Protein AF-A0AAQ2EW42-F1 (afdb_monomer_lite)

Secondary structure (DSSP, 8-state):
-HHHHHHHHHHHTT-HHHHHHHHHHHHTT---HHHHHHHHHHHHHTT-HHHHHHHHHHHHHH-SSHHHHHHHHHHHHHHHHTT-GGGHHHHHHHHHHHHHH--SGGGHHHHHHHHHHHHHTT-HHHHHHHHHHHHTSGGGHHHHHHHHHHHHHHHT-HHHHHHHHHHHHHHGGG--HHHHHHHHHHHHHTT-HHHHHHHHHHHHHHHTTSHHHHHHHHHHHHHH--SPPPSSSEEES-HHHHHHHHHHHHHHHHTT-EE-TTEEEEEETTEEEEEE--SS-EEEEEEEGGG--BGGGEEEEEETTEEEEEE-SS-S-GGGHHHHHHHHHHHHHTTHHHHHHHHSHHHHTTT-HHHHHHHHHTTTT-HHHHHHHHHHHTT-HHHHHHHHHHHTTEEEEEGGGGT-SS-SEEEEE-TTGGGPEE-TTSPBPEEETTEEEEEE---STT-B-EEB-S---HHHHHHHHSS--TT-S-EEPPSEEEEETTEEEEE----PPP-GGG--GGGTTTTTTPPPEEEETTEEEE---EE-SSSHHHHHHHHHHHHHHHS-GGG--HHHHHHHHHHHHHHHHHHHHHHHHHHHHHHHH--S-HHHHHHHHHHHHHHHHHHHHHHHHTT----

Structure (mmCIF, N/CA/C/O backbone):
data_AF-A0AAQ2EW42-F1
#
_entry.id   AF-A0AAQ2EW42-F1
#
loop_
_atom_site.group_PDB
_atom_site.id
_atom_site.type_symbol
_atom_site.label_atom_id
_atom_site.label_alt_id
_atom_site.label_comp_id
_atom_site.label_asym_id
_atom_site.label_entity_id
_atom_site.label_seq_id
_atom_site.pdbx_PDB_ins_code
_atom_site.Cartn_x
_atom_site.Cartn_y
_atom_site.Cartn_z
_atom_site.occupancy
_atom_site.B_iso_or_equiv
_atom_site.auth_seq_id
_atom_site.auth_comp_id
_atom_site.auth_asym_id
_atom_site.auth_atom_id
_atom_site.pdbx_PDB_model_num
ATOM 1 N N . MET A 1 1 ? 15.342 -8.839 -65.951 1.00 71.25 1 MET A N 1
ATOM 2 C CA . MET A 1 1 ? 14.837 -7.615 -65.281 1.00 71.25 1 MET A CA 1
ATOM 3 C C . MET A 1 1 ? 13.324 -7.632 -65.034 1.00 71.25 1 MET A C 1
ATOM 5 O O . MET A 1 1 ? 12.957 -7.507 -63.877 1.00 71.25 1 MET A O 1
ATOM 9 N N . LYS A 1 2 ? 12.442 -7.841 -66.034 1.00 86.69 2 LYS A N 1
ATOM 10 C CA . LYS A 1 2 ? 10.970 -7.870 -65.811 1.00 86.69 2 LYS A CA 1
ATOM 11 C C . LYS A 1 2 ? 10.512 -8.914 -64.773 1.00 86.69 2 LYS A C 1
ATOM 13 O O . LYS A 1 2 ? 9.763 -8.572 -63.866 1.00 86.69 2 LYS A O 1
ATOM 18 N N . ASP A 1 3 ? 11.027 -10.140 -64.859 1.00 90.88 3 ASP A N 1
ATOM 19 C CA . ASP A 1 3 ? 10.668 -11.230 -63.936 1.00 90.88 3 ASP A CA 1
ATOM 20 C C . ASP A 1 3 ? 11.136 -10.976 -62.486 1.00 90.88 3 ASP A C 1
ATOM 22 O O . ASP A 1 3 ? 10.452 -11.371 -61.545 1.00 90.88 3 ASP A O 1
ATOM 26 N N . LEU A 1 4 ? 12.267 -10.280 -62.290 1.00 94.44 4 LEU A N 1
ATOM 27 C CA . LEU A 1 4 ? 12.774 -9.927 -60.956 1.00 94.44 4 LEU A CA 1
ATOM 28 C C . LEU A 1 4 ? 11.889 -8.867 -60.289 1.00 94.44 4 LEU A C 1
ATOM 30 O O . LEU A 1 4 ? 11.449 -9.071 -59.164 1.00 94.44 4 LEU A O 1
ATOM 34 N N . ALA A 1 5 ? 11.553 -7.793 -61.008 1.00 95.81 5 ALA A N 1
ATOM 35 C CA . ALA A 1 5 ? 10.649 -6.757 -60.503 1.00 95.81 5 ALA A CA 1
ATOM 36 C C . ALA A 1 5 ? 9.256 -7.327 -60.172 1.00 95.81 5 ALA A C 1
ATOM 38 O O . ALA A 1 5 ? 8.630 -6.959 -59.179 1.00 95.81 5 ALA A O 1
ATOM 39 N N . GLN A 1 6 ? 8.773 -8.279 -60.980 1.00 96.69 6 GLN A N 1
ATOM 40 C CA . GLN A 1 6 ? 7.534 -8.993 -60.684 1.00 96.69 6 GLN A CA 1
ATOM 41 C C . GLN A 1 6 ? 7.647 -9.841 -59.410 1.00 96.69 6 GLN A C 1
ATOM 43 O O . GLN A 1 6 ? 6.700 -9.875 -58.624 1.00 96.69 6 GLN A O 1
ATOM 48 N N . LEU A 1 7 ? 8.773 -10.530 -59.199 1.00 96.50 7 LEU A N 1
ATOM 49 C CA . LEU A 1 7 ? 9.010 -11.304 -57.982 1.00 96.50 7 LEU A CA 1
ATOM 50 C C . LEU A 1 7 ? 9.019 -10.406 -56.739 1.00 96.50 7 LEU A C 1
ATOM 52 O O . LEU A 1 7 ? 8.345 -10.729 -55.763 1.00 96.50 7 LEU A O 1
ATOM 56 N N . GLU A 1 8 ? 9.718 -9.274 -56.790 1.00 96.94 8 GLU A N 1
ATOM 57 C CA . GLU A 1 8 ? 9.756 -8.291 -55.700 1.00 96.94 8 GLU A CA 1
ATOM 58 C C . GLU A 1 8 ? 8.355 -7.801 -55.338 1.00 96.94 8 GLU A C 1
ATOM 60 O O . GLU A 1 8 ? 7.953 -7.889 -54.179 1.00 96.94 8 GLU A O 1
ATOM 65 N N . LEU A 1 9 ? 7.564 -7.415 -56.342 1.00 96.94 9 LEU A N 1
ATOM 66 C CA . LEU A 1 9 ? 6.183 -6.979 -56.148 1.00 96.94 9 LEU A CA 1
ATOM 67 C C . LEU A 1 9 ? 5.301 -8.072 -55.522 1.00 96.94 9 LEU A C 1
ATOM 69 O O . LEU A 1 9 ? 4.372 -7.782 -54.766 1.00 96.94 9 LEU A O 1
ATOM 73 N N . LEU A 1 10 ? 5.540 -9.345 -55.856 1.00 97.56 10 LEU A N 1
ATOM 74 C CA . LEU A 1 10 ? 4.806 -10.460 -55.258 1.00 97.56 10 LEU A CA 1
ATOM 75 C C . LEU A 1 10 ? 5.186 -10.670 -53.789 1.00 97.56 10 LEU A C 1
ATOM 77 O O . LEU A 1 10 ? 4.291 -10.966 -52.998 1.00 97.56 10 LEU A O 1
ATOM 81 N N . ILE A 1 11 ? 6.463 -10.522 -53.429 1.00 97.38 11 ILE A N 1
ATOM 82 C CA . ILE A 1 11 ? 6.932 -10.600 -52.037 1.00 97.38 11 ILE A CA 1
ATOM 83 C C . ILE A 1 11 ? 6.387 -9.430 -51.217 1.00 97.38 11 ILE A C 1
ATOM 85 O O . ILE A 1 11 ? 5.817 -9.662 -50.155 1.00 97.38 11 ILE A O 1
ATOM 89 N N . GLU A 1 12 ? 6.467 -8.207 -51.739 1.00 96.50 12 GLU A N 1
ATOM 90 C CA . GLU A 1 12 ? 5.925 -6.998 -51.106 1.00 96.50 12 GLU A CA 1
ATOM 91 C C . GLU A 1 12 ? 4.419 -7.132 -50.828 1.00 96.50 12 GLU A C 1
ATOM 93 O O . GLU A 1 12 ? 3.943 -6.848 -49.732 1.00 96.50 12 GLU A O 1
ATOM 98 N N . LYS A 1 13 ? 3.663 -7.677 -51.790 1.00 97.19 13 LYS A N 1
ATOM 99 C CA . LYS A 1 13 ? 2.223 -7.962 -51.642 1.00 97.19 13 LYS A CA 1
ATOM 100 C C . LYS A 1 13 ? 1.920 -9.244 -50.860 1.00 97.19 13 LYS A C 1
ATOM 102 O O . LYS A 1 13 ? 0.775 -9.697 -50.882 1.00 97.19 13 LYS A O 1
ATOM 107 N N . GLN A 1 14 ? 2.926 -9.865 -50.243 1.00 97.12 14 GLN A N 1
ATOM 108 C CA . GLN A 1 14 ? 2.821 -11.098 -49.456 1.00 97.12 14 GLN A CA 1
ATOM 109 C C . GLN A 1 14 ? 2.187 -12.284 -50.217 1.00 97.12 14 GLN A C 1
ATOM 111 O O . GLN A 1 14 ? 1.594 -13.197 -49.642 1.00 97.12 14 GLN A O 1
ATOM 116 N N . LYS A 1 15 ? 2.312 -12.319 -51.550 1.00 97.62 15 LYS A N 1
ATOM 117 C CA . LYS A 1 15 ? 1.772 -13.379 -52.421 1.00 97.62 15 LYS A CA 1
ATOM 118 C C . LYS A 1 15 ? 2.759 -14.542 -52.565 1.00 97.62 15 LYS A C 1
ATOM 120 O O . LYS A 1 15 ? 3.073 -14.971 -53.678 1.00 97.62 15 LYS A O 1
ATOM 125 N N . TYR A 1 16 ? 3.216 -15.096 -51.443 1.00 97.69 16 TYR A N 1
ATOM 126 C CA . TYR A 1 16 ? 4.337 -16.047 -51.378 1.00 97.69 16 TYR A CA 1
ATOM 127 C C . TYR A 1 16 ? 4.139 -17.330 -52.200 1.00 97.69 16 TYR A C 1
ATOM 129 O O . TYR A 1 16 ? 5.054 -17.767 -52.897 1.00 97.69 16 TYR A O 1
ATOM 137 N N . LYS A 1 17 ? 2.917 -17.886 -52.228 1.00 97.56 17 LYS A N 1
ATOM 138 C CA . LYS A 1 17 ? 2.587 -19.066 -53.057 1.00 97.56 17 LYS A CA 1
ATOM 139 C C . LYS A 1 17 ? 2.803 -18.820 -54.557 1.00 97.56 17 LYS A C 1
ATOM 141 O O . LYS A 1 17 ? 3.172 -19.742 -55.275 1.00 97.56 17 LYS A O 1
ATOM 146 N N . LYS A 1 18 ? 2.583 -17.584 -55.027 1.00 97.06 18 LYS A N 1
ATOM 147 C CA . LYS A 1 18 ? 2.818 -17.180 -56.426 1.00 97.06 18 LYS A CA 1
ATOM 148 C C . LYS A 1 18 ? 4.270 -16.764 -56.669 1.00 97.06 18 LYS A C 1
ATOM 150 O O . LYS A 1 18 ? 4.783 -16.990 -57.759 1.00 97.06 18 LYS A O 1
ATOM 155 N N . ALA A 1 19 ? 4.924 -16.183 -55.666 1.00 97.44 19 ALA A N 1
ATOM 156 C CA . ALA A 1 19 ? 6.327 -15.786 -55.730 1.00 97.44 19 ALA A CA 1
ATOM 157 C C . ALA A 1 19 ? 7.272 -16.996 -55.842 1.00 97.44 19 ALA A C 1
ATOM 159 O O . ALA A 1 19 ? 8.222 -16.965 -56.618 1.00 97.44 19 ALA A O 1
ATOM 160 N N . LEU A 1 20 ? 6.998 -18.084 -55.111 1.00 97.62 20 LEU A N 1
ATOM 161 C CA . LEU A 1 20 ? 7.924 -19.213 -54.982 1.00 97.62 20 LEU A CA 1
ATOM 162 C C . LEU A 1 20 ? 8.295 -19.901 -56.317 1.00 97.62 20 LEU A C 1
ATOM 164 O O . LEU A 1 20 ? 9.489 -20.105 -56.545 1.00 97.62 20 LEU A O 1
ATOM 168 N N . PRO A 1 21 ? 7.356 -20.253 -57.222 1.00 97.44 21 PRO A N 1
ATOM 169 C CA . PRO A 1 21 ? 7.719 -20.840 -58.515 1.00 97.44 21 PRO A CA 1
ATOM 170 C C . PRO A 1 21 ? 8.563 -19.896 -59.382 1.00 97.44 21 PRO A C 1
ATOM 172 O O . PRO A 1 21 ? 9.506 -20.341 -60.034 1.00 97.44 21 PRO A O 1
ATOM 175 N N . LEU A 1 22 ? 8.260 -18.592 -59.354 1.00 96.50 22 LEU A N 1
ATOM 176 C CA . LEU A 1 22 ? 9.009 -17.572 -60.091 1.00 96.50 22 LEU A CA 1
ATOM 177 C C . LEU A 1 22 ? 10.431 -17.412 -59.533 1.00 96.50 22 LEU A C 1
ATOM 179 O O . LEU A 1 22 ? 11.387 -17.396 -60.304 1.00 96.50 22 LEU A O 1
ATOM 183 N N . ALA A 1 23 ? 10.584 -17.390 -58.206 1.00 95.94 23 ALA A N 1
ATOM 184 C CA . ALA A 1 23 ? 11.885 -17.350 -57.541 1.00 95.94 23 ALA A CA 1
ATOM 185 C C . ALA A 1 23 ? 12.746 -18.582 -57.866 1.00 95.94 23 ALA A C 1
ATOM 187 O O . ALA A 1 23 ? 13.919 -18.439 -58.199 1.00 95.94 23 ALA A O 1
ATOM 188 N N . LYS A 1 24 ? 12.159 -19.791 -57.851 1.00 96.44 24 LYS A N 1
ATOM 189 C CA . LYS A 1 24 ? 12.851 -21.034 -58.243 1.00 96.44 24 LYS A CA 1
ATOM 190 C C . LYS A 1 24 ? 13.301 -21.022 -59.705 1.00 96.44 24 LYS A C 1
ATOM 192 O O . LYS A 1 24 ? 14.380 -21.511 -60.016 1.00 96.44 24 LYS A O 1
ATOM 197 N N . LYS A 1 25 ? 12.487 -20.468 -60.608 1.00 95.75 25 LYS A N 1
ATOM 198 C CA . LYS A 1 25 ? 12.869 -20.312 -62.017 1.00 95.75 25 LYS A CA 1
ATOM 199 C C . LYS A 1 25 ? 14.053 -19.355 -62.155 1.00 95.75 25 LYS A C 1
ATOM 201 O O . LYS A 1 25 ? 15.005 -19.670 -62.859 1.00 95.75 25 LYS A O 1
ATOM 206 N N . LEU A 1 26 ? 13.998 -18.206 -61.482 1.00 94.38 26 LEU A N 1
ATOM 207 C CA . LEU A 1 26 ? 15.041 -17.185 -61.567 1.00 94.38 26 LEU A CA 1
ATOM 208 C C . LEU A 1 26 ? 16.374 -17.655 -60.981 1.00 94.38 26 LEU A C 1
ATOM 210 O O . LEU A 1 26 ? 17.396 -17.448 -61.624 1.00 94.38 26 LEU A O 1
ATOM 214 N N . VAL A 1 27 ? 16.371 -18.348 -59.835 1.00 94.06 27 VAL A N 1
ATOM 215 C CA . VAL A 1 27 ? 17.620 -18.791 -59.185 1.00 94.06 27 VAL A CA 1
ATOM 216 C C . VAL A 1 27 ? 18.415 -19.799 -60.024 1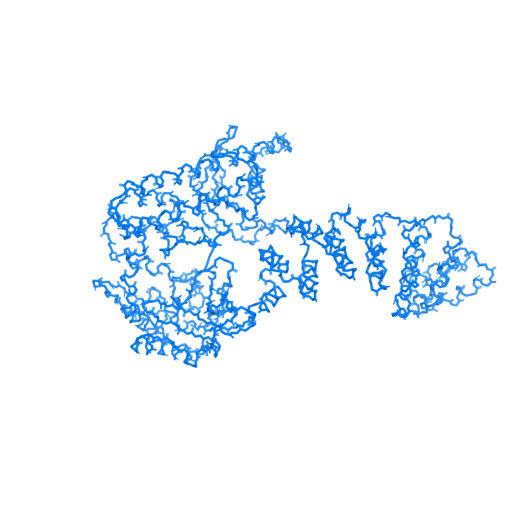.00 94.06 27 VAL A C 1
ATOM 218 O O . VAL A 1 27 ? 19.634 -19.870 -59.907 1.00 94.06 27 VAL A O 1
ATOM 221 N N . ASN A 1 28 ? 17.739 -20.562 -60.893 1.00 90.31 28 ASN A N 1
ATOM 222 C CA . ASN A 1 28 ? 18.389 -21.499 -61.817 1.00 90.31 28 ASN A CA 1
ATOM 223 C C . ASN A 1 28 ? 19.142 -20.786 -62.951 1.00 90.31 28 ASN A C 1
ATOM 225 O O . ASN A 1 28 ? 20.024 -21.383 -63.562 1.00 90.31 28 ASN A O 1
ATOM 229 N N . HIS A 1 29 ? 18.773 -19.540 -63.256 1.00 87.62 29 HIS A N 1
ATOM 230 C CA . HIS A 1 29 ? 19.419 -18.725 -64.285 1.00 87.62 29 HIS A CA 1
ATOM 231 C C . HIS A 1 29 ? 20.426 -17.734 -63.697 1.00 87.62 29 HIS A C 1
ATOM 233 O O . HIS A 1 29 ? 21.432 -17.444 -64.336 1.00 87.62 29 HIS A O 1
ATOM 239 N N . ASP A 1 30 ? 20.155 -17.221 -62.498 1.00 87.31 30 ASP A N 1
ATOM 240 C CA . ASP A 1 30 ? 20.984 -16.249 -61.796 1.00 87.31 30 ASP A CA 1
ATOM 241 C C . ASP A 1 30 ? 20.910 -16.511 -60.286 1.00 87.31 30 ASP A C 1
ATOM 243 O O . ASP A 1 30 ? 19.890 -16.262 -59.640 1.00 87.31 30 ASP A O 1
ATOM 247 N N . SER A 1 31 ? 22.005 -17.016 -59.712 1.00 86.69 31 SER A N 1
ATOM 248 C CA . SER A 1 31 ? 22.134 -17.246 -58.271 1.00 86.69 31 SER A CA 1
ATOM 249 C C . SER A 1 31 ? 22.645 -16.017 -57.512 1.00 86.69 31 SER A C 1
ATOM 251 O O . SER A 1 31 ? 23.269 -16.160 -56.460 1.00 86.69 31 SER A O 1
ATOM 253 N N . GLY A 1 32 ? 22.436 -14.815 -58.053 1.00 92.94 32 GLY A N 1
ATOM 254 C CA . GLY A 1 32 ? 22.807 -13.557 -57.424 1.00 92.94 32 GLY A CA 1
ATOM 255 C C . GLY A 1 32 ? 22.120 -13.322 -56.076 1.00 92.94 32 GLY A C 1
ATOM 256 O O . GLY A 1 32 ? 21.102 -13.937 -55.735 1.00 92.94 32 GLY A O 1
ATOM 257 N N . PHE A 1 33 ? 22.689 -12.388 -55.310 1.00 95.75 33 PHE A N 1
ATOM 258 C CA . PHE A 1 33 ? 22.245 -11.985 -53.973 1.00 95.75 33 PHE A CA 1
ATOM 259 C C . PHE A 1 33 ? 20.720 -11.817 -53.870 1.00 95.75 33 PHE A C 1
ATOM 261 O O . PHE A 1 33 ? 20.055 -12.519 -53.107 1.00 95.75 33 PHE A O 1
ATOM 268 N N . ARG A 1 34 ? 20.160 -10.923 -54.696 1.00 95.69 34 ARG A N 1
ATOM 269 C CA . ARG A 1 34 ? 18.759 -10.500 -54.595 1.00 95.69 34 ARG A CA 1
ATOM 270 C C . ARG A 1 34 ? 17.775 -11.621 -54.928 1.00 95.69 34 ARG A C 1
ATOM 272 O O . ARG A 1 34 ? 16.756 -11.769 -54.261 1.00 95.69 34 ARG A O 1
ATOM 279 N N . VAL A 1 35 ? 18.080 -12.436 -55.936 1.00 96.00 35 VAL A N 1
ATOM 280 C CA . VAL A 1 35 ? 17.236 -13.580 -56.320 1.00 96.00 35 VAL A CA 1
ATOM 281 C C . VAL A 1 35 ? 17.225 -14.633 -55.209 1.00 96.00 35 VAL A C 1
ATOM 283 O O . VAL A 1 35 ? 16.169 -15.171 -54.874 1.00 96.00 35 VAL A O 1
ATOM 286 N N . THR A 1 36 ? 18.386 -14.887 -54.598 1.00 97.25 36 THR A N 1
ATOM 287 C CA . THR A 1 36 ? 18.542 -15.856 -53.503 1.00 97.25 36 THR A CA 1
ATOM 288 C C . THR A 1 36 ? 17.823 -15.396 -52.228 1.00 97.25 36 THR A C 1
ATOM 290 O O . THR A 1 36 ? 17.130 -16.192 -51.593 1.00 97.25 36 THR A O 1
ATOM 293 N N . GLU A 1 37 ? 17.908 -14.106 -51.891 1.00 98.00 37 GLU A N 1
ATOM 294 C CA . GLU A 1 37 ? 17.158 -13.493 -50.787 1.00 98.00 37 GLU A CA 1
ATOM 295 C C . GLU A 1 37 ? 15.643 -13.660 -50.975 1.00 98.00 37 GLU A C 1
ATOM 297 O O . GLU A 1 37 ? 14.959 -14.196 -50.099 1.00 98.00 37 GLU A O 1
ATOM 302 N N . LEU A 1 38 ? 15.113 -13.261 -52.138 1.00 97.75 38 LEU A N 1
ATOM 303 C CA . LEU A 1 38 ? 13.677 -13.331 -52.427 1.00 97.75 38 LEU A CA 1
ATOM 304 C C . LEU A 1 38 ? 13.161 -14.776 -52.450 1.00 97.75 38 LEU A C 1
ATOM 306 O O . LEU A 1 38 ? 12.023 -15.027 -52.047 1.00 97.75 38 LEU A O 1
ATOM 310 N N . LEU A 1 39 ? 13.987 -15.740 -52.875 1.00 98.00 39 LEU A N 1
ATOM 311 C CA . LEU A 1 39 ? 13.668 -17.164 -52.763 1.00 98.00 39 LEU A CA 1
ATOM 312 C C . LEU A 1 39 ? 13.524 -17.593 -51.298 1.00 98.00 39 LEU A C 1
ATOM 314 O O . LEU A 1 39 ? 12.539 -18.253 -50.960 1.00 98.00 39 LEU A O 1
ATOM 318 N N . GLY A 1 40 ? 14.461 -17.189 -50.437 1.00 98.00 40 GLY A N 1
ATOM 319 C CA . GLY A 1 40 ? 14.387 -17.434 -48.997 1.00 98.00 40 GLY A CA 1
ATOM 320 C C . GLY A 1 40 ? 13.123 -16.837 -48.371 1.00 98.00 40 GLY A C 1
ATOM 321 O O . GLY A 1 40 ? 12.390 -17.533 -47.668 1.00 98.00 40 GLY A O 1
ATOM 322 N N . MET A 1 41 ? 12.793 -15.585 -48.706 1.00 98.12 41 MET A N 1
ATOM 323 C CA . MET A 1 41 ? 11.564 -14.919 -48.246 1.00 98.12 41 MET A CA 1
ATOM 324 C C . MET A 1 41 ? 10.291 -15.629 -48.736 1.00 98.12 41 MET A C 1
ATOM 326 O O . MET A 1 41 ? 9.359 -15.836 -47.957 1.00 98.12 41 MET A O 1
ATOM 330 N N . ALA A 1 42 ? 10.247 -16.050 -50.007 1.00 97.94 42 ALA A N 1
ATOM 331 C CA . ALA A 1 42 ? 9.118 -16.799 -50.560 1.00 97.94 42 ALA A CA 1
ATOM 332 C C . ALA A 1 42 ? 8.907 -18.133 -49.833 1.00 97.94 42 ALA A C 1
ATOM 334 O O . ALA A 1 42 ? 7.771 -18.501 -49.539 1.00 97.94 42 ALA A O 1
ATOM 335 N N . GLN A 1 43 ? 9.997 -18.851 -49.544 1.00 98.38 43 GLN A N 1
ATOM 336 C CA . GLN A 1 43 ? 9.970 -20.118 -48.812 1.00 98.38 43 GLN A CA 1
ATOM 337 C C . GLN A 1 43 ? 9.503 -19.928 -47.369 1.00 98.38 43 GLN A C 1
ATOM 339 O O . GLN A 1 43 ? 8.656 -20.693 -46.910 1.00 98.38 43 GLN A O 1
ATOM 344 N N . HIS A 1 44 ? 9.983 -18.885 -46.685 1.00 97.81 44 HIS A N 1
ATOM 345 C CA . HIS A 1 44 ? 9.514 -18.529 -45.347 1.00 97.81 44 HIS A CA 1
ATOM 346 C C . HIS A 1 44 ? 8.000 -18.281 -45.346 1.00 97.81 44 HIS A C 1
ATOM 348 O O . HIS A 1 44 ? 7.269 -18.881 -44.562 1.00 97.81 44 HIS A O 1
ATOM 354 N N . GLY A 1 45 ? 7.507 -17.469 -46.286 1.00 96.94 45 GLY A N 1
ATOM 355 C CA . GLY A 1 45 ? 6.090 -17.115 -46.379 1.00 96.94 45 GLY A CA 1
ATOM 356 C C . GLY A 1 45 ? 5.139 -18.265 -46.741 1.00 96.94 45 GLY A C 1
ATOM 357 O O . GLY A 1 45 ? 3.926 -18.111 -46.613 1.00 96.94 45 GLY A O 1
ATOM 358 N N . VAL A 1 46 ? 5.653 -19.422 -47.177 1.00 97.81 46 VAL A N 1
ATOM 359 C CA . VAL A 1 46 ? 4.858 -20.652 -47.368 1.00 97.81 46 VAL A CA 1
ATOM 360 C C . VAL A 1 46 ? 5.130 -21.727 -46.306 1.00 97.81 46 VAL A C 1
ATOM 362 O O . VAL A 1 46 ? 4.695 -22.864 -46.479 1.00 97.81 46 VAL A O 1
ATOM 365 N N . GLY A 1 47 ? 5.863 -21.398 -45.238 1.00 96.81 47 GLY A N 1
ATOM 366 C CA . GLY A 1 47 ? 6.181 -22.319 -44.141 1.00 96.81 47 GLY A CA 1
ATOM 367 C C . GLY A 1 47 ? 7.308 -23.318 -44.433 1.00 96.81 47 GLY A C 1
ATOM 368 O O . GLY A 1 47 ? 7.491 -24.276 -43.690 1.00 96.81 47 GLY A O 1
ATOM 369 N N . GLN A 1 48 ? 8.093 -23.130 -45.501 1.00 98.00 48 GLN A N 1
ATOM 370 C CA . GLN A 1 48 ? 9.251 -23.978 -45.827 1.00 98.00 48 GLN A CA 1
ATOM 371 C C . GLN A 1 48 ? 10.518 -23.492 -45.104 1.00 98.00 48 GLN A C 1
ATOM 373 O O . GLN A 1 48 ? 11.533 -23.195 -45.737 1.00 98.00 48 GLN A O 1
ATOM 378 N N . TYR A 1 49 ? 10.463 -23.402 -43.773 1.00 98.19 49 TYR A N 1
ATOM 379 C CA . TYR A 1 49 ? 11.474 -22.714 -42.960 1.00 98.19 49 TYR A CA 1
ATOM 380 C C . TYR A 1 49 ? 12.899 -23.271 -43.102 1.00 98.19 49 TYR A C 1
ATOM 382 O O . TYR A 1 49 ? 13.847 -22.495 -43.168 1.00 98.19 49 TYR A O 1
ATOM 390 N N . GLY A 1 50 ? 13.074 -24.591 -43.238 1.00 97.88 50 GLY A N 1
ATOM 391 C CA . GLY A 1 50 ? 14.405 -25.190 -43.424 1.00 97.88 50 GLY A CA 1
ATOM 392 C C . GLY A 1 50 ? 15.081 -24.752 -44.722 1.00 97.88 50 GLY A C 1
ATOM 393 O O . GLY A 1 50 ? 16.242 -24.350 -44.719 1.00 97.88 50 GLY A O 1
ATOM 394 N N . LEU A 1 51 ? 14.335 -24.759 -45.832 1.00 97.94 51 LEU A N 1
ATOM 395 C CA . LEU A 1 51 ? 14.846 -24.286 -47.120 1.00 97.94 51 LEU A CA 1
ATOM 396 C C . LEU A 1 51 ? 15.052 -22.767 -47.116 1.00 97.94 51 LEU A C 1
ATOM 398 O O . LEU A 1 51 ? 16.049 -22.289 -47.659 1.00 97.94 51 LEU A O 1
ATOM 402 N N . ALA A 1 52 ? 14.144 -22.031 -46.468 1.00 98.38 52 ALA A N 1
ATOM 403 C CA . ALA A 1 52 ? 14.256 -20.588 -46.307 1.00 98.38 52 ALA A CA 1
ATOM 404 C C . ALA A 1 52 ? 15.552 -20.210 -45.580 1.00 98.38 52 ALA A C 1
ATOM 406 O O . ALA A 1 52 ? 16.313 -19.394 -46.092 1.00 98.38 52 ALA A O 1
ATOM 407 N N . ALA A 1 53 ? 15.852 -20.853 -44.447 1.00 98.25 53 ALA A N 1
ATOM 408 C CA . ALA A 1 53 ? 17.066 -20.602 -43.674 1.00 98.25 53 ALA A CA 1
ATOM 409 C C . ALA A 1 53 ? 18.342 -20.851 -44.495 1.00 98.25 53 ALA A C 1
ATOM 411 O O . ALA A 1 53 ? 19.263 -20.036 -44.464 1.00 98.25 53 ALA A O 1
ATOM 412 N N . ILE A 1 54 ? 18.386 -21.945 -45.267 1.00 97.94 54 ILE A N 1
ATOM 413 C CA . ILE A 1 54 ? 19.524 -22.273 -46.141 1.00 97.94 54 ILE A CA 1
ATOM 414 C C . ILE A 1 54 ? 19.737 -21.173 -47.188 1.00 97.94 54 ILE A C 1
ATOM 416 O O . ILE A 1 54 ? 20.854 -20.680 -47.344 1.00 97.94 54 ILE A O 1
ATOM 420 N N . ASN A 1 55 ? 18.674 -20.755 -47.882 1.00 98.12 55 ASN A N 1
ATOM 421 C CA . ASN A 1 55 ? 18.785 -19.726 -48.916 1.00 98.12 55 ASN A CA 1
ATOM 422 C C . ASN A 1 55 ? 19.084 -18.340 -48.334 1.00 98.12 55 ASN A C 1
ATOM 424 O O . ASN A 1 55 ? 19.871 -17.605 -48.919 1.00 98.12 55 ASN A O 1
ATOM 428 N N . LEU A 1 56 ? 18.545 -17.993 -47.164 1.00 98.50 56 LEU A N 1
ATOM 429 C CA . LEU A 1 56 ? 18.857 -16.731 -46.487 1.00 98.50 56 LEU A CA 1
ATOM 430 C C . LEU A 1 56 ? 20.324 -16.668 -46.040 1.00 98.50 56 LEU A C 1
ATOM 432 O O . LEU A 1 56 ? 20.966 -15.641 -46.240 1.00 98.50 56 LEU A O 1
ATOM 436 N N . LYS A 1 57 ? 20.895 -17.767 -45.524 1.00 98.19 57 LYS A N 1
ATOM 437 C CA . LYS A 1 57 ? 22.338 -17.844 -45.224 1.00 98.19 57 LYS A CA 1
ATOM 438 C C . LYS A 1 57 ? 23.188 -17.689 -46.485 1.00 98.19 57 LYS A C 1
ATOM 440 O O . LYS A 1 57 ? 24.119 -16.892 -46.494 1.00 98.19 57 LYS A O 1
ATOM 445 N N . LYS A 1 58 ? 22.823 -18.379 -47.571 1.00 97.56 58 LYS A N 1
ATOM 446 C CA . LYS A 1 58 ? 23.506 -18.237 -48.866 1.00 97.56 58 LYS A CA 1
ATOM 447 C C . LYS A 1 58 ? 23.418 -16.803 -49.402 1.00 97.56 58 LYS A C 1
ATOM 449 O O . LYS A 1 58 ? 24.396 -16.273 -49.914 1.00 97.56 58 LYS A O 1
ATOM 454 N N . ALA A 1 59 ? 22.265 -16.150 -49.263 1.00 97.75 59 ALA A N 1
ATOM 455 C CA . ALA A 1 59 ? 22.117 -14.742 -49.612 1.00 97.75 59 ALA A CA 1
ATOM 456 C C . ALA A 1 59 ? 23.012 -13.849 -48.736 1.00 97.75 59 ALA A C 1
ATOM 458 O O . ALA A 1 59 ? 23.619 -12.919 -49.255 1.00 97.75 59 ALA A O 1
ATOM 459 N N . ALA A 1 60 ? 23.157 -14.144 -47.439 1.00 97.88 60 ALA A N 1
ATOM 460 C CA . ALA A 1 60 ? 24.043 -13.394 -46.547 1.00 97.88 60 ALA A CA 1
ATOM 461 C C . ALA A 1 60 ? 25.519 -13.487 -46.978 1.00 97.88 60 ALA A C 1
ATOM 463 O O . ALA A 1 60 ? 26.236 -12.490 -46.946 1.00 97.88 60 ALA A O 1
ATOM 464 N N . GLU A 1 61 ? 25.979 -14.650 -47.441 1.00 96.88 61 GLU A N 1
ATOM 465 C CA . GLU A 1 61 ? 27.339 -14.824 -47.979 1.00 96.88 61 GLU A CA 1
ATOM 466 C C . GLU A 1 61 ? 27.592 -13.963 -49.229 1.00 96.88 61 GLU A C 1
ATOM 468 O O . GLU A 1 61 ? 28.697 -13.457 -49.417 1.00 96.88 61 GLU A O 1
ATOM 473 N N . LEU A 1 62 ? 26.553 -13.745 -50.043 1.00 96.88 62 LEU A N 1
ATOM 474 C CA . LEU A 1 62 ? 26.591 -12.930 -51.263 1.00 96.88 62 LEU A CA 1
ATOM 475 C C . LEU A 1 62 ? 26.349 -11.430 -51.019 1.00 96.88 62 LEU A C 1
ATOM 477 O O . LEU A 1 62 ? 26.480 -10.632 -51.948 1.00 96.88 62 LEU A O 1
ATOM 481 N N . ALA A 1 63 ? 25.949 -11.038 -49.809 1.00 97.00 63 ALA A N 1
ATOM 482 C CA . ALA A 1 63 ? 25.580 -9.665 -49.491 1.00 97.00 63 ALA A CA 1
ATOM 483 C C . ALA A 1 63 ? 26.800 -8.732 -49.455 1.00 97.00 63 ALA A C 1
ATOM 485 O O . ALA A 1 63 ? 27.853 -9.082 -48.914 1.00 97.00 63 ALA A O 1
ATOM 486 N N . ALA A 1 64 ? 26.636 -7.512 -49.974 1.00 95.75 64 ALA A N 1
ATOM 487 C CA . ALA A 1 64 ? 27.726 -6.544 -50.089 1.00 95.75 64 ALA A CA 1
ATOM 488 C C . ALA A 1 64 ? 27.987 -5.770 -48.787 1.00 95.75 64 ALA A C 1
ATOM 490 O O . ALA A 1 64 ? 29.117 -5.353 -48.542 1.00 95.75 64 ALA A O 1
ATOM 491 N N . THR A 1 65 ? 26.964 -5.573 -47.948 1.00 96.75 65 THR A N 1
ATOM 492 C CA . THR A 1 65 ? 27.069 -4.750 -46.731 1.00 96.75 65 THR A CA 1
ATOM 493 C C . THR A 1 65 ? 26.819 -5.559 -45.461 1.00 96.75 65 THR A C 1
ATOM 495 O O . THR A 1 65 ? 26.035 -6.509 -45.457 1.00 96.75 65 THR A O 1
ATOM 498 N N . SER A 1 66 ? 27.451 -5.164 -44.350 1.00 95.31 66 SER A N 1
ATOM 499 C CA . SER A 1 66 ? 27.227 -5.794 -43.040 1.00 95.31 66 SER A CA 1
ATOM 500 C C . SER A 1 66 ? 25.765 -5.703 -42.598 1.00 95.31 66 SER A C 1
ATOM 502 O O . SER A 1 66 ? 25.218 -6.684 -42.112 1.00 95.31 66 SER A O 1
ATOM 504 N N . SER A 1 67 ? 25.092 -4.578 -42.861 1.00 94.88 67 SER A N 1
ATOM 505 C CA . SER A 1 67 ? 23.665 -4.412 -42.552 1.00 94.88 67 SER A CA 1
ATOM 506 C C . SER A 1 67 ? 22.790 -5.447 -43.279 1.00 94.88 67 SER A C 1
ATOM 508 O O . SER A 1 67 ? 21.952 -6.098 -42.657 1.00 94.88 67 SER A O 1
ATOM 510 N N . GLN A 1 68 ? 23.041 -5.698 -44.571 1.00 96.00 68 GLN A N 1
ATOM 511 C CA . GLN A 1 68 ? 22.335 -6.752 -45.311 1.00 96.00 68 GLN A CA 1
ATOM 512 C C . GLN A 1 68 ? 22.615 -8.141 -44.724 1.00 96.00 68 GLN A C 1
ATOM 514 O O . GLN A 1 68 ? 21.689 -8.934 -44.554 1.00 96.00 68 GLN A O 1
ATOM 519 N N . LYS A 1 69 ? 23.877 -8.433 -44.374 1.00 98.06 69 LYS A N 1
ATOM 520 C CA . LYS A 1 69 ? 24.253 -9.701 -43.726 1.00 98.06 69 LYS A CA 1
ATOM 521 C C . LYS A 1 69 ? 23.509 -9.900 -42.413 1.00 98.06 69 LYS A C 1
ATOM 523 O O . LYS A 1 69 ? 22.944 -10.972 -42.208 1.00 98.06 69 LYS A O 1
ATOM 528 N N . ALA A 1 70 ? 23.467 -8.874 -41.566 1.00 97.12 70 ALA A N 1
ATOM 529 C CA . ALA A 1 70 ? 22.774 -8.918 -40.286 1.00 97.12 70 ALA A CA 1
ATOM 530 C C . ALA A 1 70 ? 21.288 -9.261 -40.463 1.00 97.12 70 ALA A C 1
ATOM 532 O O . ALA A 1 70 ? 20.804 -10.229 -39.879 1.00 97.12 70 ALA A O 1
ATOM 533 N N . VAL A 1 71 ? 20.582 -8.556 -41.355 1.00 96.81 71 VAL A N 1
ATOM 534 C CA . VAL A 1 71 ? 19.156 -8.810 -41.636 1.00 96.81 71 VAL A CA 1
ATOM 535 C C . VAL A 1 71 ? 18.912 -10.236 -42.143 1.00 96.81 71 VAL A C 1
ATOM 537 O O . VAL A 1 71 ? 17.938 -10.881 -41.751 1.00 96.81 71 VAL A O 1
ATOM 540 N N . LEU A 1 72 ? 19.789 -10.763 -42.995 1.00 98.31 72 LEU A N 1
ATOM 541 C CA . LEU A 1 72 ? 19.626 -12.105 -43.558 1.00 98.31 72 LEU A CA 1
ATOM 542 C C . LEU A 1 72 ? 19.897 -13.204 -42.534 1.00 98.31 72 LEU A C 1
ATOM 544 O O . LEU A 1 72 ? 19.118 -14.155 -42.447 1.00 98.31 72 LEU A O 1
ATOM 548 N N . TYR A 1 73 ? 20.941 -13.055 -41.718 1.00 98.56 73 TYR A N 1
ATOM 549 C CA . TYR A 1 73 ? 21.214 -13.978 -40.619 1.00 98.56 73 TYR A CA 1
ATOM 550 C C . TYR A 1 73 ? 20.132 -13.922 -39.541 1.00 98.56 73 TYR A C 1
ATOM 552 O O . TYR A 1 73 ? 19.685 -14.972 -39.083 1.00 98.56 73 TYR A O 1
ATOM 560 N N . ARG A 1 74 ? 19.614 -12.729 -39.224 1.00 97.88 74 ARG A N 1
ATOM 561 C CA . ARG A 1 74 ? 18.422 -12.551 -38.386 1.00 97.88 74 ARG A CA 1
ATOM 562 C C . ARG A 1 74 ? 17.247 -13.381 -38.902 1.00 97.88 74 ARG A C 1
ATOM 564 O O . ARG A 1 74 ? 16.673 -14.180 -38.165 1.00 97.88 74 ARG A O 1
ATOM 571 N N . ASN A 1 75 ? 16.900 -13.216 -40.177 1.00 97.75 75 ASN A N 1
ATOM 572 C CA . ASN A 1 75 ? 15.766 -13.917 -40.780 1.00 97.75 75 ASN A CA 1
ATOM 573 C C . ASN A 1 75 ? 16.001 -15.438 -40.843 1.00 97.75 75 ASN A C 1
ATOM 575 O O . ASN A 1 75 ? 15.060 -16.213 -40.669 1.00 97.75 75 ASN A O 1
ATOM 579 N N . ALA A 1 76 ? 17.247 -15.882 -41.044 1.00 98.44 76 ALA A N 1
ATOM 580 C CA . ALA A 1 76 ? 17.607 -17.294 -40.965 1.00 98.44 76 ALA A CA 1
ATOM 581 C C . ALA A 1 76 ? 17.439 -17.854 -39.540 1.00 98.44 76 ALA A C 1
ATOM 583 O O . ALA A 1 76 ? 16.901 -18.949 -39.388 1.00 98.44 76 ALA A O 1
ATOM 584 N N . GLY A 1 77 ? 17.830 -17.101 -38.506 1.00 98.00 77 GLY A N 1
ATOM 585 C CA . GLY A 1 77 ? 17.616 -17.471 -37.103 1.00 98.00 77 GLY A CA 1
ATOM 586 C C . GLY A 1 77 ? 16.135 -17.653 -36.766 1.00 98.00 77 GLY A C 1
ATOM 587 O O . GLY A 1 77 ? 15.758 -18.687 -36.218 1.00 98.00 77 GLY A O 1
ATOM 588 N N . ILE A 1 78 ? 15.277 -16.727 -37.212 1.00 97.69 78 ILE A N 1
ATOM 589 C CA . ILE A 1 78 ? 13.810 -16.833 -37.070 1.00 97.69 78 ILE A CA 1
ATOM 590 C C . ILE A 1 78 ? 13.276 -18.098 -37.761 1.00 97.69 78 ILE A C 1
ATOM 592 O O . ILE A 1 78 ? 12.444 -18.814 -37.206 1.00 97.69 78 ILE A O 1
ATOM 596 N N . CYS A 1 79 ? 13.779 -18.423 -38.958 1.00 98.19 79 CYS A N 1
ATOM 597 C CA . CYS A 1 79 ? 13.406 -19.664 -39.640 1.00 98.19 79 CYS A CA 1
ATOM 598 C C . CYS A 1 79 ? 13.783 -20.906 -38.817 1.00 98.19 79 CYS A C 1
ATOM 600 O O . CYS A 1 79 ? 12.985 -21.837 -38.739 1.00 98.19 79 CYS A O 1
ATOM 602 N N . TYR A 1 80 ? 14.969 -20.933 -38.200 1.00 98.31 80 TYR A N 1
ATOM 603 C CA . TYR A 1 80 ? 15.378 -22.051 -37.348 1.00 98.31 80 TYR A CA 1
ATOM 604 C C . TYR A 1 80 ? 14.519 -22.171 -36.088 1.00 98.31 80 TYR A C 1
ATOM 606 O O . TYR A 1 80 ? 14.131 -23.285 -35.750 1.00 98.31 80 TYR A O 1
ATOM 614 N N . GLN A 1 81 ? 14.140 -21.061 -35.450 1.00 96.88 81 GLN A N 1
ATOM 615 C CA . GLN A 1 81 ? 13.207 -21.100 -34.316 1.00 96.88 81 GLN A CA 1
ATOM 616 C C . GLN A 1 81 ? 11.849 -21.697 -34.707 1.00 96.88 81 GLN A C 1
ATOM 618 O O . GLN A 1 81 ? 11.326 -22.555 -34.000 1.00 96.88 81 GLN A O 1
ATOM 623 N N . ASN A 1 82 ? 11.314 -21.325 -35.874 1.00 96.75 82 ASN A N 1
ATOM 624 C CA . ASN A 1 82 ? 10.039 -21.855 -36.373 1.00 96.75 82 ASN A CA 1
ATOM 625 C C . ASN A 1 82 ? 10.075 -23.360 -36.702 1.00 96.75 82 ASN A C 1
ATOM 627 O O . ASN A 1 82 ? 9.026 -23.972 -36.895 1.00 96.75 82 ASN A O 1
ATOM 631 N N . LEU A 1 83 ? 11.260 -23.974 -36.785 1.00 96.88 83 LEU A N 1
ATOM 632 C CA . LEU A 1 83 ? 11.404 -25.421 -36.959 1.00 96.88 83 LEU A CA 1
ATOM 633 C C . LEU A 1 83 ? 11.400 -26.202 -35.630 1.00 96.88 83 LEU A C 1
ATOM 635 O O . LEU A 1 83 ? 11.416 -27.438 -35.664 1.00 96.88 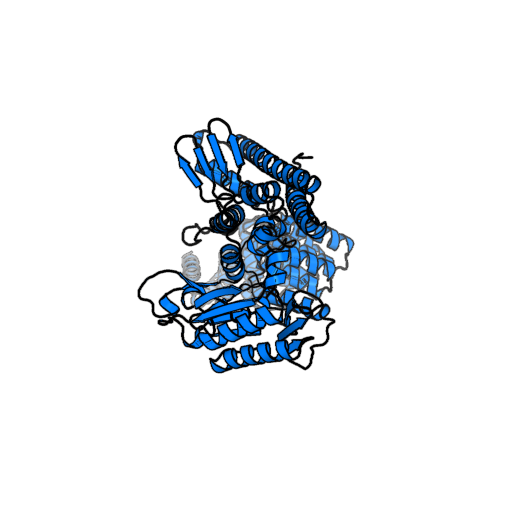83 LEU A O 1
ATOM 639 N N . GLY A 1 84 ? 11.372 -25.506 -34.490 1.00 94.31 84 GLY A N 1
ATOM 640 C CA . GLY A 1 84 ? 11.283 -26.078 -33.147 1.00 94.31 84 GLY A CA 1
ATOM 641 C C . GLY A 1 84 ? 12.628 -26.406 -32.494 1.00 94.31 84 GLY A C 1
ATOM 642 O O . GLY A 1 84 ? 13.704 -26.138 -33.034 1.00 94.31 84 GLY A O 1
ATOM 643 N N . ASP A 1 85 ? 12.552 -27.030 -31.317 1.00 94.00 85 ASP A N 1
ATOM 644 C CA . ASP A 1 85 ? 13.657 -27.113 -30.348 1.00 94.00 85 ASP A CA 1
ATOM 645 C C . ASP A 1 85 ? 14.935 -27.771 -30.881 1.00 94.00 85 ASP A C 1
ATOM 647 O O . ASP A 1 85 ? 16.046 -27.367 -30.541 1.00 94.00 85 ASP A O 1
ATOM 651 N N . LYS A 1 86 ? 14.806 -28.725 -31.809 1.00 96.12 86 LYS A N 1
ATOM 652 C CA . LYS A 1 86 ? 15.957 -29.411 -32.419 1.00 96.12 86 LYS A CA 1
ATOM 653 C C . LYS A 1 86 ? 16.874 -28.499 -33.251 1.00 96.12 86 LYS A C 1
ATOM 655 O O . LYS A 1 86 ? 17.944 -28.945 -33.657 1.00 96.12 86 LYS A O 1
ATOM 660 N N . TYR A 1 87 ? 16.454 -27.262 -33.534 1.00 97.62 87 TYR A N 1
ATOM 661 C CA . TYR A 1 87 ? 17.227 -26.272 -34.291 1.00 97.62 87 TYR A CA 1
ATOM 662 C C . TYR A 1 87 ? 17.666 -25.055 -33.463 1.00 97.62 87 TYR A C 1
ATOM 664 O O . TYR A 1 87 ? 18.136 -24.069 -34.033 1.00 97.62 87 TYR A O 1
ATOM 672 N N . GLN A 1 88 ? 17.545 -25.102 -32.132 1.00 97.25 88 GLN A N 1
ATOM 673 C CA . GLN A 1 88 ? 17.934 -23.991 -31.254 1.00 97.25 88 GLN A CA 1
ATOM 674 C C . GLN A 1 88 ? 19.411 -23.595 -31.410 1.00 97.25 88 GLN A C 1
ATOM 676 O O . GLN A 1 88 ? 19.717 -22.406 -31.438 1.00 97.25 88 GLN A O 1
ATOM 681 N N . LEU A 1 89 ? 20.323 -24.559 -31.595 1.00 97.88 89 LEU A N 1
ATOM 682 C CA . LEU A 1 89 ? 21.747 -24.268 -31.808 1.00 97.88 89 LEU A CA 1
ATOM 683 C C . LEU A 1 89 ? 21.985 -23.510 -33.123 1.00 97.88 89 LEU A C 1
ATOM 685 O O . LEU A 1 89 ? 22.747 -22.549 -33.163 1.00 97.88 89 LEU A O 1
ATOM 689 N N . GLN A 1 90 ? 21.312 -23.913 -34.202 1.00 98.38 90 GLN A N 1
ATOM 690 C CA . GLN A 1 90 ? 21.402 -23.248 -35.501 1.00 98.38 90 GLN A CA 1
ATOM 691 C C . GLN A 1 90 ? 20.764 -21.855 -35.460 1.00 98.38 90 GLN A C 1
ATOM 693 O O . GLN A 1 90 ? 21.268 -20.936 -36.107 1.00 98.38 90 GLN A O 1
ATOM 698 N N . ALA A 1 91 ? 19.678 -21.694 -34.696 1.00 98.31 91 ALA A N 1
ATOM 699 C CA . ALA A 1 91 ? 19.072 -20.394 -34.440 1.00 98.31 91 ALA A CA 1
ATOM 700 C C . ALA A 1 91 ? 20.050 -19.471 -33.699 1.00 98.31 91 ALA A C 1
ATOM 702 O O . ALA A 1 91 ? 20.300 -18.363 -34.171 1.00 98.31 91 ALA A O 1
ATOM 703 N N . LEU A 1 92 ? 20.661 -19.952 -32.610 1.00 98.38 92 LEU A N 1
ATOM 704 C CA . LEU A 1 92 ? 21.652 -19.207 -31.834 1.00 98.38 92 LEU A CA 1
ATOM 705 C C . LEU A 1 92 ? 22.828 -18.756 -32.709 1.00 98.38 92 LEU A C 1
ATOM 707 O O . LEU A 1 92 ? 23.091 -17.561 -32.787 1.00 98.38 92 LEU A O 1
ATOM 711 N N . GLN A 1 93 ? 23.442 -19.673 -33.463 1.00 98.31 93 GLN A N 1
ATOM 712 C CA . GLN A 1 93 ? 24.552 -19.351 -34.373 1.00 98.31 93 GLN A CA 1
ATOM 713 C C . GLN A 1 93 ? 24.175 -18.288 -35.415 1.00 98.31 93 GLN A C 1
ATOM 715 O O . GLN A 1 93 ? 24.981 -17.425 -35.763 1.00 98.31 93 GLN A O 1
ATOM 720 N N . ALA A 1 94 ? 22.946 -18.334 -35.940 1.00 98.31 94 ALA A N 1
ATOM 721 C CA . ALA A 1 94 ? 22.468 -17.332 -36.885 1.00 98.31 94 ALA A CA 1
ATOM 722 C C . ALA A 1 94 ? 22.264 -15.962 -36.213 1.00 98.31 94 ALA A C 1
ATOM 724 O O . ALA A 1 94 ? 22.621 -14.939 -36.795 1.00 98.31 94 ALA A O 1
ATOM 725 N N . PHE A 1 95 ? 21.749 -15.917 -34.982 1.00 98.44 95 PHE A N 1
ATOM 726 C CA . PHE A 1 95 ? 21.632 -14.663 -34.237 1.00 98.44 95 PHE A CA 1
ATOM 727 C C . PHE A 1 95 ? 22.990 -14.099 -33.812 1.00 98.44 95 PHE A C 1
ATOM 729 O O . PHE A 1 95 ? 23.183 -12.890 -33.907 1.00 98.44 95 PHE A O 1
ATOM 736 N N . GLU A 1 96 ? 23.958 -14.936 -33.435 1.00 98.19 96 GLU A N 1
ATOM 737 C CA . GLU A 1 96 ? 25.333 -14.499 -33.166 1.00 98.19 96 GLU A CA 1
ATOM 738 C C . GLU A 1 96 ? 25.970 -13.852 -34.398 1.00 98.19 96 GLU A C 1
ATOM 740 O O . GLU A 1 96 ? 26.516 -12.754 -34.300 1.00 98.19 96 GLU A O 1
ATOM 745 N N . LEU A 1 97 ? 25.830 -14.472 -35.577 1.00 98.06 97 LEU A N 1
ATOM 746 C CA . LEU A 1 97 ? 26.295 -13.883 -36.836 1.00 98.06 97 LEU A CA 1
ATOM 747 C C . LEU A 1 97 ? 25.577 -12.564 -37.139 1.00 98.06 97 LEU A C 1
ATOM 749 O O . LEU A 1 97 ? 26.220 -11.595 -37.534 1.00 98.06 97 LEU A O 1
ATOM 753 N N . SER A 1 98 ? 24.262 -12.490 -36.911 1.00 98.06 98 SER A N 1
ATOM 754 C CA . SER A 1 98 ? 23.509 -11.237 -37.044 1.00 98.06 98 SER A CA 1
ATOM 755 C C . SER A 1 98 ? 24.101 -10.127 -36.166 1.00 98.06 98 SER A C 1
ATOM 757 O O . SER A 1 98 ? 24.404 -9.041 -36.659 1.00 98.06 98 SER A O 1
ATOM 759 N N . LEU A 1 99 ? 24.346 -10.426 -34.887 1.00 97.31 99 LEU A N 1
ATOM 760 C CA . LEU A 1 99 ? 24.905 -9.494 -33.904 1.00 97.31 99 LEU A CA 1
ATOM 761 C C . LEU A 1 99 ? 26.381 -9.158 -34.153 1.00 97.31 99 LEU A C 1
ATOM 763 O O . LEU A 1 99 ? 26.847 -8.110 -33.712 1.00 97.31 99 LEU A O 1
ATOM 767 N N . GLN A 1 100 ? 27.127 -10.028 -34.837 1.00 97.25 100 GLN A N 1
ATOM 768 C CA . GLN A 1 100 ? 28.495 -9.751 -35.270 1.00 97.25 100 GLN A CA 1
ATOM 769 C C . GLN A 1 100 ? 28.524 -8.682 -36.369 1.00 97.25 100 GLN A C 1
ATOM 771 O O . GLN A 1 100 ? 29.397 -7.815 -36.355 1.00 97.25 100 GLN A O 1
ATOM 776 N N . PHE A 1 101 ? 27.590 -8.745 -37.324 1.00 96.81 101 PHE A N 1
ATOM 777 C CA . PHE A 1 101 ? 27.516 -7.782 -38.426 1.00 96.81 101 PHE A CA 1
ATOM 778 C C . PHE A 1 101 ? 26.789 -6.486 -38.055 1.00 96.81 101 PHE A C 1
ATOM 780 O O . PHE A 1 101 ? 27.094 -5.446 -38.639 1.00 96.81 101 PHE A O 1
ATOM 787 N N . ASP A 1 102 ? 25.869 -6.542 -37.094 1.00 95.75 102 ASP A N 1
ATOM 788 C CA . ASP A 1 102 ? 25.184 -5.382 -36.529 1.00 95.75 102 ASP A CA 1
ATOM 789 C C . ASP A 1 102 ? 25.015 -5.546 -35.006 1.00 95.75 102 ASP A C 1
ATOM 791 O O . ASP A 1 102 ? 24.027 -6.131 -34.543 1.00 95.75 102 ASP A O 1
ATOM 795 N N . PRO A 1 103 ? 25.992 -5.068 -34.208 1.00 91.75 103 PRO A N 1
ATOM 796 C CA . PRO A 1 103 ? 25.934 -5.144 -32.753 1.00 91.75 103 PRO A CA 1
ATOM 797 C C . PRO A 1 103 ? 25.076 -4.036 -32.124 1.00 91.75 103 PRO A C 1
ATOM 799 O O . PRO A 1 103 ? 24.963 -4.015 -30.894 1.00 91.75 103 PRO A O 1
ATOM 802 N N . GLY A 1 104 ? 24.542 -3.111 -32.930 1.00 88.00 104 GLY A N 1
ATOM 803 C CA . GLY A 1 104 ? 23.865 -1.903 -32.478 1.00 88.00 104 GLY A CA 1
ATOM 804 C C . GLY A 1 104 ? 22.492 -2.148 -31.853 1.00 88.00 104 GLY A C 1
ATOM 805 O O . GLY A 1 104 ? 22.011 -3.276 -31.725 1.00 88.00 104 GLY A O 1
ATOM 806 N N . PHE A 1 105 ? 21.856 -1.045 -31.462 1.00 86.69 105 PHE A N 1
ATOM 807 C CA . PHE A 1 105 ? 20.539 -1.053 -30.828 1.00 86.69 105 PHE A CA 1
ATOM 808 C C . PHE A 1 105 ? 19.432 -1.582 -31.754 1.00 86.69 105 PHE A C 1
ATOM 810 O O . PHE A 1 105 ? 18.530 -2.274 -31.293 1.00 86.69 105 PHE A O 1
ATOM 817 N N . ASP A 1 106 ? 19.542 -1.364 -33.067 1.00 86.69 106 ASP A N 1
ATOM 818 C CA . ASP A 1 106 ? 18.559 -1.834 -34.058 1.00 86.69 106 ASP A CA 1
ATOM 819 C C . ASP A 1 106 ? 18.399 -3.368 -34.076 1.00 86.69 106 ASP A C 1
ATOM 821 O O . ASP A 1 106 ? 17.398 -3.902 -34.565 1.00 86.69 106 ASP A O 1
ATOM 825 N N . ASN A 1 107 ? 19.361 -4.092 -33.495 1.00 91.75 107 ASN A N 1
ATOM 826 C CA . ASN A 1 107 ? 19.377 -5.548 -33.397 1.00 91.75 107 ASN A CA 1
ATOM 827 C C . ASN A 1 107 ? 19.185 -6.062 -31.953 1.00 91.75 107 ASN A C 1
ATOM 829 O O . ASN A 1 107 ? 19.438 -7.236 -31.664 1.00 91.75 107 ASN A O 1
ATOM 833 N N . ILE A 1 108 ? 18.724 -5.207 -31.030 1.00 94.62 108 ILE A N 1
ATOM 834 C CA . ILE A 1 108 ? 18.580 -5.535 -29.601 1.00 94.62 108 ILE A CA 1
ATOM 835 C C . ILE A 1 108 ? 17.661 -6.738 -29.363 1.00 94.62 108 ILE A C 1
ATOM 837 O O . ILE A 1 108 ? 17.981 -7.611 -28.558 1.00 94.62 108 ILE A O 1
ATOM 841 N N . GLN A 1 109 ? 16.584 -6.866 -30.143 1.00 95.94 109 GLN A N 1
ATOM 842 C CA . GLN A 1 109 ? 15.668 -8.000 -30.031 1.00 95.94 109 GLN A CA 1
ATOM 843 C C . GLN A 1 109 ? 16.380 -9.334 -30.289 1.00 95.94 109 GLN A C 1
ATOM 845 O O . GLN A 1 109 ? 16.091 -10.332 -29.633 1.00 95.94 109 GLN A O 1
ATOM 850 N N . MET A 1 110 ? 17.336 -9.368 -31.221 1.00 96.31 110 MET A N 1
ATOM 851 C CA . MET A 1 110 ? 18.101 -10.586 -31.499 1.00 96.31 110 MET A CA 1
ATOM 852 C C . MET A 1 110 ? 19.103 -10.888 -30.398 1.00 96.31 110 MET A C 1
ATOM 854 O O . MET A 1 110 ? 19.361 -12.055 -30.125 1.00 96.31 110 MET A O 1
ATOM 858 N N . ARG A 1 111 ? 19.626 -9.859 -29.722 1.00 97.75 111 ARG A N 1
ATOM 859 C CA . ARG A 1 111 ? 20.467 -10.028 -28.534 1.00 97.75 111 ARG A CA 1
ATOM 860 C C . ARG A 1 111 ? 19.697 -10.695 -27.399 1.00 97.75 111 ARG A C 1
ATOM 862 O O . ARG A 1 111 ? 20.228 -11.624 -26.801 1.00 97.75 111 ARG A O 1
ATOM 869 N N . ILE A 1 112 ? 18.459 -10.267 -27.152 1.00 97.56 112 ILE A N 1
ATOM 870 C CA . ILE A 1 112 ? 17.573 -10.878 -26.148 1.00 97.56 112 ILE A CA 1
ATOM 871 C C . ILE A 1 112 ? 17.340 -12.354 -26.479 1.00 97.56 112 ILE A C 1
ATOM 873 O O . ILE A 1 112 ? 17.601 -13.228 -25.656 1.00 97.56 112 ILE A O 1
ATOM 877 N N . VAL A 1 113 ? 16.916 -12.639 -27.714 1.00 97.38 113 VAL A N 1
ATOM 878 C CA . VAL A 1 113 ? 16.632 -14.011 -28.160 1.00 97.38 113 VAL A CA 1
ATOM 879 C C . VAL A 1 113 ? 17.882 -14.895 -28.098 1.00 97.38 113 VAL A C 1
ATOM 881 O O . VAL A 1 113 ? 17.805 -16.033 -27.640 1.00 97.38 113 VAL A O 1
ATOM 884 N N . ALA A 1 114 ? 19.039 -14.382 -28.521 1.00 98.19 114 ALA A N 1
ATOM 885 C CA . ALA A 1 114 ? 20.302 -15.107 -28.446 1.00 98.19 114 ALA A CA 1
ATOM 886 C C . ALA A 1 114 ? 20.723 -15.385 -26.995 1.00 98.19 114 ALA A C 1
ATOM 888 O O . ALA A 1 114 ? 21.205 -16.477 -26.715 1.00 98.19 114 ALA A O 1
ATOM 889 N N . ALA A 1 115 ? 20.520 -14.441 -26.070 1.00 98.25 115 ALA A N 1
ATOM 890 C CA . ALA A 1 115 ? 20.863 -14.626 -24.661 1.00 98.25 115 ALA A CA 1
ATOM 891 C C . ALA A 1 115 ? 20.019 -15.734 -24.007 1.00 98.25 115 ALA A C 1
ATOM 893 O O . ALA A 1 115 ? 20.571 -16.604 -23.334 1.00 98.25 115 ALA A O 1
ATOM 894 N N . GLU A 1 116 ? 18.707 -15.756 -24.261 1.00 97.62 116 GLU A N 1
ATOM 895 C CA . GLU A 1 116 ? 17.811 -16.813 -23.767 1.00 97.62 116 GLU A CA 1
ATOM 896 C C . GLU A 1 116 ? 18.115 -18.177 -24.404 1.00 97.62 116 GLU A C 1
ATOM 898 O O . GLU A 1 116 ? 18.171 -19.190 -23.705 1.00 97.62 116 GLU A O 1
ATOM 903 N N . LEU A 1 117 ? 18.383 -18.222 -25.717 1.00 97.56 117 LEU A N 1
ATOM 904 C CA . LEU A 1 117 ? 18.793 -19.462 -26.386 1.00 97.56 117 LEU A CA 1
ATOM 905 C C . LEU A 1 117 ? 20.120 -19.985 -25.830 1.00 97.56 117 LEU A C 1
ATOM 907 O O . LEU A 1 117 ? 20.215 -21.169 -25.511 1.00 97.56 117 LEU A O 1
ATOM 911 N N . ALA A 1 118 ? 21.119 -19.115 -25.662 1.00 98.44 118 ALA A N 1
ATOM 912 C CA . ALA A 1 118 ? 22.398 -19.473 -25.057 1.00 98.44 118 ALA A CA 1
ATOM 913 C C . ALA A 1 118 ? 22.203 -20.040 -23.647 1.00 98.44 118 ALA A C 1
ATOM 915 O O . ALA A 1 118 ? 22.775 -21.082 -23.331 1.00 98.44 118 ALA A O 1
ATOM 916 N N . PHE A 1 119 ? 21.344 -19.422 -22.831 1.00 97.62 119 PHE A N 1
ATOM 917 C CA . PHE A 1 119 ? 20.994 -19.944 -21.512 1.00 97.62 119 PHE A CA 1
ATOM 918 C C . PHE A 1 119 ? 20.354 -21.341 -21.598 1.00 97.62 119 PHE A C 1
ATOM 920 O O . PHE A 1 119 ? 20.828 -22.266 -20.944 1.00 97.62 119 PHE A O 1
ATOM 927 N N . SER A 1 120 ? 19.336 -21.527 -22.449 1.00 96.31 120 SER A N 1
ATOM 928 C CA . SER A 1 120 ? 18.636 -22.816 -22.613 1.00 96.31 120 SER A CA 1
ATOM 929 C C . SER A 1 120 ? 19.530 -23.952 -23.131 1.00 96.31 120 SER A C 1
ATOM 931 O O . SER A 1 120 ? 19.302 -25.119 -22.824 1.00 96.31 120 SER A O 1
ATOM 933 N N . LEU A 1 121 ? 20.582 -23.607 -23.880 1.00 97.25 121 LEU A N 1
ATOM 934 C CA . LEU A 1 121 ? 21.586 -24.534 -24.404 1.00 97.25 121 LEU A CA 1
ATOM 935 C C . LEU A 1 121 ? 22.773 -24.731 -23.444 1.00 97.25 121 LEU A C 1
ATOM 937 O O . LEU A 1 121 ? 23.781 -25.320 -23.836 1.00 97.25 121 LEU A O 1
ATOM 941 N N . ASN A 1 122 ? 22.672 -24.245 -22.201 1.00 97.81 122 ASN A N 1
ATOM 942 C CA . ASN A 1 122 ? 23.717 -24.283 -21.172 1.00 97.81 122 ASN A CA 1
ATOM 943 C C . ASN A 1 122 ? 25.027 -23.566 -21.570 1.00 97.81 122 ASN A C 1
ATOM 945 O O . ASN A 1 122 ? 26.095 -23.854 -21.030 1.00 97.81 122 ASN A O 1
ATOM 949 N N . GLN A 1 123 ? 24.971 -22.615 -22.506 1.00 98.19 123 GLN A N 1
ATOM 950 C CA . GLN A 1 123 ? 26.100 -21.773 -22.917 1.00 98.19 123 GLN A CA 1
ATOM 951 C C . GLN A 1 123 ? 26.156 -20.498 -22.065 1.00 98.19 123 GLN A C 1
ATOM 953 O O . GLN A 1 123 ? 26.028 -19.375 -22.557 1.00 98.19 123 GLN A O 1
ATOM 958 N N . TYR A 1 124 ? 26.323 -20.672 -20.754 1.00 98.00 124 TYR A N 1
ATOM 959 C CA . TYR A 1 124 ? 26.173 -19.591 -19.776 1.00 98.00 124 TYR A CA 1
ATOM 960 C C . TYR A 1 124 ? 27.155 -18.430 -19.972 1.00 98.00 124 TYR A C 1
ATOM 962 O O . TYR A 1 124 ? 26.770 -17.281 -19.788 1.00 98.00 124 TYR A O 1
ATOM 970 N N . ASP A 1 125 ? 28.395 -18.692 -20.395 1.00 98.19 125 ASP A N 1
ATOM 971 C CA . ASP A 1 125 ? 29.377 -17.626 -20.651 1.00 98.19 125 ASP A CA 1
ATOM 972 C C . ASP A 1 125 ? 28.966 -16.730 -21.827 1.00 98.19 125 ASP A C 1
ATOM 974 O O . ASP A 1 125 ? 29.119 -15.507 -21.776 1.00 98.19 125 ASP A O 1
ATOM 978 N N . LEU A 1 126 ? 28.366 -17.322 -22.865 1.00 97.88 126 LEU A N 1
ATOM 979 C CA . LEU A 1 126 ? 27.803 -16.565 -23.977 1.00 97.88 126 LEU A CA 1
ATOM 980 C C . LEU A 1 126 ? 26.588 -15.754 -23.514 1.00 97.88 126 LEU A C 1
ATOM 982 O O . LEU A 1 126 ? 26.519 -14.560 -23.809 1.00 97.88 126 LEU A O 1
ATOM 986 N N . ALA A 1 127 ? 25.682 -16.359 -22.738 1.00 98.31 127 ALA A N 1
ATOM 987 C CA . ALA A 1 127 ? 24.526 -15.666 -22.170 1.00 98.31 127 ALA A CA 1
ATOM 988 C C . ALA A 1 127 ? 24.949 -14.448 -21.326 1.00 98.31 127 ALA A C 1
ATOM 990 O O . ALA A 1 127 ? 24.421 -13.357 -21.535 1.00 98.31 127 ALA A O 1
ATOM 991 N N . LEU A 1 128 ? 25.963 -14.596 -20.464 1.00 98.06 128 LEU A N 1
ATOM 992 C CA . LEU A 1 128 ? 26.553 -13.504 -19.678 1.00 98.06 128 LEU A CA 1
ATOM 993 C C . LEU A 1 128 ? 27.106 -12.387 -20.576 1.00 98.06 128 LEU A C 1
ATOM 995 O O . LEU A 1 128 ? 26.823 -11.210 -20.359 1.00 98.06 128 LEU A O 1
ATOM 999 N N . SER A 1 129 ? 27.850 -12.745 -21.626 1.00 97.69 129 SER A N 1
ATOM 1000 C CA . SER A 1 129 ? 28.427 -11.764 -22.557 1.00 97.69 129 SER A CA 1
ATOM 1001 C C . SER A 1 129 ? 27.366 -10.963 -23.327 1.00 97.69 129 SER A C 1
ATOM 1003 O O . SER A 1 129 ? 27.555 -9.779 -23.622 1.00 97.69 129 SER A O 1
ATOM 1005 N N . LEU A 1 130 ? 26.235 -11.599 -23.650 1.00 97.62 130 LEU A N 1
ATOM 1006 C CA . LEU A 1 130 ? 25.110 -10.970 -24.335 1.00 97.62 130 LEU A CA 1
ATOM 1007 C C . LEU A 1 130 ? 24.301 -10.102 -23.368 1.00 97.62 130 LEU A C 1
ATOM 1009 O O . LEU A 1 130 ? 23.958 -8.973 -23.722 1.00 97.62 130 LEU A O 1
ATOM 1013 N N . ALA A 1 131 ? 24.059 -10.592 -22.150 1.00 97.62 131 ALA A N 1
ATOM 1014 C CA . ALA A 1 131 ? 23.336 -9.885 -21.100 1.00 97.62 131 ALA A CA 1
ATOM 1015 C C . ALA A 1 131 ? 24.062 -8.615 -20.639 1.00 97.62 131 ALA A C 1
ATOM 1017 O O . ALA A 1 131 ? 23.424 -7.575 -20.504 1.00 97.62 131 ALA A O 1
ATOM 1018 N N . ALA A 1 132 ? 25.393 -8.640 -20.520 1.00 96.38 132 ALA A N 1
ATOM 1019 C CA . ALA A 1 132 ? 26.190 -7.454 -20.190 1.00 96.38 132 ALA A CA 1
ATOM 1020 C C . ALA A 1 132 ? 25.942 -6.282 -21.158 1.00 96.38 132 ALA A C 1
ATOM 1022 O O . ALA A 1 132 ? 25.918 -5.121 -20.758 1.00 96.38 132 ALA A O 1
ATOM 1023 N N . LYS A 1 133 ? 25.701 -6.583 -22.440 1.00 95.62 133 LYS A N 1
ATOM 1024 C CA . LYS A 1 133 ? 25.365 -5.569 -23.446 1.00 95.62 133 LYS A CA 1
ATOM 1025 C C . LYS A 1 133 ? 23.905 -5.118 -23.369 1.00 95.62 133 LYS A C 1
ATOM 1027 O O . LYS A 1 133 ? 23.633 -4.004 -23.787 1.00 95.62 133 LYS A O 1
ATOM 1032 N N . LEU A 1 134 ? 22.984 -5.942 -22.857 1.00 95.12 134 LEU A N 1
ATOM 1033 C CA . LEU A 1 134 ? 21.606 -5.519 -22.556 1.00 95.12 134 LEU A CA 1
ATOM 1034 C C . LEU A 1 134 ? 21.581 -4.535 -21.382 1.00 95.12 134 LEU A C 1
ATOM 1036 O O . LEU A 1 134 ? 20.879 -3.536 -21.457 1.00 95.12 134 LEU A O 1
ATOM 1040 N N . ILE A 1 135 ? 22.409 -4.774 -20.358 1.00 94.94 135 ILE A N 1
ATOM 1041 C CA . ILE A 1 135 ? 22.535 -3.907 -19.174 1.00 94.94 135 ILE A CA 1
ATOM 1042 C C . ILE A 1 135 ? 22.926 -2.470 -19.547 1.00 94.94 135 ILE A C 1
ATOM 1044 O O . ILE A 1 135 ? 22.489 -1.523 -18.904 1.00 94.94 135 ILE A O 1
ATOM 1048 N N . ALA A 1 136 ? 23.696 -2.293 -20.623 1.00 88.94 136 ALA A N 1
ATOM 1049 C CA . ALA A 1 136 ? 24.099 -0.977 -21.111 1.00 88.94 136 ALA A CA 1
ATOM 1050 C C . ALA A 1 136 ? 22.951 -0.135 -21.713 1.00 88.94 136 ALA A C 1
ATOM 1052 O O . ALA A 1 136 ? 23.155 1.048 -21.981 1.00 88.94 136 ALA A O 1
ATOM 1053 N N . TYR A 1 137 ? 21.766 -0.716 -21.939 1.00 86.94 137 TYR A N 1
ATOM 1054 C CA . TYR A 1 137 ? 20.583 -0.011 -22.433 1.00 86.94 137 TYR A CA 1
ATOM 1055 C C . TYR A 1 137 ? 19.529 0.062 -21.326 1.00 86.94 137 TYR A C 1
ATOM 1057 O O . TYR A 1 137 ? 19.045 -0.976 -20.880 1.00 86.94 137 TYR A O 1
ATOM 1065 N N . SER A 1 138 ? 19.142 1.276 -20.918 1.00 83.31 138 SER A N 1
ATOM 1066 C CA . SER A 1 138 ? 18.225 1.526 -19.789 1.00 83.31 138 SER A CA 1
ATOM 1067 C C . SER A 1 138 ? 16.966 0.660 -19.829 1.00 83.31 138 SER A C 1
ATOM 1069 O O . SER A 1 138 ? 16.642 -0.009 -18.852 1.00 83.31 138 SER A O 1
ATOM 1071 N N . ASP A 1 139 ? 16.315 0.593 -20.990 1.00 87.75 139 ASP A N 1
ATOM 1072 C CA . ASP A 1 139 ? 15.027 -0.090 -21.169 1.00 87.75 139 ASP A CA 1
ATOM 1073 C C . ASP A 1 139 ? 15.138 -1.622 -21.071 1.00 87.75 139 ASP A C 1
ATOM 1075 O O . ASP A 1 139 ? 14.137 -2.316 -20.919 1.00 87.75 139 ASP A O 1
ATOM 1079 N N . TYR A 1 140 ? 16.359 -2.159 -21.148 1.00 93.06 140 TYR A N 1
ATOM 1080 C CA . TYR A 1 140 ? 16.654 -3.593 -21.115 1.00 93.06 140 TYR A CA 1
ATOM 1081 C C . TYR A 1 140 ? 17.549 -3.982 -19.936 1.00 93.06 140 TYR A C 1
ATOM 1083 O O . TYR A 1 140 ? 17.948 -5.147 -19.824 1.00 93.06 140 TYR A O 1
ATOM 1091 N N . ALA A 1 141 ? 17.858 -3.031 -19.049 1.00 92.56 141 ALA A N 1
ATOM 1092 C CA . ALA A 1 141 ? 18.812 -3.245 -17.978 1.00 92.56 141 ALA A CA 1
ATOM 1093 C C . ALA A 1 141 ? 18.338 -4.331 -17.010 1.00 92.56 141 ALA A C 1
ATOM 1095 O O . ALA A 1 141 ? 19.051 -5.310 -16.793 1.00 92.56 141 ALA A O 1
ATOM 1096 N N . ALA A 1 142 ? 17.096 -4.229 -16.528 1.00 95.44 142 ALA A N 1
ATOM 1097 C CA . ALA A 1 142 ? 16.489 -5.223 -15.642 1.00 95.44 142 ALA A CA 1
ATOM 1098 C C . ALA A 1 142 ? 16.502 -6.638 -16.250 1.00 95.44 142 ALA A C 1
ATOM 1100 O O . ALA A 1 142 ? 16.890 -7.597 -15.582 1.00 95.44 142 ALA A O 1
ATOM 1101 N N . LEU A 1 143 ? 16.168 -6.772 -17.538 1.00 97.12 143 LEU A N 1
ATOM 1102 C CA . LEU A 1 143 ? 16.198 -8.055 -18.243 1.00 97.12 143 LEU A CA 1
ATOM 1103 C C . LEU A 1 143 ? 17.618 -8.640 -18.283 1.00 97.12 143 LEU A C 1
ATOM 1105 O O . LEU A 1 143 ? 17.823 -9.811 -17.959 1.00 97.12 143 LEU A O 1
ATOM 1109 N N . GLY A 1 144 ? 18.612 -7.820 -18.635 1.00 97.69 144 GLY A N 1
ATOM 1110 C CA . GLY A 1 144 ? 20.018 -8.220 -18.638 1.00 97.69 144 GLY A CA 1
ATOM 1111 C C . GLY A 1 144 ? 20.521 -8.649 -17.254 1.00 97.69 144 GLY A C 1
ATOM 1112 O O . GLY A 1 144 ? 21.207 -9.668 -17.142 1.00 97.69 144 GLY A O 1
ATOM 1113 N N . LEU A 1 145 ? 20.140 -7.937 -16.188 1.00 97.88 145 LEU A N 1
ATOM 1114 C CA . LEU A 1 145 ? 20.470 -8.307 -14.806 1.00 97.88 145 LEU A CA 1
ATOM 1115 C C . LEU A 1 145 ? 19.853 -9.664 -14.420 1.00 97.88 145 LEU A C 1
ATOM 1117 O O . LEU A 1 145 ? 20.545 -10.506 -13.846 1.00 97.88 145 LEU A O 1
ATOM 1121 N N . VAL A 1 146 ? 18.589 -9.921 -14.780 1.00 97.81 146 VAL A N 1
ATOM 1122 C CA . VAL A 1 146 ? 17.906 -11.198 -14.492 1.00 97.81 146 VAL A CA 1
ATOM 1123 C C . VAL A 1 146 ? 18.542 -12.367 -15.250 1.00 97.81 146 VAL A C 1
ATOM 1125 O O . VAL A 1 146 ? 18.774 -13.422 -14.656 1.00 97.81 146 VAL A O 1
ATOM 1128 N N . ILE A 1 147 ? 18.886 -12.199 -16.532 1.00 98.06 147 ILE A N 1
ATOM 1129 C CA . ILE A 1 147 ? 19.600 -13.231 -17.309 1.00 98.06 147 ILE A CA 1
ATOM 1130 C C . ILE A 1 147 ? 20.975 -13.519 -16.688 1.00 98.06 147 ILE A C 1
ATOM 1132 O O . ILE A 1 147 ? 21.357 -14.681 -16.538 1.00 98.06 147 ILE A O 1
ATOM 1136 N N . THR A 1 148 ? 21.699 -12.473 -16.284 1.00 98.19 148 THR A N 1
ATOM 1137 C CA . THR A 1 148 ? 23.015 -12.590 -15.635 1.00 98.19 148 THR A CA 1
ATOM 1138 C C . THR A 1 148 ? 22.917 -13.377 -14.327 1.00 98.19 148 THR A C 1
ATOM 1140 O O . THR A 1 148 ? 23.682 -14.316 -14.101 1.00 98.19 148 THR A O 1
ATOM 1143 N N . LEU A 1 149 ? 21.916 -13.065 -13.499 1.00 98.12 149 LEU A N 1
ATOM 1144 C CA . LEU A 1 149 ? 21.639 -13.782 -12.257 1.00 98.12 149 LEU A CA 1
ATOM 1145 C C . LEU A 1 149 ? 21.339 -15.267 -12.500 1.00 98.12 149 LEU A C 1
ATOM 1147 O O . LEU A 1 149 ? 21.941 -16.129 -11.856 1.00 98.12 149 LEU A O 1
ATOM 1151 N N . ARG A 1 150 ? 20.442 -15.570 -13.450 1.00 97.81 150 ARG A N 1
ATOM 1152 C CA . ARG A 1 150 ? 20.092 -16.946 -13.841 1.00 97.81 150 ARG A CA 1
ATOM 1153 C C . ARG A 1 150 ? 21.334 -17.725 -14.269 1.00 97.81 150 ARG A C 1
ATOM 1155 O O . ARG A 1 150 ? 21.522 -18.858 -13.831 1.00 97.81 150 ARG A O 1
ATOM 1162 N N . ALA A 1 151 ? 22.202 -17.123 -15.085 1.00 97.88 151 ALA A N 1
ATOM 1163 C CA . ALA A 1 151 ? 23.437 -17.755 -15.545 1.00 97.88 151 ALA A CA 1
ATOM 1164 C C . ALA A 1 151 ? 24.413 -18.050 -14.393 1.00 97.88 151 ALA A C 1
ATOM 1166 O O . ALA A 1 151 ? 24.967 -19.147 -14.337 1.00 97.88 151 ALA A O 1
ATOM 1167 N N . HIS A 1 152 ? 24.595 -17.129 -13.439 1.00 97.69 152 HIS A N 1
ATOM 1168 C CA . HIS A 1 152 ? 25.436 -17.381 -12.261 1.00 97.69 152 HIS A CA 1
ATOM 1169 C C . HIS A 1 152 ? 24.879 -18.485 -11.357 1.00 97.69 152 HIS A C 1
ATOM 1171 O O . HIS A 1 152 ? 25.642 -19.351 -10.924 1.00 97.69 152 HIS A O 1
ATOM 1177 N N . LEU A 1 153 ? 23.559 -18.503 -11.133 1.00 96.56 153 LEU A N 1
ATOM 1178 C CA . LEU A 1 153 ? 22.888 -19.579 -10.399 1.00 96.56 153 LEU A CA 1
ATOM 1179 C C . LEU A 1 153 ? 23.114 -20.938 -11.067 1.00 96.56 153 LEU A C 1
ATOM 1181 O O . LEU A 1 153 ? 23.528 -21.883 -10.400 1.00 96.56 153 LEU A O 1
ATOM 1185 N N . ALA A 1 154 ? 22.916 -21.023 -12.384 1.00 96.75 154 ALA A N 1
ATOM 1186 C CA . ALA A 1 154 ? 23.082 -22.264 -13.136 1.00 96.75 154 ALA A CA 1
ATOM 1187 C C . ALA A 1 154 ? 24.541 -22.763 -13.173 1.00 96.75 154 ALA A C 1
ATOM 1189 O O . ALA A 1 154 ? 24.784 -23.968 -13.216 1.00 96.75 154 ALA A O 1
ATOM 1190 N N . LYS A 1 155 ? 25.521 -21.849 -13.105 1.00 97.25 155 LYS A N 1
ATOM 1191 C CA . LYS A 1 155 ? 26.949 -22.182 -12.957 1.00 97.25 155 LYS A CA 1
ATOM 1192 C C . LYS A 1 155 ? 27.351 -22.570 -11.527 1.00 97.25 155 LYS A C 1
ATOM 1194 O O . LYS A 1 155 ? 28.473 -23.032 -11.340 1.00 97.25 155 LYS A O 1
ATOM 1199 N N . GLY A 1 156 ? 26.494 -22.354 -10.526 1.00 96.12 156 GLY A N 1
ATOM 1200 C CA . GLY A 1 156 ? 26.837 -22.541 -9.112 1.00 96.12 156 GLY A CA 1
ATOM 1201 C C . GLY A 1 156 ? 27.841 -21.513 -8.570 1.00 96.12 156 GLY A C 1
ATOM 1202 O O . GLY A 1 156 ? 28.490 -21.763 -7.556 1.00 96.12 156 GLY A O 1
ATOM 1203 N N . ASP A 1 157 ? 27.992 -20.361 -9.230 1.00 96.38 157 ASP A N 1
ATOM 1204 C CA . ASP A 1 157 ? 28.919 -19.302 -8.814 1.00 96.38 157 ASP A CA 1
ATOM 1205 C C . ASP A 1 157 ? 28.260 -18.378 -7.781 1.00 96.38 157 ASP A C 1
ATOM 1207 O O . ASP A 1 157 ? 27.703 -17.327 -8.108 1.00 96.38 157 ASP A O 1
ATOM 1211 N N . GLN A 1 158 ? 28.314 -18.795 -6.514 1.00 95.12 158 GLN A N 1
ATOM 1212 C CA . GLN A 1 158 ? 27.677 -18.088 -5.401 1.00 95.12 158 GLN A CA 1
ATOM 1213 C C . GLN A 1 158 ? 28.225 -16.661 -5.213 1.00 95.12 158 GLN A C 1
ATOM 1215 O O . GLN A 1 158 ? 27.451 -15.744 -4.948 1.00 95.12 158 GLN A O 1
ATOM 1220 N N . THR A 1 159 ? 29.532 -16.449 -5.400 1.00 96.25 159 THR A N 1
ATOM 1221 C CA . THR A 1 159 ? 30.163 -15.128 -5.229 1.00 96.25 159 THR A CA 1
ATOM 1222 C C . THR A 1 159 ? 29.643 -14.132 -6.260 1.00 96.25 159 THR A C 1
ATOM 1224 O O . THR A 1 159 ? 29.318 -12.992 -5.924 1.00 96.25 159 THR A O 1
ATOM 1227 N N . SER A 1 160 ? 29.564 -14.541 -7.528 1.00 96.50 160 SER A N 1
ATOM 1228 C CA . SER A 1 160 ? 29.038 -13.667 -8.578 1.00 96.50 160 SER A CA 1
ATOM 1229 C C . SER A 1 160 ? 27.526 -13.480 -8.452 1.00 96.50 160 SER A C 1
ATOM 1231 O O . SER A 1 160 ? 27.038 -12.377 -8.685 1.00 96.50 160 SER A O 1
ATOM 1233 N N . PHE A 1 161 ? 26.791 -14.509 -8.014 1.00 96.81 161 PHE A N 1
ATOM 1234 C CA . PHE A 1 161 ? 25.370 -14.395 -7.683 1.00 96.81 161 PHE A CA 1
ATOM 1235 C C . PHE A 1 161 ? 25.114 -13.317 -6.618 1.00 96.81 161 PHE A C 1
ATOM 1237 O O . PHE A 1 161 ? 24.282 -12.441 -6.834 1.00 96.81 161 PHE A O 1
ATOM 1244 N N . GLU A 1 162 ? 25.847 -13.327 -5.502 1.00 93.69 162 GLU A N 1
ATOM 1245 C CA . GLU A 1 162 ? 25.666 -12.342 -4.425 1.00 93.69 162 GLU A CA 1
ATOM 1246 C C . GLU A 1 162 ? 25.986 -10.919 -4.884 1.00 93.69 162 GLU A C 1
ATOM 1248 O O . GLU A 1 162 ? 25.217 -9.994 -4.625 1.00 93.69 162 GLU A O 1
ATOM 1253 N N . LYS A 1 163 ? 27.075 -10.741 -5.641 1.00 94.00 163 LYS A N 1
ATOM 1254 C CA . LYS A 1 163 ? 27.400 -9.444 -6.252 1.00 94.00 163 LYS A CA 1
ATOM 1255 C C . LYS A 1 163 ? 26.283 -8.960 -7.172 1.00 94.00 163 LYS A C 1
ATOM 1257 O O . LYS A 1 163 ? 25.920 -7.789 -7.129 1.00 94.00 163 LYS A O 1
ATOM 1262 N N . GLN A 1 164 ? 25.733 -9.859 -7.984 1.00 97.31 164 GLN A N 1
ATOM 1263 C CA . GLN A 1 164 ? 24.650 -9.539 -8.903 1.00 97.31 164 GLN A CA 1
ATOM 1264 C C . GLN A 1 164 ? 23.358 -9.173 -8.161 1.00 97.31 164 GLN A C 1
ATOM 1266 O O . GLN A 1 164 ? 22.660 -8.253 -8.584 1.00 97.31 164 GLN A O 1
ATOM 1271 N N . MET A 1 165 ? 23.058 -9.843 -7.046 1.00 97.38 165 MET A N 1
ATOM 1272 C CA . MET A 1 165 ? 21.903 -9.522 -6.205 1.00 97.38 165 MET A CA 1
ATOM 1273 C C . MET A 1 165 ? 21.992 -8.128 -5.590 1.00 97.38 165 MET A C 1
ATOM 1275 O O . MET A 1 165 ? 20.994 -7.417 -5.600 1.00 97.38 165 MET A O 1
ATOM 1279 N N . LEU A 1 166 ? 23.172 -7.701 -5.136 1.00 89.94 166 LEU A N 1
ATOM 1280 C CA . LEU A 1 166 ? 23.366 -6.344 -4.609 1.00 89.94 166 LEU A CA 1
ATOM 1281 C C . LEU A 1 166 ? 23.121 -5.264 -5.674 1.00 89.94 166 LEU A C 1
ATOM 1283 O O . LEU A 1 166 ? 22.545 -4.220 -5.377 1.00 89.94 166 LEU A O 1
ATOM 1287 N N . ILE A 1 167 ? 23.520 -5.519 -6.926 1.00 90.69 167 ILE A N 1
ATOM 1288 C CA . ILE A 1 167 ? 23.222 -4.614 -8.048 1.00 90.69 167 ILE A CA 1
ATOM 1289 C C . ILE A 1 167 ? 21.709 -4.567 -8.293 1.00 90.69 167 ILE A C 1
ATOM 1291 O O . ILE A 1 167 ? 21.131 -3.493 -8.407 1.00 90.69 167 ILE A O 1
ATOM 1295 N N . ILE A 1 168 ? 21.056 -5.731 -8.341 1.00 95.50 168 ILE A N 1
ATOM 1296 C CA . ILE A 1 168 ? 19.604 -5.846 -8.545 1.00 95.50 168 ILE A CA 1
ATOM 1297 C C . ILE A 1 168 ? 18.817 -5.140 -7.437 1.00 95.50 168 ILE A C 1
ATOM 1299 O O . ILE A 1 168 ? 17.822 -4.480 -7.721 1.00 95.50 168 ILE A O 1
ATOM 1303 N N . GLU A 1 169 ? 19.255 -5.266 -6.188 1.00 90.00 169 GLU A N 1
ATOM 1304 C CA . GLU A 1 169 ? 18.656 -4.590 -5.041 1.00 90.00 169 GLU A CA 1
ATOM 1305 C C . GLU A 1 169 ? 18.690 -3.065 -5.211 1.00 90.00 169 GLU A C 1
ATOM 1307 O O . GLU A 1 169 ? 17.650 -2.416 -5.066 1.00 90.00 169 GLU A O 1
ATOM 1312 N N . GLY A 1 170 ? 19.841 -2.510 -5.611 1.00 80.50 170 GLY A N 1
ATOM 1313 C CA . GLY A 1 170 ? 19.998 -1.079 -5.893 1.00 80.50 170 GLY A CA 1
ATOM 1314 C C . GLY A 1 170 ? 19.130 -0.568 -7.049 1.00 80.50 170 GLY A C 1
ATOM 1315 O O . GLY A 1 170 ? 18.681 0.573 -7.016 1.00 80.50 170 GLY A O 1
ATOM 1316 N N . GLU A 1 171 ? 18.836 -1.422 -8.031 1.00 89.31 171 GLU A N 1
ATOM 1317 C CA . GLU A 1 171 ? 18.045 -1.085 -9.226 1.00 89.31 171 GLU A CA 1
ATOM 1318 C C . GLU A 1 171 ? 16.556 -1.467 -9.109 1.00 89.31 171 GLU A C 1
ATOM 1320 O O . GLU A 1 171 ? 15.773 -1.251 -10.035 1.00 89.31 171 GLU A O 1
ATOM 1325 N N . SER A 1 172 ? 16.129 -2.047 -7.983 1.00 88.12 172 SER A N 1
ATOM 1326 C CA . SER A 1 172 ? 14.805 -2.674 -7.822 1.00 88.12 172 SER A CA 1
ATOM 1327 C C . SER A 1 172 ? 13.616 -1.743 -8.126 1.00 88.12 172 SER A C 1
ATOM 1329 O O . SER A 1 172 ? 12.596 -2.185 -8.670 1.00 88.12 172 SER A O 1
ATOM 1331 N N . ASN A 1 173 ? 13.751 -0.439 -7.875 1.00 82.06 173 ASN A N 1
ATOM 1332 C CA . ASN A 1 173 ? 12.716 0.553 -8.182 1.00 82.06 173 ASN A CA 1
ATOM 1333 C C . ASN A 1 173 ? 12.464 0.723 -9.693 1.00 82.06 173 ASN A C 1
ATOM 1335 O O . ASN A 1 173 ? 11.345 1.055 -10.083 1.00 82.06 173 ASN A O 1
ATOM 1339 N N . ALA A 1 174 ? 13.446 0.417 -10.548 1.00 85.31 174 ALA A N 1
ATOM 1340 C CA . ALA A 1 174 ? 13.347 0.539 -12.004 1.00 85.31 174 ALA A CA 1
ATOM 1341 C C . ALA A 1 174 ? 12.873 -0.745 -12.713 1.00 85.31 174 ALA A C 1
ATOM 1343 O O . ALA A 1 174 ? 12.667 -0.741 -13.926 1.00 85.31 174 ALA A O 1
ATOM 1344 N N . PHE A 1 175 ? 12.671 -1.856 -11.992 1.00 94.25 175 PHE A N 1
ATOM 1345 C CA . PHE A 1 175 ? 12.305 -3.135 -12.615 1.00 94.25 175 PHE A CA 1
ATOM 1346 C C . PHE A 1 175 ? 10.905 -3.082 -13.243 1.00 94.25 175 PHE A C 1
ATOM 1348 O O . PHE A 1 175 ? 9.946 -2.772 -12.533 1.00 94.25 1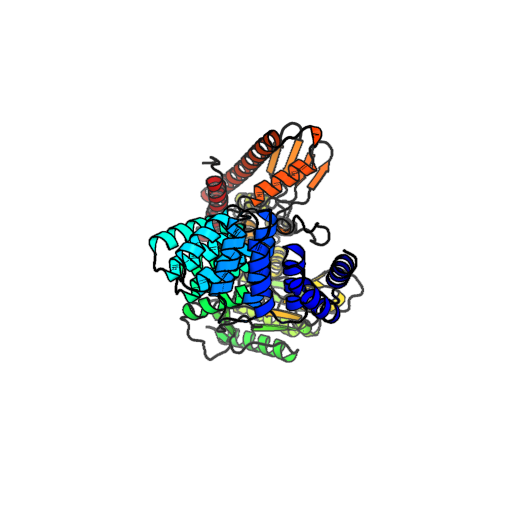75 PHE A O 1
ATOM 1355 N N . PRO A 1 176 ? 10.719 -3.427 -14.525 1.00 92.81 176 PRO A N 1
ATOM 1356 C CA . PRO A 1 176 ? 9.381 -3.647 -15.054 1.00 92.81 176 PRO A CA 1
ATOM 1357 C C . PRO A 1 176 ? 8.737 -4.890 -14.413 1.00 92.81 176 PRO A C 1
ATOM 1359 O O . PRO A 1 176 ? 9.410 -5.744 -13.830 1.00 92.81 176 PRO A O 1
ATOM 1362 N N . GLU A 1 177 ? 7.407 -4.979 -14.487 1.00 93.25 177 GLU A N 1
ATOM 1363 C CA . GLU A 1 177 ? 6.625 -6.026 -13.812 1.00 93.25 177 GLU A CA 1
ATOM 1364 C C . GLU A 1 177 ? 7.070 -7.444 -14.204 1.00 93.25 177 GLU A C 1
ATOM 1366 O O . GLU A 1 177 ? 7.222 -8.319 -13.346 1.00 93.25 177 GLU A O 1
ATOM 1371 N N . GLN A 1 178 ? 7.307 -7.671 -15.498 1.00 95.12 178 GLN A N 1
ATOM 1372 C CA . GLN A 1 178 ? 7.662 -8.985 -16.023 1.00 95.12 178 GLN A CA 1
ATOM 1373 C C . GLN A 1 178 ? 9.014 -9.467 -15.476 1.00 95.12 178 GLN A C 1
ATOM 1375 O O . GLN A 1 178 ? 9.147 -10.627 -15.083 1.00 95.12 178 GLN A O 1
ATOM 1380 N N . GLU A 1 179 ? 10.007 -8.585 -15.402 1.00 96.75 179 GLU A N 1
ATOM 1381 C CA . GLU A 1 179 ? 11.344 -8.878 -14.892 1.00 96.75 179 GLU A CA 1
ATOM 1382 C C . GLU A 1 179 ? 11.333 -9.068 -13.372 1.00 96.75 179 GLU A C 1
ATOM 1384 O O . GLU A 1 179 ? 11.995 -9.980 -12.876 1.00 96.75 179 GLU A O 1
ATOM 1389 N N . ALA A 1 180 ? 10.541 -8.283 -12.632 1.00 97.00 180 ALA A N 1
ATOM 1390 C CA . ALA A 1 180 ? 10.347 -8.472 -11.193 1.00 97.00 180 ALA A CA 1
ATOM 1391 C C . ALA A 1 180 ? 9.741 -9.850 -10.882 1.00 97.00 180 ALA A C 1
ATOM 1393 O O . ALA A 1 180 ? 10.232 -10.581 -10.015 1.00 97.00 180 ALA A O 1
ATOM 1394 N N . LYS A 1 181 ? 8.716 -10.248 -11.645 1.00 96.81 181 LYS A N 1
ATOM 1395 C CA . LYS A 1 181 ? 8.108 -11.579 -11.554 1.00 96.81 181 LYS A CA 1
ATOM 1396 C C . LYS A 1 181 ? 9.112 -12.684 -11.883 1.00 96.81 181 LYS A C 1
ATOM 1398 O O . LYS A 1 181 ? 9.239 -13.634 -11.112 1.00 96.81 181 LYS A O 1
ATOM 1403 N N . ASN A 1 182 ? 9.844 -12.556 -12.992 1.00 95.94 182 ASN A N 1
ATOM 1404 C CA . ASN A 1 182 ? 10.848 -13.539 -13.410 1.00 95.94 182 ASN A CA 1
ATOM 1405 C C . ASN A 1 182 ? 11.960 -13.703 -12.363 1.00 95.94 182 ASN A C 1
ATOM 1407 O O . ASN A 1 182 ? 12.380 -14.827 -12.082 1.00 95.94 182 ASN A O 1
ATOM 1411 N N . LEU A 1 183 ? 12.410 -12.601 -11.757 1.00 97.75 183 LEU A N 1
ATOM 1412 C CA . LEU A 1 183 ? 13.400 -12.610 -10.684 1.00 97.75 183 LEU A CA 1
ATOM 1413 C C . LEU A 1 183 ? 12.902 -13.388 -9.461 1.00 97.75 183 LEU A C 1
ATOM 1415 O O . LEU A 1 183 ? 13.593 -14.288 -8.987 1.00 97.75 183 LEU A O 1
ATOM 1419 N N . LEU A 1 184 ? 11.702 -13.072 -8.967 1.00 97.06 184 LEU A N 1
ATOM 1420 C CA . LEU A 1 184 ? 11.142 -13.734 -7.787 1.00 97.06 184 LEU A CA 1
ATOM 1421 C C . LEU A 1 184 ? 10.909 -15.232 -8.021 1.00 97.06 184 LEU A C 1
ATOM 1423 O O . LEU A 1 184 ? 11.216 -16.039 -7.145 1.00 97.06 184 LEU A O 1
ATOM 1427 N N . VAL A 1 185 ? 10.424 -15.616 -9.206 1.00 95.38 185 VAL A N 1
ATOM 1428 C CA . VAL A 1 185 ? 10.287 -17.031 -9.590 1.00 95.38 185 VAL A CA 1
ATOM 1429 C C . VAL A 1 185 ? 11.652 -17.719 -9.604 1.00 95.38 185 VAL A C 1
ATOM 1431 O O . VAL A 1 185 ? 11.804 -18.761 -8.974 1.00 95.38 185 VAL A O 1
ATOM 1434 N N . THR A 1 186 ? 12.662 -17.099 -10.223 1.00 96.12 186 THR A N 1
ATOM 1435 C CA . THR A 1 186 ? 14.028 -17.646 -10.290 1.00 96.12 186 THR A CA 1
ATOM 1436 C C . THR A 1 186 ? 14.614 -17.877 -8.895 1.00 96.12 186 THR A C 1
ATOM 1438 O O . THR A 1 186 ? 15.147 -18.947 -8.613 1.00 96.12 186 THR A O 1
ATOM 1441 N N . LEU A 1 187 ? 14.520 -16.884 -8.003 1.00 96.50 187 LEU A N 1
ATOM 1442 C CA . LEU A 1 187 ? 15.051 -16.985 -6.640 1.00 96.50 187 LEU A CA 1
ATOM 1443 C C . LEU A 1 187 ? 14.359 -18.087 -5.840 1.00 96.50 187 LEU A C 1
ATOM 1445 O O . LEU A 1 187 ? 15.011 -18.795 -5.073 1.00 96.50 187 LEU A O 1
ATOM 1449 N N . LYS A 1 188 ? 13.051 -18.241 -6.043 1.00 93.00 188 LYS A N 1
ATOM 1450 C CA . LYS A 1 188 ? 12.260 -19.281 -5.399 1.00 93.00 188 LYS A CA 1
ATOM 1451 C C . LYS A 1 188 ? 12.623 -20.678 -5.900 1.00 93.00 188 LYS A C 1
ATOM 1453 O O . LYS A 1 188 ? 12.844 -21.568 -5.088 1.00 93.00 188 LYS A O 1
ATOM 1458 N N . GLU A 1 189 ? 12.690 -20.876 -7.215 1.00 93.50 189 GLU A N 1
ATOM 1459 C CA . GLU A 1 189 ? 13.057 -22.164 -7.822 1.00 93.50 189 GLU A CA 1
ATOM 1460 C C . GLU A 1 189 ? 14.481 -22.594 -7.447 1.00 93.50 189 GLU A C 1
ATOM 1462 O O . GLU A 1 189 ? 14.751 -23.783 -7.303 1.00 93.50 189 GLU A O 1
ATOM 1467 N N . ALA A 1 190 ? 15.380 -21.628 -7.238 1.00 94.25 190 ALA A N 1
ATOM 1468 C CA . ALA A 1 190 ? 16.755 -21.859 -6.805 1.00 94.25 190 ALA A CA 1
ATOM 1469 C C . ALA A 1 190 ? 16.934 -21.974 -5.275 1.00 94.25 190 ALA A C 1
ATOM 1471 O O . ALA A 1 190 ? 18.076 -21.984 -4.807 1.00 94.25 190 ALA A O 1
ATOM 1472 N N . ASP A 1 191 ? 15.840 -22.014 -4.503 1.00 93.56 191 ASP A N 1
ATOM 1473 C CA . ASP A 1 191 ? 15.829 -22.092 -3.032 1.00 93.56 191 ASP A CA 1
ATOM 1474 C C . ASP A 1 191 ? 16.678 -20.997 -2.344 1.00 93.56 191 ASP A C 1
ATOM 1476 O O . ASP A 1 191 ? 17.376 -21.204 -1.351 1.00 93.56 191 ASP A O 1
ATOM 1480 N N . LYS A 1 192 ? 16.659 -19.777 -2.896 1.00 94.31 192 LYS A N 1
ATOM 1481 C CA . LYS A 1 192 ? 17.379 -18.611 -2.355 1.00 94.31 192 LYS A CA 1
ATOM 1482 C C . LYS A 1 192 ? 16.472 -17.785 -1.446 1.00 94.31 192 LYS A C 1
ATOM 1484 O O . LYS A 1 192 ? 16.268 -16.595 -1.682 1.00 94.31 192 LYS A O 1
ATOM 1489 N N . GLN A 1 193 ? 15.953 -18.406 -0.386 1.00 88.06 193 GLN A N 1
ATOM 1490 C CA . GLN A 1 193 ? 14.885 -17.839 0.449 1.00 88.06 193 GLN A CA 1
ATOM 1491 C C . GLN A 1 193 ? 15.203 -16.445 1.013 1.00 88.06 193 GLN A C 1
ATOM 1493 O O . GLN A 1 193 ? 14.368 -15.550 0.925 1.00 88.06 193 GLN A O 1
ATOM 1498 N N . SER A 1 194 ? 16.415 -16.214 1.534 1.00 86.19 194 SER A N 1
ATOM 1499 C CA . SER A 1 194 ? 16.794 -14.896 2.077 1.00 86.19 194 SER A CA 1
ATOM 1500 C C . SER A 1 194 ? 16.699 -13.782 1.028 1.00 86.19 194 SER A C 1
ATOM 1502 O O . SER A 1 194 ? 16.202 -12.696 1.313 1.00 86.19 194 SER A O 1
ATOM 1504 N N . TRP A 1 195 ? 17.151 -14.056 -0.197 1.00 93.06 195 TRP A N 1
ATOM 1505 C CA . TRP A 1 195 ? 17.107 -13.095 -1.297 1.00 93.06 195 TRP A CA 1
ATOM 1506 C C . TRP A 1 195 ? 15.703 -12.941 -1.868 1.00 93.06 195 TRP A C 1
ATOM 1508 O O . TRP A 1 195 ? 15.289 -11.821 -2.154 1.00 93.06 195 TRP A O 1
ATOM 1518 N N . PHE A 1 196 ? 14.955 -14.041 -1.988 1.00 94.69 196 PHE A N 1
ATOM 1519 C CA . PHE A 1 196 ? 13.545 -14.008 -2.367 1.00 94.69 196 PHE A CA 1
ATOM 1520 C C . PHE A 1 196 ? 12.756 -13.082 -1.435 1.00 94.69 196 PHE A C 1
ATOM 1522 O O . PHE A 1 196 ? 12.047 -12.203 -1.911 1.00 94.69 196 PHE A O 1
ATOM 1529 N N . MET A 1 197 ? 12.952 -13.217 -0.121 1.00 83.88 197 MET A N 1
ATOM 1530 C CA . MET A 1 197 ? 12.296 -12.392 0.893 1.00 83.88 197 MET A CA 1
ATOM 1531 C C . MET A 1 197 ? 12.663 -10.915 0.795 1.00 83.88 197 MET A C 1
ATOM 1533 O O . MET A 1 197 ? 11.773 -10.066 0.840 1.00 83.88 197 MET A O 1
ATOM 1537 N N . ASN A 1 198 ? 13.952 -10.610 0.627 1.00 85.50 198 ASN A N 1
ATOM 1538 C CA . ASN A 1 198 ? 14.396 -9.229 0.461 1.00 85.50 198 ASN A CA 1
ATOM 1539 C C . ASN A 1 198 ? 13.743 -8.591 -0.775 1.00 85.50 198 ASN A C 1
ATOM 1541 O O . ASN A 1 198 ? 13.102 -7.546 -0.682 1.00 85.50 198 ASN A O 1
ATOM 1545 N N . MET A 1 199 ? 13.810 -9.276 -1.922 1.00 94.38 199 MET A N 1
ATOM 1546 C CA . MET A 1 199 ? 13.230 -8.774 -3.168 1.00 94.38 199 MET A CA 1
ATOM 1547 C C . MET A 1 199 ? 11.708 -8.665 -3.109 1.00 94.38 199 MET A C 1
ATOM 1549 O O . MET A 1 199 ? 11.150 -7.710 -3.643 1.00 94.38 199 MET A O 1
ATOM 1553 N N . LEU A 1 200 ? 11.028 -9.604 -2.445 1.00 90.06 200 LEU A N 1
ATOM 1554 C CA . LEU A 1 200 ? 9.587 -9.529 -2.225 1.00 90.06 200 LEU A CA 1
ATOM 1555 C C . LEU A 1 200 ? 9.248 -8.270 -1.409 1.00 90.06 200 LEU A C 1
ATOM 1557 O O . LEU A 1 200 ? 8.366 -7.513 -1.796 1.00 90.06 200 LEU A O 1
ATOM 1561 N N . GLY A 1 201 ? 9.997 -7.972 -0.344 1.00 80.56 201 GLY A N 1
ATOM 1562 C CA . GLY A 1 201 ? 9.823 -6.740 0.434 1.00 80.56 201 GLY A CA 1
ATOM 1563 C C . GLY A 1 201 ? 10.068 -5.457 -0.371 1.00 80.56 201 GLY A C 1
ATOM 1564 O O . GLY A 1 201 ? 9.317 -4.495 -0.237 1.00 80.56 201 GLY A O 1
ATOM 1565 N N . LEU A 1 202 ? 11.076 -5.439 -1.244 1.00 83.56 202 LEU A N 1
ATOM 1566 C CA . LEU A 1 202 ? 11.365 -4.281 -2.103 1.00 83.56 202 LEU A CA 1
ATOM 1567 C C . LEU A 1 202 ? 10.255 -4.048 -3.140 1.00 83.56 202 LEU A C 1
ATOM 1569 O O . LEU A 1 202 ? 9.819 -2.919 -3.372 1.00 83.56 202 LEU A O 1
ATOM 1573 N N . PHE A 1 203 ? 9.747 -5.128 -3.727 1.00 91.44 203 PHE A N 1
ATOM 1574 C CA . PHE A 1 203 ? 8.724 -5.093 -4.768 1.00 91.44 203 PHE A CA 1
ATOM 1575 C C . PHE A 1 203 ? 7.292 -4.896 -4.254 1.00 91.44 203 PHE A C 1
ATOM 1577 O O . PHE A 1 203 ? 6.417 -4.533 -5.047 1.00 91.44 203 PHE A O 1
ATOM 1584 N N . SER A 1 204 ? 7.031 -5.071 -2.954 1.00 82.00 204 SER A N 1
ATOM 1585 C CA . SER A 1 204 ? 5.680 -4.967 -2.382 1.00 82.00 204 SER A CA 1
ATOM 1586 C C . SER A 1 204 ? 5.020 -3.622 -2.673 1.00 82.00 204 SER A C 1
ATOM 1588 O O . SER A 1 204 ? 3.835 -3.563 -2.987 1.00 82.00 204 SER A O 1
ATOM 1590 N N . ASN A 1 205 ? 5.784 -2.535 -2.649 1.00 71.69 205 ASN A N 1
ATOM 1591 C CA . ASN A 1 205 ? 5.244 -1.189 -2.842 1.00 71.69 205 ASN A CA 1
ATOM 1592 C C . ASN A 1 205 ? 4.680 -0.973 -4.250 1.00 71.69 205 ASN A C 1
ATOM 1594 O O . ASN A 1 205 ? 3.766 -0.177 -4.439 1.00 71.69 205 ASN A O 1
ATOM 1598 N N . ARG A 1 206 ? 5.212 -1.701 -5.236 1.00 83.69 206 ARG A N 1
ATOM 1599 C CA . ARG A 1 206 ? 4.835 -1.561 -6.645 1.00 83.69 206 ARG A CA 1
ATOM 1600 C C . ARG A 1 206 ? 3.864 -2.641 -7.092 1.00 83.69 206 ARG A C 1
ATOM 1602 O O . ARG A 1 206 ? 2.994 -2.363 -7.907 1.00 83.69 206 ARG A O 1
ATOM 1609 N N . PHE A 1 207 ? 3.989 -3.853 -6.555 1.00 86.88 207 PHE A N 1
ATOM 1610 C CA . PHE A 1 207 ? 3.275 -5.018 -7.074 1.00 86.88 207 PHE A CA 1
ATOM 1611 C C . PHE A 1 207 ? 2.381 -5.723 -6.045 1.00 86.88 207 PHE A C 1
ATOM 1613 O O . PHE A 1 207 ? 1.742 -6.701 -6.407 1.00 86.88 207 PHE A O 1
ATOM 1620 N N . SER A 1 208 ? 2.238 -5.238 -4.803 1.00 75.81 208 SER A N 1
ATOM 1621 C CA . SER A 1 208 ? 1.351 -5.850 -3.779 1.00 75.81 208 SER A CA 1
ATOM 1622 C C . SER A 1 208 ? -0.105 -6.035 -4.216 1.00 75.81 208 SER A C 1
ATOM 1624 O O . SER A 1 208 ? -0.785 -6.953 -3.757 1.00 75.81 208 SER A O 1
ATOM 1626 N N . HIS A 1 209 ? -0.594 -5.185 -5.118 1.00 69.94 209 HIS A N 1
ATOM 1627 C CA . HIS A 1 209 ? -1.941 -5.280 -5.677 1.00 69.94 209 HIS A CA 1
ATOM 1628 C C . HIS A 1 209 ? -2.064 -6.330 -6.797 1.00 69.94 209 HIS A C 1
ATOM 1630 O O . HIS A 1 209 ? -3.176 -6.691 -7.177 1.00 69.94 209 HIS A O 1
ATOM 1636 N N . GLN A 1 210 ? -0.946 -6.821 -7.339 1.00 79.88 210 GLN A N 1
ATOM 1637 C CA . GLN A 1 210 ? -0.927 -7.773 -8.446 1.00 79.88 210 GLN A CA 1
ATOM 1638 C C . GLN A 1 210 ? -1.177 -9.200 -7.951 1.00 79.88 210 GLN A C 1
ATOM 1640 O O . GLN A 1 210 ? -0.545 -9.678 -7.006 1.00 79.88 210 GLN A O 1
ATOM 1645 N N . ALA A 1 211 ? -2.050 -9.935 -8.643 1.00 76.44 211 ALA A N 1
ATOM 1646 C CA . ALA A 1 211 ? -2.434 -11.293 -8.248 1.00 76.44 211 ALA A CA 1
ATOM 1647 C C . ALA A 1 211 ? -1.239 -12.266 -8.196 1.00 76.44 211 ALA A C 1
ATOM 1649 O O . ALA A 1 211 ? -1.148 -13.101 -7.295 1.00 76.44 211 ALA A O 1
ATOM 1650 N N . TRP A 1 212 ? -0.293 -12.149 -9.136 1.00 89.25 212 TRP A N 1
ATOM 1651 C CA . TRP A 1 212 ? 0.902 -12.999 -9.162 1.00 89.25 212 TRP A CA 1
ATOM 1652 C C . TRP A 1 212 ? 1.817 -12.747 -7.957 1.00 89.25 212 TRP A C 1
ATOM 1654 O O . TRP A 1 212 ? 2.455 -13.676 -7.466 1.00 89.25 212 TRP A O 1
ATOM 1664 N N . PHE A 1 213 ? 1.864 -11.507 -7.473 1.00 85.81 213 PHE A N 1
ATOM 1665 C CA . PHE A 1 213 ? 2.693 -11.114 -6.345 1.00 85.81 213 PHE A CA 1
ATOM 1666 C C . PHE A 1 213 ? 2.093 -11.626 -5.034 1.00 85.81 213 PHE A C 1
ATOM 1668 O O . PHE A 1 213 ? 2.785 -12.265 -4.244 1.00 85.81 213 PHE A O 1
ATOM 1675 N N . GLN A 1 214 ? 0.780 -11.450 -4.857 1.00 77.81 214 GLN A N 1
ATOM 1676 C CA . GLN A 1 214 ? 0.037 -11.996 -3.717 1.00 77.81 214 GLN A CA 1
ATOM 1677 C C . GLN A 1 214 ? 0.146 -13.524 -3.638 1.00 77.81 214 GLN A C 1
ATOM 1679 O O . GLN A 1 214 ? 0.289 -14.075 -2.550 1.00 77.81 214 GLN A O 1
ATOM 1684 N N . TYR A 1 215 ? 0.139 -14.217 -4.782 1.00 80.69 215 TYR A N 1
ATOM 1685 C CA . TYR A 1 215 ? 0.374 -15.663 -4.842 1.00 80.69 215 TYR A CA 1
ATOM 1686 C C . TYR A 1 215 ? 1.775 -16.048 -4.339 1.00 80.69 215 TYR A C 1
ATOM 1688 O O . TYR A 1 215 ? 1.918 -16.960 -3.521 1.00 80.69 215 TYR A O 1
ATOM 1696 N N . LEU A 1 216 ? 2.819 -15.343 -4.793 1.00 82.94 216 LEU A N 1
ATOM 1697 C CA . LEU A 1 216 ? 4.193 -15.585 -4.341 1.00 82.94 216 LEU A CA 1
ATOM 1698 C C . LEU A 1 216 ? 4.366 -15.297 -2.843 1.00 82.94 216 LEU A C 1
ATOM 1700 O O . LEU A 1 216 ? 5.049 -16.065 -2.165 1.00 82.94 216 LEU A O 1
ATOM 1704 N N . GLN A 1 217 ? 3.694 -14.266 -2.326 1.00 76.94 217 GLN A N 1
ATOM 1705 C CA . GLN A 1 217 ? 3.652 -13.931 -0.902 1.00 76.94 217 GLN A CA 1
ATOM 1706 C C . GLN A 1 217 ? 2.874 -14.969 -0.071 1.00 76.94 217 GLN A C 1
ATOM 1708 O O . GLN A 1 217 ? 3.327 -15.368 0.997 1.00 76.94 217 GLN A O 1
ATOM 1713 N N . GLY A 1 218 ? 1.746 -15.484 -0.568 1.00 65.69 218 GLY A N 1
ATOM 1714 C CA . GLY A 1 218 ? 0.957 -16.516 0.120 1.00 65.69 218 GLY A CA 1
ATOM 1715 C C . GLY A 1 218 ? 1.727 -17.822 0.347 1.00 65.69 218 GLY A C 1
ATOM 1716 O O . GLY A 1 218 ? 1.626 -18.444 1.404 1.00 65.69 218 GLY A O 1
ATOM 1717 N N . LEU A 1 219 ? 2.586 -18.201 -0.604 1.00 64.31 219 LEU A N 1
ATOM 1718 C CA . LEU A 1 219 ? 3.438 -19.392 -0.485 1.00 64.31 219 LEU A CA 1
ATOM 1719 C C . LEU A 1 219 ? 4.522 -19.263 0.600 1.00 64.31 219 LEU A C 1
ATOM 1721 O O . LEU A 1 219 ? 5.015 -20.277 1.080 1.00 64.31 219 LEU A O 1
ATOM 1725 N N . GLN A 1 220 ? 4.901 -18.045 0.992 1.00 62.25 220 GLN A N 1
ATOM 1726 C CA . GLN A 1 220 ? 5.804 -17.816 2.124 1.00 62.25 220 GLN A CA 1
ATOM 1727 C C . GLN A 1 220 ? 5.081 -18.048 3.452 1.00 62.25 220 GLN A C 1
ATOM 1729 O O . GLN A 1 220 ? 5.627 -18.667 4.363 1.00 62.25 220 GLN A O 1
ATOM 1734 N N . ILE A 1 221 ? 3.853 -17.551 3.568 1.00 54.09 221 ILE A N 1
ATOM 1735 C CA . ILE A 1 221 ? 3.078 -17.609 4.809 1.00 54.09 221 ILE A CA 1
ATOM 1736 C C . ILE A 1 221 ? 2.804 -19.071 5.213 1.00 54.09 221 ILE A C 1
ATOM 1738 O O . ILE A 1 221 ? 2.827 -19.397 6.398 1.00 54.09 221 ILE A O 1
ATOM 1742 N N . GLN A 1 222 ? 2.705 -19.984 4.235 1.00 51.16 222 GLN A N 1
ATOM 1743 C CA . GLN A 1 222 ? 2.687 -21.440 4.457 1.00 51.16 222 GLN A CA 1
ATOM 1744 C C . GLN A 1 222 ? 3.872 -21.974 5.281 1.00 51.16 222 GLN A C 1
ATOM 1746 O O . GLN A 1 222 ? 3.699 -22.957 5.993 1.00 51.16 222 GLN A O 1
ATOM 1751 N N . GLN A 1 223 ? 5.060 -21.365 5.191 1.00 53.59 223 GLN A N 1
ATOM 1752 C CA . GLN A 1 223 ? 6.244 -21.785 5.954 1.00 53.59 223 GLN A CA 1
ATOM 1753 C C . GLN A 1 223 ? 6.321 -21.144 7.350 1.00 53.59 223 GLN A C 1
ATOM 1755 O O . GLN A 1 223 ? 7.110 -21.596 8.175 1.00 53.59 223 GLN A O 1
ATOM 1760 N N . GLN A 1 224 ? 5.539 -20.090 7.616 1.00 55.06 224 GLN A N 1
ATOM 1761 C CA . GLN A 1 224 ? 5.600 -19.314 8.863 1.00 55.06 224 GLN A CA 1
ATOM 1762 C C . GLN A 1 224 ? 4.433 -19.572 9.819 1.00 55.06 224 GLN A C 1
ATOM 1764 O O . GLN A 1 224 ? 4.581 -19.315 11.012 1.00 55.06 224 GLN A O 1
ATOM 1769 N N . LEU A 1 225 ? 3.294 -20.074 9.333 1.00 58.06 225 LEU A N 1
ATOM 1770 C CA . LEU A 1 225 ? 2.168 -20.456 10.186 1.00 58.06 225 LEU A CA 1
ATOM 1771 C C . LEU A 1 225 ? 2.551 -21.663 11.052 1.00 58.06 225 LEU A C 1
ATOM 1773 O O . LEU A 1 225 ? 2.518 -22.805 10.601 1.00 58.06 225 LEU A O 1
ATOM 1777 N N . THR A 1 226 ? 2.920 -21.400 12.302 1.00 63.88 226 THR A N 1
ATOM 1778 C CA . THR A 1 226 ? 3.181 -22.431 13.316 1.00 63.88 226 THR A CA 1
ATOM 1779 C C . THR A 1 226 ? 1.956 -22.720 14.179 1.00 63.88 226 THR A C 1
ATOM 1781 O O . THR A 1 226 ? 1.910 -23.756 14.838 1.00 63.88 226 THR A O 1
ATOM 1784 N N . ALA A 1 227 ? 0.969 -21.821 14.188 1.00 70.44 227 ALA A N 1
ATOM 1785 C CA . ALA A 1 227 ? -0.241 -21.966 14.982 1.00 70.44 227 ALA A CA 1
ATOM 1786 C C . ALA A 1 227 ? -1.192 -23.012 14.380 1.00 70.44 227 ALA A C 1
ATOM 1788 O O . ALA A 1 227 ? -1.601 -22.911 13.220 1.00 70.44 227 ALA A O 1
ATOM 1789 N N . GLU A 1 228 ? -1.590 -23.991 15.191 1.00 84.69 228 GLU A N 1
ATOM 1790 C CA . GLU A 1 228 ? -2.675 -24.905 14.842 1.00 84.69 228 GLU A CA 1
ATOM 1791 C C . GLU A 1 228 ? -4.005 -24.147 14.794 1.00 84.69 228 GLU A C 1
ATOM 1793 O O . GLU A 1 228 ? -4.294 -23.305 15.646 1.00 84.69 228 GLU A O 1
ATOM 1798 N N . LYS A 1 229 ? -4.822 -24.449 13.781 1.00 91.75 229 LYS A N 1
ATOM 1799 C CA . LYS A 1 229 ? -6.158 -23.874 13.614 1.00 91.75 229 LYS A CA 1
ATOM 1800 C C . LYS A 1 229 ? -7.073 -24.390 14.735 1.00 91.75 229 LYS A C 1
ATOM 1802 O O . LYS A 1 229 ? -7.354 -25.589 14.740 1.00 91.75 229 LYS A O 1
ATOM 1807 N N . PRO A 1 230 ? -7.592 -23.527 15.633 1.00 93.38 230 PRO A N 1
ATOM 1808 C CA . PRO A 1 230 ? -8.559 -23.938 16.653 1.00 93.38 230 PRO A CA 1
ATOM 1809 C C . PRO A 1 230 ? -9.785 -24.598 16.019 1.00 93.38 230 PRO A C 1
ATOM 1811 O O . PRO A 1 230 ? -10.190 -24.191 14.932 1.00 93.38 230 PRO A O 1
ATOM 1814 N N . GLU A 1 231 ? -10.423 -25.567 16.671 1.00 93.44 231 GLU A N 1
ATOM 1815 C CA . GLU A 1 231 ? -11.643 -26.184 16.122 1.00 93.44 231 GLU A CA 1
ATOM 1816 C C . GLU A 1 231 ? -12.815 -25.192 16.092 1.00 93.44 231 GLU A C 1
ATOM 1818 O O . GLU A 1 231 ? -13.485 -25.040 15.068 1.00 93.44 231 GLU A O 1
ATOM 1823 N N . GLU A 1 232 ? -13.012 -24.460 17.187 1.00 95.44 232 GLU A N 1
ATOM 1824 C CA . GLU A 1 232 ? -14.107 -23.504 17.352 1.00 95.44 232 GLU A CA 1
ATOM 1825 C C . GLU A 1 232 ? -13.893 -22.237 16.523 1.00 95.44 232 GLU A C 1
ATOM 1827 O O . GLU A 1 232 ? -12.795 -21.696 16.499 1.00 95.44 232 GLU A O 1
ATOM 1832 N N . LEU A 1 233 ? -14.949 -21.724 15.877 1.00 96.56 233 LEU A N 1
ATOM 1833 C CA . LEU A 1 233 ? -14.910 -20.464 15.115 1.00 96.56 233 LEU A CA 1
ATOM 1834 C C . LEU A 1 233 ? -14.588 -19.244 15.998 1.00 96.56 233 LEU A C 1
ATOM 1836 O O . LEU A 1 233 ? -13.963 -18.292 15.531 1.00 96.56 233 LEU A O 1
ATOM 1840 N N . ILE A 1 234 ? -15.051 -19.265 17.247 1.00 97.81 234 ILE A N 1
ATOM 1841 C CA . ILE A 1 234 ? -14.944 -18.162 18.202 1.00 97.81 234 ILE A CA 1
ATOM 1842 C C . ILE A 1 234 ? -14.093 -18.656 19.361 1.00 97.81 234 ILE A C 1
ATOM 1844 O O . ILE A 1 234 ? -14.455 -19.639 19.995 1.00 97.81 234 ILE A O 1
ATOM 1848 N N . VAL A 1 235 ? -12.984 -17.975 19.630 1.00 96.94 235 VAL A N 1
ATOM 1849 C CA . VAL A 1 235 ? -12.078 -18.286 20.738 1.00 96.94 235 VAL A CA 1
ATOM 1850 C C . VAL A 1 235 ? -12.147 -17.129 21.721 1.00 96.94 235 VAL A C 1
ATOM 1852 O O . VAL A 1 235 ? -11.735 -16.020 21.388 1.00 96.94 235 VAL A O 1
ATOM 1855 N N . SER A 1 236 ? -12.678 -17.363 22.918 1.00 97.12 236 SER A N 1
ATOM 1856 C CA . SER A 1 236 ? -12.774 -16.318 23.937 1.00 97.12 236 SER A CA 1
ATOM 1857 C C . SER A 1 236 ? -12.548 -16.851 25.342 1.00 97.12 236 SER A C 1
ATOM 1859 O O . SER A 1 236 ? -12.871 -17.999 25.637 1.00 97.12 236 SER A O 1
ATOM 1861 N N . ASP A 1 237 ? -12.013 -15.997 26.211 1.00 96.44 237 ASP A N 1
ATOM 1862 C CA . ASP A 1 237 ? -11.899 -16.241 27.650 1.00 96.44 237 ASP A CA 1
ATOM 1863 C C . ASP A 1 237 ? -13.191 -15.919 28.429 1.00 96.44 237 ASP A C 1
ATOM 1865 O O . ASP A 1 237 ? -13.272 -16.193 29.628 1.00 96.44 237 ASP A O 1
ATOM 1869 N N . SER A 1 238 ? -14.225 -15.398 27.755 1.00 97.50 238 SER A N 1
ATOM 1870 C CA . SER A 1 238 ? -15.541 -15.111 28.328 1.00 97.50 238 SER A CA 1
ATOM 1871 C C . SER A 1 238 ? -16.662 -15.754 27.512 1.00 97.50 238 SER A C 1
ATOM 1873 O O . SER A 1 238 ? -16.893 -15.417 26.351 1.00 97.50 238 SER A O 1
ATOM 1875 N N . ASN A 1 239 ? -17.427 -16.647 28.148 1.00 97.12 239 ASN A N 1
ATOM 1876 C CA . ASN A 1 239 ? -18.583 -17.298 27.519 1.00 97.12 239 ASN A CA 1
ATOM 1877 C C . ASN A 1 239 ? -19.660 -16.295 27.080 1.00 97.12 239 ASN A C 1
ATOM 1879 O O . ASN A 1 239 ? -20.326 -16.517 26.073 1.00 97.12 239 ASN A O 1
ATOM 1883 N N . GLU A 1 240 ? -19.829 -15.202 27.828 1.00 97.75 240 GLU A N 1
ATOM 1884 C CA . GLU A 1 240 ? -20.792 -14.147 27.502 1.00 97.75 240 GLU A CA 1
ATOM 1885 C C . GLU A 1 240 ? -20.363 -13.392 26.237 1.00 97.75 240 GLU A C 1
ATOM 1887 O O . GLU A 1 240 ? -21.150 -13.245 25.305 1.00 97.75 240 GLU A O 1
ATOM 1892 N N . VAL A 1 241 ? -19.084 -13.008 26.151 1.00 97.62 241 VAL A N 1
ATOM 1893 C CA . VAL A 1 241 ? -18.514 -12.376 24.952 1.00 97.62 241 VAL A CA 1
ATOM 1894 C C . VAL A 1 241 ? -18.590 -13.325 23.753 1.00 97.62 241 VAL A C 1
ATOM 1896 O O . VAL A 1 241 ? -19.026 -12.918 22.677 1.00 97.62 241 VAL A O 1
ATOM 1899 N N . ALA A 1 242 ? -18.246 -14.603 23.935 1.00 97.75 242 ALA A N 1
ATOM 1900 C CA . ALA A 1 242 ? -18.342 -15.610 22.880 1.00 97.75 242 ALA A CA 1
ATOM 1901 C C . ALA A 1 242 ? -19.769 -15.752 22.325 1.00 97.75 242 ALA A C 1
ATOM 1903 O O . ALA A 1 242 ? -19.949 -15.906 21.116 1.00 97.75 242 ALA A O 1
ATOM 1904 N N . GLU A 1 243 ? -20.782 -15.700 23.193 1.00 98.31 243 GLU A N 1
ATOM 1905 C CA . GLU A 1 243 ? -22.190 -15.780 22.801 1.00 98.31 243 GLU A CA 1
ATOM 1906 C C . GLU A 1 243 ? -22.642 -14.545 22.015 1.00 98.31 243 GLU A C 1
ATOM 1908 O O . GLU A 1 243 ? -23.271 -14.688 20.967 1.00 98.31 243 GLU A O 1
ATOM 1913 N N . ILE A 1 244 ? -22.245 -13.340 22.430 1.00 98.44 244 ILE A N 1
ATOM 1914 C CA . ILE A 1 244 ? -22.546 -12.109 21.682 1.00 98.44 244 ILE A CA 1
ATOM 1915 C C . ILE A 1 244 ? -21.925 -12.164 20.277 1.00 98.44 244 ILE A C 1
ATOM 1917 O O . ILE A 1 244 ? -22.586 -11.864 19.280 1.00 98.44 244 ILE A O 1
ATOM 1921 N N . ILE A 1 245 ? -20.671 -12.617 20.170 1.00 98.06 245 ILE A N 1
ATOM 1922 C CA . ILE A 1 245 ? -19.981 -12.783 18.881 1.00 98.06 245 ILE A CA 1
ATOM 1923 C C . ILE A 1 245 ? -20.694 -13.823 18.010 1.00 98.06 245 ILE A C 1
ATOM 1925 O O . ILE A 1 245 ? -20.851 -13.622 16.803 1.00 98.06 245 ILE A O 1
ATOM 1929 N N . ARG A 1 246 ? -21.168 -14.924 18.605 1.00 98.19 246 ARG A N 1
ATOM 1930 C CA . ARG A 1 246 ? -21.940 -15.955 17.900 1.00 98.19 246 ARG A CA 1
ATOM 1931 C C . ARG A 1 246 ? -23.216 -15.369 17.311 1.00 98.19 246 ARG A C 1
ATOM 1933 O O . ARG A 1 246 ? -23.474 -15.571 16.126 1.00 98.19 246 ARG A O 1
ATOM 1940 N N . GLN A 1 247 ? -23.943 -14.571 18.087 1.00 98.38 247 GLN A N 1
ATOM 1941 C CA . GLN A 1 247 ? -25.155 -13.898 17.625 1.00 98.38 247 GLN A CA 1
ATOM 1942 C C . GLN A 1 247 ? -24.874 -12.865 16.523 1.00 98.38 247 GLN A C 1
ATOM 1944 O O . GLN A 1 247 ? -25.653 -12.772 15.575 1.00 98.38 247 GLN A O 1
ATOM 1949 N N . LEU A 1 248 ? -23.750 -12.135 16.583 1.00 97.88 248 LEU A N 1
ATOM 1950 C CA . LEU A 1 248 ? -23.316 -11.248 15.492 1.00 97.88 248 LEU A CA 1
ATOM 1951 C C . LEU A 1 248 ? -23.062 -12.031 14.196 1.00 97.88 248 LEU A C 1
ATOM 1953 O O . LEU A 1 248 ? -23.536 -11.638 13.130 1.00 97.88 248 LEU A O 1
ATOM 1957 N N . VAL A 1 249 ? -22.353 -13.161 14.279 1.00 97.81 249 VAL A N 1
ATOM 1958 C CA . VAL A 1 249 ? -22.085 -14.034 13.123 1.00 97.81 249 VAL A CA 1
ATOM 1959 C C . VAL A 1 249 ? -23.374 -14.623 12.551 1.00 97.81 249 VAL A C 1
ATOM 1961 O O . VAL A 1 249 ? -23.526 -14.705 11.330 1.00 97.81 249 VAL A O 1
ATOM 1964 N N . GLU A 1 250 ? -24.305 -15.038 13.406 1.00 97.88 250 GLU A N 1
ATOM 1965 C CA . GLU A 1 250 ? -25.616 -15.530 12.983 1.00 97.88 250 GLU A CA 1
ATOM 1966 C C . GLU A 1 250 ? -26.425 -14.449 12.265 1.00 97.88 250 GLU A C 1
ATOM 1968 O O . GLU A 1 250 ? -27.027 -14.737 11.231 1.00 97.88 250 GLU A O 1
ATOM 1973 N N . GLU A 1 251 ? -26.391 -13.204 12.748 1.00 97.81 251 GLU A N 1
ATOM 1974 C CA . GLU A 1 251 ? -27.082 -12.094 12.093 1.00 97.81 251 GLU A CA 1
ATOM 1975 C C . GLU A 1 251 ? -26.467 -11.787 10.719 1.00 97.81 251 GLU A C 1
ATOM 1977 O O . GLU A 1 251 ? -27.203 -11.654 9.743 1.00 97.81 251 GLU A O 1
ATOM 1982 N N . ILE A 1 252 ? -25.132 -11.788 10.596 1.00 97.12 252 ILE A N 1
ATOM 1983 C CA . ILE A 1 252 ? -24.438 -11.646 9.301 1.00 97.12 252 ILE A CA 1
ATOM 1984 C C . ILE A 1 252 ? -24.898 -12.735 8.319 1.00 97.12 252 ILE A C 1
ATOM 1986 O O . ILE A 1 252 ? -25.287 -12.435 7.189 1.00 97.12 252 ILE A O 1
ATOM 1990 N N . LYS A 1 253 ? -24.906 -14.003 8.751 1.00 97.50 253 LYS A N 1
ATOM 1991 C CA . LYS A 1 253 ? -25.337 -15.138 7.915 1.00 97.50 253 LYS A CA 1
ATOM 1992 C C . LYS A 1 253 ? -26.812 -15.050 7.530 1.00 97.50 253 LYS A C 1
ATOM 1994 O O . LYS A 1 253 ? -27.173 -15.386 6.403 1.00 97.50 253 LYS A O 1
ATOM 1999 N N . ARG A 1 254 ? -27.670 -14.584 8.441 1.00 97.56 254 ARG A N 1
ATOM 2000 C CA . ARG A 1 254 ? -29.113 -14.427 8.215 1.00 97.56 254 ARG A CA 1
ATOM 2001 C C . ARG A 1 254 ? -29.421 -13.497 7.040 1.00 97.56 254 ARG A C 1
ATOM 2003 O O . ARG A 1 254 ? -30.366 -13.770 6.304 1.00 97.56 254 ARG A O 1
ATOM 2010 N N . TYR A 1 255 ? -28.628 -12.444 6.849 1.00 97.19 255 TYR A N 1
ATOM 2011 C CA . TYR A 1 255 ? -28.778 -11.501 5.734 1.00 97.19 255 TYR A CA 1
ATOM 2012 C C . TYR A 1 255 ? -27.935 -11.861 4.499 1.00 97.19 255 TYR A C 1
ATOM 2014 O O . TYR A 1 255 ? -27.785 -11.051 3.591 1.00 97.19 255 TYR A O 1
ATOM 2022 N N . GLY A 1 256 ? -27.416 -13.091 4.421 1.00 96.62 256 GLY A N 1
ATOM 2023 C CA . GLY A 1 256 ? -26.690 -13.586 3.247 1.00 96.62 256 GLY A CA 1
ATOM 2024 C C . GLY A 1 256 ? -25.185 -13.322 3.263 1.00 96.62 256 GLY A C 1
ATOM 2025 O O . GLY A 1 256 ? -24.515 -13.628 2.280 1.00 96.62 256 GLY A O 1
ATOM 2026 N N . GLY A 1 257 ? -24.649 -12.807 4.371 1.00 97.06 257 GLY A N 1
ATOM 2027 C CA . GLY A 1 257 ? -23.213 -12.714 4.591 1.00 97.06 257 GLY A CA 1
ATOM 2028 C C . GLY A 1 257 ? -22.568 -14.085 4.764 1.00 97.06 257 GLY A C 1
ATOM 2029 O O . GLY A 1 257 ? -23.233 -15.101 4.992 1.00 97.06 257 GLY A O 1
ATOM 2030 N N . SER A 1 258 ? -21.243 -14.126 4.684 1.00 96.88 258 SER A N 1
ATOM 2031 C CA . SER A 1 258 ? -20.485 -15.373 4.803 1.00 96.88 258 SER A CA 1
ATOM 2032 C C . SER A 1 258 ? -19.296 -15.219 5.739 1.00 96.88 258 SER A C 1
ATOM 2034 O O . SER A 1 258 ? -18.709 -14.148 5.837 1.00 96.88 258 SER A O 1
ATOM 2036 N N . VAL A 1 259 ? -18.942 -16.303 6.434 1.00 96.69 259 VAL A N 1
ATOM 2037 C CA . VAL A 1 259 ? -17.752 -16.388 7.290 1.00 96.69 259 VAL A CA 1
ATOM 2038 C C . VAL A 1 259 ? -17.007 -17.661 6.917 1.00 96.69 259 VAL A C 1
ATOM 2040 O O . VAL A 1 259 ? -17.574 -18.752 6.978 1.00 96.69 259 VAL A O 1
ATOM 2043 N N . SER A 1 260 ? -15.756 -17.517 6.494 1.00 96.38 260 SER A N 1
ATOM 2044 C CA . SER A 1 260 ? -14.890 -18.612 6.063 1.00 96.38 260 SER A CA 1
ATOM 2045 C C . SER A 1 260 ? -14.613 -19.579 7.210 1.00 96.38 260 SER A C 1
ATOM 2047 O O . SER A 1 260 ? -14.306 -19.167 8.325 1.00 96.38 260 SER A O 1
ATOM 2049 N N . GLU A 1 261 ? -14.588 -20.876 6.907 1.00 95.50 261 GLU A N 1
ATOM 2050 C CA . GLU A 1 261 ? -14.181 -21.911 7.864 1.00 95.50 261 GLU A CA 1
ATOM 2051 C C . GLU A 1 261 ? -12.728 -21.766 8.329 1.00 95.50 261 GLU A C 1
ATOM 2053 O O . GLU A 1 261 ? -12.360 -22.338 9.351 1.00 95.50 261 GLU A O 1
ATOM 2058 N N . ASP A 1 262 ? -11.896 -21.023 7.594 1.00 95.06 262 ASP A N 1
ATOM 2059 C CA . ASP A 1 262 ? -10.503 -20.729 7.960 1.00 95.06 262 ASP A CA 1
ATOM 2060 C C . ASP A 1 262 ? -10.350 -19.499 8.847 1.00 95.06 262 ASP A C 1
ATOM 2062 O O . ASP A 1 262 ? -9.240 -19.232 9.289 1.00 95.06 262 ASP A O 1
ATOM 2066 N N . LEU A 1 263 ? -11.421 -18.748 9.097 1.00 95.81 263 LEU A N 1
ATOM 2067 C CA . LEU A 1 263 ? -11.386 -17.571 9.956 1.00 95.81 263 LEU A CA 1
ATOM 2068 C C . LEU A 1 263 ? -11.641 -17.970 11.412 1.00 95.81 263 LEU A C 1
ATOM 2070 O O . LEU A 1 263 ? -12.418 -18.883 11.676 1.00 95.81 263 LEU A O 1
ATOM 2074 N N . ARG A 1 264 ? -11.011 -17.278 12.357 1.00 96.88 264 ARG A N 1
ATOM 2075 C CA . ARG A 1 264 ? -11.297 -17.342 13.790 1.00 96.88 264 ARG A CA 1
ATOM 2076 C C . ARG A 1 264 ? -11.474 -15.938 14.341 1.00 96.88 264 ARG A C 1
ATOM 2078 O O . ARG A 1 264 ? -10.641 -15.074 14.081 1.00 96.88 264 ARG A O 1
ATOM 2085 N N . LEU A 1 265 ? -12.555 -15.734 15.086 1.00 97.00 265 LEU A N 1
ATOM 2086 C CA . LEU A 1 265 ? -12.800 -14.513 15.850 1.00 97.00 265 LEU A CA 1
ATOM 2087 C C . LEU A 1 265 ? -12.257 -14.743 17.256 1.00 97.00 265 LEU A C 1
ATOM 2089 O O . LEU A 1 265 ? -12.693 -15.673 17.934 1.00 97.00 265 LEU A O 1
ATOM 2093 N N . VAL A 1 266 ? -11.283 -13.941 17.667 1.00 96.88 266 VAL A N 1
ATOM 2094 C CA . VAL A 1 266 ? -10.613 -14.086 18.959 1.00 96.88 266 VAL A CA 1
ATOM 2095 C C . VAL A 1 266 ? -10.995 -12.914 19.850 1.00 96.88 266 VAL A C 1
ATOM 2097 O O . VAL A 1 266 ? -10.967 -11.768 19.410 1.00 96.88 266 VAL A O 1
ATOM 2100 N N . ALA A 1 267 ? -11.372 -13.208 21.091 1.00 96.75 267 ALA A N 1
ATOM 2101 C CA . ALA A 1 267 ? -11.716 -12.215 22.098 1.00 96.75 267 ALA A CA 1
ATOM 2102 C C . ALA A 1 267 ? -11.116 -12.605 23.453 1.00 96.75 267 ALA A C 1
ATOM 2104 O O . ALA A 1 267 ? -11.711 -13.400 24.179 1.00 96.75 267 ALA A O 1
ATOM 2105 N N . CYS A 1 268 ? -9.944 -12.066 23.786 1.00 94.44 268 CYS A N 1
ATOM 2106 C CA . CYS A 1 268 ? -9.217 -12.403 25.012 1.00 94.44 268 CYS A CA 1
ATOM 2107 C C . CYS A 1 268 ? -8.787 -11.131 25.738 1.00 94.44 268 CYS A C 1
ATOM 2109 O O . CYS A 1 268 ? -8.179 -10.253 25.127 1.00 94.44 268 CYS A O 1
ATOM 2111 N N . GLN A 1 269 ? -9.060 -11.039 27.039 1.00 92.12 269 GLN A N 1
ATOM 2112 C CA . GLN A 1 269 ? -8.678 -9.902 27.886 1.00 92.12 269 GLN A CA 1
ATOM 2113 C C . GLN A 1 269 ? -9.166 -8.553 27.322 1.00 92.12 269 GLN A C 1
ATOM 2115 O O . GLN A 1 269 ? -8.449 -7.557 27.322 1.00 92.12 269 GLN A O 1
ATOM 2120 N N . GLY A 1 270 ? -10.379 -8.543 26.759 1.00 89.19 270 GLY A N 1
ATOM 2121 C CA . GLY A 1 270 ? -10.972 -7.377 26.094 1.00 89.19 270 GLY A CA 1
ATOM 2122 C C . GLY A 1 270 ? -10.394 -7.061 24.706 1.00 89.19 270 GLY A C 1
ATOM 2123 O O . GLY A 1 270 ? -10.982 -6.275 23.965 1.00 89.19 270 GLY A O 1
ATOM 2124 N N . ASN A 1 271 ? -9.295 -7.690 24.288 1.00 93.31 271 ASN A N 1
ATOM 2125 C CA . ASN A 1 271 ? -8.765 -7.547 22.932 1.00 93.31 271 ASN A CA 1
ATOM 2126 C C . ASN A 1 271 ? -9.583 -8.375 21.947 1.00 93.31 271 ASN A C 1
ATOM 2128 O O . ASN A 1 271 ? -9.892 -9.533 22.219 1.00 93.31 271 ASN A O 1
ATOM 2132 N N . LEU A 1 272 ? -9.908 -7.778 20.801 1.00 95.69 272 LEU A N 1
ATOM 2133 C CA . LEU A 1 272 ? -10.657 -8.408 19.720 1.00 95.69 272 LEU A CA 1
ATOM 2134 C C . LEU A 1 272 ? -9.734 -8.525 18.507 1.00 95.69 272 LEU A C 1
ATOM 2136 O O . LEU A 1 272 ? -9.055 -7.561 18.160 1.00 95.69 272 LEU A O 1
ATOM 2140 N N . SER A 1 273 ? -9.688 -9.695 17.877 1.00 95.44 273 SER A N 1
ATOM 2141 C CA . SER A 1 273 ? -8.881 -9.898 16.677 1.00 95.44 273 SER A CA 1
ATOM 2142 C C . SER A 1 273 ? -9.436 -10.948 15.718 1.00 95.44 273 SER A C 1
ATOM 2144 O O . SER A 1 273 ? -10.261 -11.793 16.083 1.00 95.44 273 SER A O 1
ATOM 2146 N N . ILE A 1 274 ? -8.971 -10.910 14.466 1.00 94.88 274 ILE A N 1
ATOM 2147 C CA . ILE A 1 274 ? -9.251 -11.932 13.456 1.00 94.88 274 ILE A CA 1
ATOM 2148 C C . ILE A 1 274 ? -7.984 -12.697 13.143 1.00 94.88 274 ILE A C 1
ATOM 2150 O O . ILE A 1 274 ? -6.980 -12.132 12.716 1.00 94.88 274 ILE A O 1
ATOM 2154 N N . LYS A 1 275 ? -8.089 -14.020 13.243 1.00 95.12 275 LYS A N 1
ATOM 2155 C CA . LYS A 1 275 ? -7.066 -14.939 12.758 1.00 95.12 275 LYS A CA 1
ATOM 2156 C C . LYS A 1 275 ? -7.565 -15.692 11.542 1.00 95.12 275 LYS A C 1
ATOM 2158 O O . LYS A 1 275 ? -8.746 -16.025 11.456 1.00 95.12 275 LYS A O 1
ATOM 2163 N N . ALA A 1 276 ? -6.685 -15.978 10.596 1.00 93.50 276 ALA A N 1
ATOM 2164 C CA . ALA A 1 276 ? -7.025 -16.782 9.438 1.00 93.50 276 ALA A CA 1
ATOM 2165 C C . ALA A 1 276 ? -5.960 -17.831 9.151 1.00 93.50 276 ALA A C 1
ATOM 2167 O O . ALA A 1 276 ? -4.770 -17.572 9.248 1.00 93.50 276 ALA A O 1
ATOM 2168 N N . PHE A 1 277 ? -6.405 -19.025 8.783 1.00 91.50 277 PHE A N 1
ATOM 2169 C CA . PHE A 1 277 ? -5.554 -20.203 8.599 1.00 91.50 277 PHE A CA 1
ATOM 2170 C C . PHE A 1 277 ? -5.515 -20.657 7.132 1.00 91.50 277 PHE A C 1
ATOM 2172 O O . PHE A 1 277 ? -5.148 -21.787 6.816 1.00 91.50 277 PHE A O 1
ATOM 2179 N N . ASN A 1 278 ? -5.920 -19.773 6.219 1.00 86.69 278 ASN A N 1
ATOM 2180 C CA . ASN A 1 278 ? -5.828 -19.982 4.782 1.00 86.69 278 ASN A CA 1
ATOM 2181 C C . ASN A 1 278 ? -4.428 -19.648 4.265 1.00 86.69 278 ASN A C 1
ATOM 2183 O O . ASN A 1 278 ? -3.743 -18.758 4.755 1.00 86.69 278 ASN A O 1
ATOM 2187 N N . GLN A 1 279 ? -4.045 -20.333 3.195 1.00 77.62 279 GLN A N 1
ATOM 2188 C CA . GLN A 1 279 ? -2.721 -20.200 2.584 1.00 77.62 279 GLN A CA 1
ATOM 2189 C C . GLN A 1 279 ? -2.728 -19.350 1.309 1.00 77.62 279 GLN A C 1
ATOM 2191 O O . GLN A 1 279 ? -1.682 -18.981 0.786 1.00 77.62 279 GLN A O 1
ATOM 2196 N N . GLN A 1 280 ? -3.917 -19.081 0.773 1.00 77.31 280 GLN A N 1
ATOM 2197 C CA . GLN A 1 280 ? -4.117 -18.341 -0.466 1.00 77.31 280 GLN A CA 1
ATOM 2198 C C . GLN A 1 280 ? -5.111 -17.209 -0.225 1.00 77.31 280 GLN A C 1
ATOM 2200 O O . GLN A 1 280 ? -6.051 -17.413 0.554 1.00 77.31 280 GLN A O 1
ATOM 2205 N N . PRO A 1 281 ? -4.943 -16.046 -0.883 1.00 79.88 281 PRO A N 1
ATOM 2206 C CA . PRO A 1 281 ? -5.892 -14.948 -0.773 1.00 79.88 281 PRO A CA 1
ATOM 2207 C C . PRO A 1 281 ? -7.303 -15.429 -1.111 1.00 79.88 281 PRO A C 1
ATOM 2209 O O . PRO A 1 281 ? -7.562 -15.926 -2.206 1.00 79.88 281 PRO A O 1
ATOM 2212 N N . LYS A 1 282 ? -8.223 -15.288 -0.161 1.00 88.69 282 LYS A N 1
ATOM 2213 C CA . LYS A 1 282 ? -9.639 -15.600 -0.354 1.00 88.69 282 LYS A CA 1
ATOM 2214 C C . LYS A 1 282 ? -10.492 -14.683 0.504 1.00 88.69 282 LYS A C 1
ATOM 2216 O O . LYS A 1 282 ? -9.987 -14.081 1.449 1.00 88.69 282 LYS A O 1
ATOM 2221 N N . VAL A 1 283 ? -11.777 -14.594 0.179 1.00 93.19 283 VAL A N 1
ATOM 2222 C CA . VAL A 1 283 ? -12.748 -13.885 1.017 1.00 93.19 283 VAL A CA 1
ATOM 2223 C C . VAL A 1 283 ? -12.880 -14.636 2.340 1.00 93.19 283 VAL A C 1
ATOM 2225 O O . VAL A 1 283 ? -13.197 -15.826 2.359 1.00 93.19 283 VAL A O 1
ATOM 2228 N N . LEU A 1 284 ? -12.578 -13.949 3.437 1.00 94.62 284 LEU A N 1
ATOM 2229 C CA . LEU A 1 284 ? -12.673 -14.491 4.787 1.00 94.62 284 LEU A CA 1
ATOM 2230 C C . LEU A 1 284 ? -14.022 -14.186 5.419 1.00 94.62 284 LEU A C 1
ATOM 2232 O O . LEU A 1 284 ? -14.564 -15.020 6.139 1.00 94.62 284 LEU A O 1
ATOM 2236 N N . ILE A 1 285 ? -14.552 -13.003 5.138 1.00 95.69 285 ILE A N 1
ATOM 2237 C CA . ILE A 1 285 ? -15.855 -12.572 5.613 1.00 95.69 285 ILE A CA 1
ATOM 2238 C C . ILE A 1 285 ? -16.484 -11.623 4.602 1.00 95.69 285 ILE A C 1
ATOM 2240 O O . ILE A 1 285 ? -15.780 -10.837 3.961 1.00 95.69 285 ILE A O 1
ATOM 2244 N N . ASP A 1 286 ? -17.797 -11.738 4.466 1.00 96.31 286 ASP A N 1
ATOM 2245 C CA . ASP A 1 286 ? -18.649 -10.862 3.673 1.00 96.31 286 ASP A CA 1
ATOM 2246 C C . ASP A 1 286 ? -19.801 -10.374 4.554 1.00 96.31 286 ASP A C 1
ATOM 2248 O O . ASP A 1 286 ? -20.511 -11.186 5.156 1.00 96.31 286 ASP A O 1
ATOM 2252 N N . ILE A 1 287 ? -19.934 -9.055 4.672 1.00 96.00 287 ILE A N 1
ATOM 2253 C CA . ILE A 1 287 ? -20.875 -8.377 5.564 1.00 96.00 287 ILE A CA 1
ATOM 2254 C C . ILE A 1 287 ? -21.894 -7.634 4.692 1.00 96.00 287 ILE A C 1
ATOM 2256 O O . ILE A 1 287 ? -21.498 -6.693 4.001 1.00 96.00 287 ILE A O 1
ATOM 2260 N N . PRO A 1 288 ? -23.184 -8.012 4.719 1.00 96.31 288 PRO A N 1
ATOM 2261 C CA . PRO A 1 288 ? -24.240 -7.321 3.980 1.00 96.31 288 PRO A CA 1
ATOM 2262 C C . PRO A 1 288 ? -24.504 -5.909 4.510 1.00 96.31 288 PRO A C 1
ATOM 2264 O O . PRO A 1 288 ? -24.328 -5.649 5.704 1.00 96.31 288 PRO A O 1
ATOM 2267 N N . LEU A 1 289 ? -24.994 -5.011 3.649 1.00 94.75 289 LEU A N 1
ATOM 2268 C CA . LEU A 1 289 ? -25.388 -3.645 4.039 1.00 94.75 289 LEU A CA 1
ATOM 2269 C C . LEU A 1 289 ? -26.481 -3.640 5.123 1.00 94.75 289 LEU A C 1
ATOM 2271 O O . LEU A 1 289 ? -26.483 -2.800 6.019 1.00 94.75 289 LEU A O 1
ATOM 2275 N N . GLU A 1 290 ? -27.383 -4.620 5.101 1.00 95.62 290 GLU A N 1
ATOM 2276 C CA . GLU A 1 290 ? -28.453 -4.804 6.087 1.00 95.62 290 GLU A CA 1
ATOM 2277 C C . GLU A 1 290 ? -27.920 -4.989 7.515 1.00 95.62 290 GLU A C 1
ATOM 2279 O O . GLU A 1 290 ? -28.621 -4.679 8.482 1.00 95.62 290 GLU A O 1
ATOM 2284 N N . CYS A 1 291 ? -26.677 -5.465 7.646 1.00 96.69 291 CYS A N 1
ATOM 2285 C CA . CYS A 1 291 ? -25.986 -5.671 8.912 1.00 96.69 291 CYS A CA 1
ATOM 2286 C C . CYS A 1 291 ? -25.111 -4.485 9.332 1.00 96.69 291 CYS A C 1
ATOM 2288 O O . CYS A 1 291 ? -24.425 -4.615 10.339 1.00 96.69 291 CYS A O 1
ATOM 2290 N N . MET A 1 292 ? -25.083 -3.372 8.594 1.00 95.62 292 MET A N 1
ATOM 2291 C CA . MET A 1 292 ? -24.213 -2.224 8.877 1.00 95.62 292 MET A CA 1
ATOM 2292 C C . MET A 1 292 ? -25.002 -1.090 9.532 1.00 95.62 292 MET A C 1
ATOM 2294 O O . MET A 1 292 ? -25.718 -0.363 8.837 1.00 95.62 292 MET A O 1
ATOM 2298 N N . PRO A 1 293 ? -24.895 -0.897 10.858 1.00 96.69 293 PRO A N 1
ATOM 2299 C CA . PRO A 1 293 ? -25.581 0.201 11.514 1.00 96.69 293 PRO A CA 1
ATOM 2300 C C . PRO A 1 293 ? -25.130 1.552 10.975 1.00 96.69 293 PRO A C 1
ATOM 2302 O O . PRO A 1 293 ? -23.931 1.817 10.867 1.00 96.69 293 PRO A O 1
ATOM 2305 N N . LEU A 1 294 ? -26.088 2.421 10.671 1.00 95.88 294 LEU A N 1
ATOM 2306 C CA . LEU A 1 294 ? -25.819 3.800 10.280 1.00 95.88 294 LEU A CA 1
ATOM 2307 C C . LEU A 1 294 ? -25.795 4.665 11.533 1.00 95.88 294 LEU A C 1
ATOM 2309 O O . LEU A 1 294 ? -26.722 4.606 12.329 1.00 95.88 294 LEU A O 1
ATOM 2313 N N . LEU A 1 295 ? -24.751 5.468 11.731 1.00 95.38 295 LEU A N 1
ATOM 2314 C CA . LEU A 1 295 ? -24.602 6.233 12.977 1.00 95.38 295 LEU A CA 1
ATOM 2315 C C . LEU A 1 295 ? -25.747 7.238 13.176 1.00 95.38 295 LEU A C 1
ATOM 2317 O O . LEU A 1 295 ? -26.203 7.433 14.299 1.00 95.38 295 LEU A O 1
ATOM 2321 N N . ASP A 1 296 ? -26.265 7.806 12.085 1.00 95.00 296 ASP A N 1
ATOM 2322 C CA . ASP A 1 296 ? -27.369 8.768 12.122 1.00 95.00 296 ASP A CA 1
ATOM 2323 C C . ASP A 1 296 ? -28.712 8.148 12.545 1.00 95.00 296 ASP A C 1
ATOM 2325 O O . ASP A 1 296 ? -29.604 8.890 12.957 1.00 95.00 296 ASP A O 1
ATOM 2329 N N . ASP A 1 297 ? -28.851 6.819 12.502 1.00 96.88 297 ASP A N 1
ATOM 2330 C CA . ASP A 1 297 ? -30.065 6.089 12.894 1.00 96.88 297 ASP A CA 1
ATOM 2331 C C . ASP A 1 297 ? -30.198 5.920 14.420 1.00 96.88 297 ASP A C 1
ATOM 2333 O O . ASP A 1 297 ? -31.249 5.509 14.915 1.00 96.88 297 ASP A O 1
ATOM 2337 N N . PHE A 1 298 ? -29.160 6.254 15.189 1.00 97.88 298 PHE A N 1
ATOM 2338 C CA . PHE A 1 298 ? -29.119 6.022 16.632 1.00 97.88 298 PHE A CA 1
ATOM 2339 C C . PHE A 1 298 ? -28.785 7.298 17.408 1.00 97.88 298 PHE A C 1
ATOM 2341 O O . PHE A 1 298 ? -28.179 8.244 16.901 1.00 97.88 298 PHE A O 1
ATOM 2348 N N . GLU A 1 299 ? -29.228 7.324 18.657 1.00 97.75 299 GLU A N 1
ATOM 2349 C CA . GLU A 1 299 ? -28.781 8.247 19.695 1.00 97.75 299 GLU A CA 1
ATOM 2350 C C . GLU A 1 299 ? -27.864 7.476 20.642 1.00 97.75 299 GLU A C 1
ATOM 2352 O O . GLU A 1 299 ? -28.164 6.335 21.007 1.00 97.75 299 GLU A O 1
ATOM 2357 N N . PHE A 1 300 ? -26.738 8.084 21.010 1.00 97.88 300 PHE A N 1
ATOM 2358 C CA . PHE A 1 300 ? -25.729 7.461 21.857 1.00 97.88 300 PHE A CA 1
ATOM 2359 C C . PHE A 1 300 ? -25.562 8.251 23.143 1.00 97.88 300 PHE A C 1
ATOM 2361 O O . PHE A 1 300 ? -25.504 9.479 23.121 1.00 97.88 300 PHE A O 1
ATOM 2368 N N . GLU A 1 301 ? -25.438 7.529 24.247 1.00 97.75 301 GLU A N 1
ATOM 2369 C CA . GLU A 1 301 ? -25.190 8.089 25.568 1.00 97.75 301 GLU A CA 1
ATOM 2370 C C . GLU A 1 301 ? -24.117 7.267 26.279 1.00 97.75 301 GLU A C 1
ATOM 2372 O O . GLU A 1 301 ? -23.966 6.065 26.043 1.00 97.75 301 GLU A O 1
ATOM 2377 N N . VAL A 1 302 ? -23.379 7.915 27.175 1.00 96.62 302 VAL A N 1
ATOM 2378 C CA . VAL A 1 302 ? -22.398 7.259 28.038 1.00 96.62 302 VAL A CA 1
ATOM 2379 C C . VAL A 1 302 ? -22.847 7.452 29.477 1.00 96.62 302 VAL A C 1
ATOM 2381 O O . VAL A 1 302 ? -22.973 8.575 29.950 1.00 96.62 302 VAL A O 1
ATOM 2384 N N . ASN A 1 303 ? -23.083 6.352 30.188 1.00 95.12 303 ASN A N 1
ATOM 2385 C CA . ASN A 1 303 ? -23.367 6.371 31.617 1.00 95.12 303 ASN A CA 1
ATOM 2386 C C . ASN A 1 303 ? -22.207 5.701 32.362 1.00 95.12 303 ASN A C 1
ATOM 2388 O O . ASN A 1 303 ? -22.116 4.473 32.443 1.00 95.12 303 ASN A O 1
ATOM 2392 N N . GLY A 1 304 ? -21.266 6.517 32.842 1.00 92.44 304 GLY A N 1
ATOM 2393 C CA . GLY A 1 304 ? -20.012 6.040 33.424 1.00 92.44 304 GLY A CA 1
ATOM 2394 C C . GLY A 1 304 ? -19.137 5.336 32.382 1.00 92.44 304 GLY A C 1
ATOM 2395 O O . GLY A 1 304 ? -18.574 5.983 31.497 1.00 92.44 304 GLY A O 1
ATOM 2396 N N . ASN A 1 305 ? -19.025 4.010 32.493 1.00 93.31 305 ASN A N 1
ATOM 2397 C CA . ASN A 1 305 ? -18.298 3.156 31.541 1.00 93.31 305 ASN A CA 1
ATOM 2398 C C . ASN A 1 305 ? -19.231 2.274 30.699 1.00 93.31 305 ASN A C 1
ATOM 2400 O O . ASN A 1 305 ? -18.788 1.317 30.078 1.00 93.31 305 ASN A O 1
ATOM 2404 N N . THR A 1 306 ? -20.530 2.578 30.684 1.00 96.62 306 THR A N 1
ATOM 2405 C CA . THR A 1 306 ? -21.506 1.872 29.850 1.00 96.62 306 THR A CA 1
ATOM 2406 C C . THR A 1 306 ? -21.932 2.757 28.690 1.00 96.62 306 THR A C 1
ATOM 2408 O O . THR A 1 306 ? -22.437 3.860 28.897 1.00 96.62 306 THR A O 1
ATOM 2411 N N . LEU A 1 307 ? -21.747 2.257 27.474 1.00 97.94 307 LEU A N 1
ATOM 2412 C CA . LEU A 1 307 ? -22.288 2.835 26.253 1.00 97.94 307 LEU A CA 1
ATOM 2413 C C . LEU A 1 307 ? -23.731 2.365 26.064 1.00 97.94 307 LEU A C 1
ATOM 2415 O O . LEU A 1 307 ? -24.032 1.176 26.190 1.00 97.94 307 LEU A O 1
ATOM 2419 N N . ILE A 1 308 ? -24.617 3.299 25.742 1.00 98.06 308 ILE A N 1
ATOM 2420 C CA . ILE A 1 308 ? -26.031 3.052 25.472 1.00 98.06 308 ILE A CA 1
ATOM 2421 C C . ILE A 1 308 ? -26.329 3.544 24.057 1.00 98.06 308 ILE A C 1
ATOM 2423 O O . ILE A 1 308 ? -25.901 4.630 23.670 1.00 98.06 308 ILE A O 1
ATOM 2427 N N . SER A 1 309 ? -27.070 2.746 23.287 1.00 97.94 309 SER A N 1
ATOM 2428 C CA . SER A 1 309 ? -27.594 3.139 21.977 1.00 97.94 309 SER A CA 1
ATOM 2429 C C . SER A 1 309 ? -29.108 3.001 21.942 1.00 97.94 309 SER A C 1
ATOM 2431 O O . SER A 1 309 ? -29.634 1.922 22.231 1.00 97.94 309 SER A O 1
ATOM 2433 N N . THR A 1 310 ? -29.793 4.050 21.500 1.00 98.19 310 THR A N 1
ATOM 2434 C CA . THR A 1 310 ? -31.247 4.063 21.322 1.00 98.19 310 THR A CA 1
ATOM 2435 C C . THR A 1 310 ? -31.575 4.302 19.848 1.00 98.19 310 THR A C 1
ATOM 2437 O O . THR A 1 310 ? -31.108 5.290 19.282 1.00 98.19 310 THR A O 1
ATOM 2440 N N . PRO A 1 311 ? -32.353 3.429 19.183 1.00 98.06 311 PRO A N 1
ATOM 2441 C CA . PRO A 1 311 ? -32.751 3.659 17.799 1.00 98.06 311 PRO A CA 1
ATOM 2442 C C . PRO A 1 311 ? -33.706 4.853 17.699 1.00 98.06 311 PRO A C 1
ATOM 2444 O O . PRO A 1 311 ? -34.645 4.985 18.490 1.00 98.06 311 PRO A O 1
ATOM 2447 N N . LYS A 1 312 ? -33.507 5.701 16.689 1.00 97.69 312 LYS A N 1
ATOM 2448 C CA . LYS A 1 312 ? -34.441 6.782 16.355 1.00 97.69 312 LYS A CA 1
ATOM 2449 C C . LYS A 1 312 ? -35.729 6.222 15.745 1.00 97.69 312 LYS A C 1
ATOM 2451 O O . LYS A 1 312 ? -35.803 5.074 15.316 1.00 97.69 312 LYS A O 1
ATOM 2456 N N . LYS A 1 313 ? -36.777 7.052 15.695 1.00 94.62 313 LYS A N 1
ATOM 2457 C CA . LYS A 1 313 ? -38.091 6.652 15.151 1.00 94.62 313 LYS A CA 1
ATOM 2458 C C . LYS A 1 313 ? -38.049 6.335 13.656 1.00 94.62 313 LYS A C 1
ATOM 2460 O O . LYS A 1 313 ? -38.731 5.417 13.210 1.00 94.62 313 LYS A O 1
ATOM 2465 N N . GLU A 1 314 ? -37.285 7.111 12.896 1.00 93.38 314 GLU A N 1
ATOM 2466 C CA . GLU A 1 314 ? -37.140 6.966 11.449 1.00 93.38 314 GLU A CA 1
ATOM 2467 C C . GLU A 1 314 ? -35.723 6.482 11.152 1.00 93.38 314 GLU A C 1
ATOM 2469 O O . GLU A 1 314 ? -34.775 7.259 11.205 1.00 93.38 314 GLU A O 1
ATOM 2474 N N . LEU A 1 315 ? -35.599 5.179 10.895 1.00 94.38 315 LEU A N 1
ATOM 2475 C CA . LEU A 1 315 ? -34.332 4.516 10.597 1.00 94.38 315 LEU A CA 1
ATOM 2476 C C . LEU A 1 315 ? -34.189 4.359 9.087 1.00 94.38 315 LEU A C 1
ATOM 2478 O O . LEU A 1 315 ? -35.107 3.863 8.425 1.00 94.38 315 LEU A O 1
ATOM 2482 N N . LEU A 1 316 ? -33.029 4.713 8.551 1.00 93.75 316 LEU A N 1
ATOM 2483 C CA . LEU A 1 316 ? -32.687 4.430 7.165 1.00 93.75 316 LEU A CA 1
ATOM 2484 C C . LEU A 1 316 ? -32.325 2.948 6.974 1.00 93.75 316 LEU A C 1
ATOM 2486 O O . LEU A 1 316 ? -32.681 2.364 5.949 1.00 93.75 316 LEU A O 1
ATOM 2490 N N . ASN A 1 317 ? -31.687 2.322 7.968 1.00 94.88 317 ASN A N 1
ATOM 2491 C CA . ASN A 1 317 ? -31.341 0.903 7.976 1.00 94.88 317 ASN A CA 1
ATOM 2492 C C . ASN A 1 317 ? -31.955 0.151 9.180 1.00 94.88 317 ASN A C 1
ATOM 2494 O O . ASN A 1 317 ? -31.236 -0.272 10.094 1.00 94.88 317 ASN A O 1
ATOM 2498 N N . PRO A 1 318 ? -33.284 -0.073 9.200 1.00 95.94 318 PRO A N 1
ATOM 2499 C CA . PRO A 1 318 ? -33.969 -0.704 10.332 1.00 95.94 318 PRO A CA 1
ATOM 2500 C C . PRO A 1 318 ? -33.537 -2.156 10.595 1.00 95.94 318 PRO A C 1
ATOM 2502 O O . PRO A 1 318 ? -33.685 -2.644 11.714 1.00 95.94 318 PRO A O 1
ATOM 2505 N N . THR A 1 319 ? -32.986 -2.863 9.602 1.00 96.12 319 THR A N 1
ATOM 2506 C CA . THR A 1 319 ? -32.507 -4.246 9.778 1.00 96.12 319 THR A CA 1
ATOM 2507 C C . THR A 1 319 ? -31.270 -4.338 10.671 1.00 96.12 319 THR A C 1
ATOM 2509 O O . THR A 1 319 ? -31.037 -5.379 11.281 1.00 96.12 319 THR A O 1
ATOM 2512 N N . SER A 1 320 ? -30.522 -3.239 10.812 1.00 96.19 320 SER A N 1
ATOM 2513 C CA . SER A 1 320 ? -29.265 -3.175 11.565 1.00 96.19 320 SER A CA 1
ATOM 2514 C C . SER A 1 320 ? -29.432 -2.968 13.078 1.00 96.19 320 SER A C 1
ATOM 2516 O O . SER A 1 320 ? -28.449 -3.039 13.814 1.00 96.19 320 SER A O 1
ATOM 2518 N N . VAL A 1 321 ? -30.658 -2.747 13.575 1.00 97.88 321 VAL A N 1
ATOM 2519 C CA . VAL A 1 321 ? -30.926 -2.449 14.999 1.00 97.88 321 VAL A CA 1
ATOM 2520 C C . VAL A 1 321 ? -30.409 -3.551 15.919 1.00 97.88 321 VAL A C 1
ATOM 2522 O O . VAL A 1 321 ? -29.756 -3.264 16.921 1.00 97.88 321 VAL A O 1
ATOM 2525 N N . LYS A 1 322 ? -30.658 -4.819 15.565 1.00 98.00 322 LYS A N 1
ATOM 2526 C CA . LYS A 1 322 ? -30.155 -5.954 16.348 1.00 98.00 322 LYS A CA 1
ATOM 2527 C C . LYS A 1 322 ? -28.626 -5.999 16.329 1.00 98.00 322 LYS A C 1
ATOM 2529 O O . LYS A 1 322 ? -28.020 -6.224 17.371 1.00 98.00 322 LYS A O 1
ATOM 2534 N N . THR A 1 323 ? -28.008 -5.727 15.179 1.00 98.06 323 THR A N 1
ATOM 2535 C CA . THR A 1 323 ? -26.548 -5.661 15.065 1.00 98.06 323 THR A CA 1
ATOM 2536 C C . THR A 1 323 ? -25.960 -4.562 15.946 1.00 98.06 323 THR A C 1
ATOM 2538 O O . THR A 1 323 ? -25.037 -4.843 16.699 1.00 98.06 323 THR A O 1
ATOM 2541 N N . MET A 1 324 ? -26.517 -3.345 15.926 1.00 98.06 324 MET A N 1
ATOM 2542 C CA . MET A 1 324 ? -26.070 -2.252 16.800 1.00 98.06 324 MET A CA 1
ATOM 2543 C C . MET A 1 324 ? -26.186 -2.627 18.282 1.00 98.06 324 MET A C 1
ATOM 2545 O O . MET A 1 324 ? -25.236 -2.431 19.035 1.00 98.06 324 MET A O 1
ATOM 2549 N N . SER A 1 325 ? -27.309 -3.230 18.691 1.00 98.31 325 SER A N 1
ATOM 2550 C CA . SER A 1 325 ? -27.494 -3.694 20.073 1.00 98.31 325 SER A CA 1
ATOM 2551 C C . SER A 1 325 ? -26.403 -4.681 20.494 1.00 98.31 325 SER A C 1
ATOM 2553 O O . SER A 1 325 ? -25.816 -4.519 21.559 1.00 98.31 325 SER A O 1
ATOM 2555 N N . LEU A 1 326 ? -26.103 -5.673 19.650 1.00 98.50 326 LEU A N 1
ATOM 2556 C CA . LEU A 1 326 ? -25.061 -6.666 19.919 1.00 98.50 326 LEU A CA 1
ATOM 2557 C C . LEU A 1 326 ? -23.656 -6.049 19.930 1.00 98.50 326 LEU A C 1
ATOM 2559 O O . LEU A 1 326 ? -22.828 -6.434 20.748 1.00 98.50 326 LEU A O 1
ATOM 2563 N N . MET A 1 327 ? -23.379 -5.080 19.052 1.00 98.00 327 MET A N 1
ATOM 2564 C CA . MET A 1 327 ? -22.103 -4.357 19.044 1.00 98.00 327 MET A CA 1
ATOM 2565 C C . MET A 1 327 ? -21.901 -3.568 20.339 1.00 98.00 327 MET A C 1
ATOM 2567 O O . MET A 1 327 ? -20.845 -3.667 20.953 1.00 98.00 327 MET A O 1
ATOM 2571 N N . VAL A 1 328 ? -22.913 -2.821 20.788 1.00 98.06 328 VAL A N 1
ATOM 2572 C CA . VAL A 1 328 ? -22.842 -2.057 22.042 1.00 98.06 328 VAL A CA 1
ATOM 2573 C C . VAL A 1 328 ? -22.713 -2.981 23.251 1.00 98.06 328 VAL A C 1
ATOM 2575 O O . VAL A 1 328 ? -21.921 -2.705 24.152 1.00 98.06 328 VAL A O 1
ATOM 2578 N N . GLU A 1 329 ? -23.429 -4.107 23.261 1.00 98.12 329 GLU A N 1
ATOM 2579 C CA . GLU A 1 329 ? -23.276 -5.125 24.300 1.00 98.12 329 GLU A CA 1
ATOM 2580 C C . GLU A 1 329 ? -21.851 -5.691 24.321 1.00 98.12 329 GLU A C 1
ATOM 2582 O O . GLU A 1 329 ? -21.225 -5.729 25.381 1.00 98.12 329 GLU A O 1
ATOM 2587 N N . LEU A 1 330 ? -21.295 -6.028 23.152 1.00 97.75 330 LEU A N 1
ATOM 2588 C CA . LEU A 1 330 ? -19.909 -6.473 23.020 1.00 97.75 330 LEU A CA 1
ATOM 2589 C C . LEU A 1 330 ? -18.927 -5.414 23.534 1.00 97.75 330 LEU A C 1
ATOM 2591 O O . LEU A 1 330 ? -18.014 -5.753 24.280 1.00 97.75 330 LEU A O 1
ATOM 2595 N N . TYR A 1 331 ? -19.116 -4.140 23.185 1.00 97.31 331 TYR A N 1
ATOM 2596 C CA . TYR A 1 331 ? -18.255 -3.046 23.642 1.00 97.31 331 TYR A CA 1
ATOM 2597 C C . TYR A 1 331 ? -18.256 -2.901 25.158 1.00 97.31 331 TYR A C 1
ATOM 2599 O O . TYR A 1 331 ? -17.193 -2.744 25.756 1.00 97.31 331 TYR A O 1
ATOM 2607 N N . ASN A 1 332 ? -19.423 -3.011 25.786 1.00 97.56 332 ASN A N 1
ATOM 2608 C CA . ASN A 1 332 ? -19.536 -2.954 27.237 1.00 97.56 332 ASN A CA 1
ATOM 2609 C C . ASN A 1 332 ? -18.910 -4.190 27.905 1.00 97.56 332 ASN A C 1
ATOM 2611 O O . ASN A 1 332 ? -18.225 -4.061 28.915 1.00 97.56 332 ASN A O 1
ATOM 2615 N N . LYS A 1 333 ? -19.108 -5.390 27.343 1.00 97.31 333 LYS A N 1
ATOM 2616 C CA . LYS A 1 333 ? -18.601 -6.651 27.915 1.00 97.31 333 LYS A CA 1
ATOM 2617 C C . LYS A 1 333 ? -17.113 -6.891 27.685 1.00 97.31 333 LYS A C 1
ATOM 2619 O O . LYS A 1 333 ? -16.484 -7.559 28.500 1.00 97.31 333 LYS A O 1
ATOM 2624 N N . ALA A 1 334 ? -16.554 -6.333 26.617 1.00 95.62 334 ALA A N 1
ATOM 2625 C CA . ALA A 1 334 ? -15.121 -6.326 26.337 1.00 95.62 334 ALA A CA 1
ATOM 2626 C C . ALA A 1 334 ? -14.406 -5.080 26.902 1.00 95.62 334 ALA A C 1
ATOM 2628 O O . ALA A 1 334 ? -13.250 -4.848 26.565 1.00 95.62 334 ALA A O 1
ATOM 2629 N N . ASP A 1 335 ? -15.093 -4.278 27.728 1.00 95.75 335 ASP A N 1
ATOM 2630 C CA . ASP A 1 335 ? -14.577 -3.072 28.394 1.00 95.75 335 ASP A CA 1
ATOM 2631 C C . ASP A 1 335 ? -13.963 -2.023 27.443 1.00 95.75 335 ASP A C 1
ATOM 2633 O O . ASP A 1 335 ? -13.050 -1.268 27.783 1.00 95.75 335 ASP A O 1
ATOM 2637 N N . LYS A 1 336 ? -14.494 -1.934 26.217 1.00 95.31 336 LYS A N 1
ATOM 2638 C CA . LYS A 1 336 ? -13.978 -1.034 25.173 1.00 95.31 336 LYS A CA 1
ATOM 2639 C C . LYS A 1 336 ? -14.128 0.440 25.519 1.00 95.31 336 LYS A C 1
ATOM 2641 O O . LYS A 1 336 ? -13.362 1.259 25.019 1.00 95.31 336 LYS A O 1
ATOM 2646 N N . VAL A 1 337 ? -15.096 0.786 26.365 1.00 95.31 337 VAL A N 1
ATOM 2647 C CA . VAL A 1 337 ? -15.292 2.162 26.838 1.00 95.31 337 VAL A CA 1
ATOM 2648 C C . VAL A 1 337 ? -14.115 2.604 27.706 1.00 95.31 337 VAL A C 1
ATOM 2650 O O . VAL A 1 337 ? -13.586 3.695 27.495 1.00 95.31 337 VAL A O 1
ATOM 2653 N N . THR A 1 338 ? -13.691 1.764 28.652 1.00 95.88 338 THR A N 1
ATOM 2654 C CA . THR A 1 338 ? -12.551 2.054 29.531 1.00 95.88 338 THR A CA 1
ATOM 2655 C C . THR A 1 338 ? -11.254 2.047 28.732 1.00 95.88 338 THR A C 1
ATOM 2657 O O . THR A 1 338 ? -10.555 3.058 28.730 1.00 95.88 338 THR A O 1
ATOM 2660 N N . GLN A 1 339 ? -11.009 0.987 27.950 1.00 95.06 339 GLN A N 1
ATOM 2661 C CA . GLN A 1 339 ? -9.817 0.875 27.097 1.00 95.06 339 GLN A CA 1
ATOM 2662 C C . GLN A 1 339 ? -9.649 2.095 26.184 1.00 95.06 339 GLN A C 1
ATOM 2664 O O . GLN A 1 339 ? -8.580 2.693 26.120 1.00 95.06 339 GLN A O 1
ATOM 2669 N N . TRP A 1 340 ? -10.726 2.550 25.536 1.00 96.31 340 TRP A N 1
ATOM 2670 C CA . TRP A 1 340 ? -10.647 3.719 24.664 1.00 96.31 340 TRP A CA 1
ATOM 2671 C C . TRP A 1 340 ? -10.289 5.008 25.411 1.00 96.31 340 TRP A C 1
ATOM 2673 O O . TRP A 1 340 ? -9.547 5.826 24.875 1.00 96.31 340 TRP A O 1
ATOM 2683 N N . LYS A 1 341 ? -10.796 5.215 26.633 1.00 96.00 341 LYS A N 1
ATOM 2684 C CA . LYS A 1 341 ? -10.430 6.386 27.452 1.00 96.00 341 LYS A CA 1
ATOM 2685 C C . LYS A 1 341 ? -8.960 6.338 27.890 1.00 96.00 341 LYS A C 1
ATOM 2687 O O . LYS A 1 341 ? -8.357 7.391 28.067 1.00 96.00 341 LYS A O 1
ATOM 2692 N N . GLU A 1 342 ? -8.386 5.150 28.051 1.00 94.94 342 GLU A N 1
ATOM 2693 C CA . GLU A 1 342 ? -6.970 4.968 28.395 1.00 94.94 342 GLU A CA 1
ATOM 2694 C C . GLU A 1 342 ? -6.048 5.176 27.181 1.00 94.94 342 GLU A C 1
ATOM 2696 O O . GLU A 1 342 ? -4.986 5.785 27.300 1.00 94.94 342 GLU A O 1
ATOM 2701 N N . GLU A 1 343 ? -6.463 4.724 25.996 1.00 94.94 343 GLU A N 1
ATOM 2702 C CA . GLU A 1 343 ? -5.648 4.757 24.772 1.00 94.94 343 GLU A CA 1
ATOM 2703 C C . GLU A 1 343 ? -5.770 6.075 23.991 1.00 94.94 343 GLU A C 1
ATOM 2705 O O . GLU A 1 343 ? -4.801 6.567 23.408 1.00 94.94 343 GLU A O 1
ATOM 2710 N N . CYS A 1 344 ? -6.962 6.672 23.952 1.00 97.50 344 CYS A N 1
ATOM 2711 C CA . CYS A 1 344 ? -7.220 7.860 23.147 1.00 97.50 344 CYS A CA 1
ATOM 2712 C C . CYS A 1 344 ? -6.518 9.091 23.755 1.00 97.50 344 CYS A C 1
ATOM 2714 O O . CYS A 1 344 ? -6.838 9.486 24.884 1.00 97.50 344 CYS A O 1
ATOM 2716 N N . PRO A 1 345 ? -5.621 9.772 23.008 1.00 97.56 345 PRO A N 1
ATOM 2717 C CA . PRO A 1 345 ? -4.768 10.829 23.557 1.00 97.56 345 PRO A CA 1
ATOM 2718 C C . PRO A 1 345 ? -5.540 12.019 24.122 1.00 97.56 345 PRO A C 1
ATOM 2720 O O . PRO A 1 345 ? -5.055 12.701 25.016 1.00 97.56 345 PRO A O 1
ATOM 2723 N N . PHE A 1 346 ? -6.758 12.274 23.643 1.00 98.19 346 PHE A N 1
ATOM 2724 C CA . PHE A 1 346 ? -7.581 13.372 24.152 1.00 98.19 346 PHE A CA 1
ATOM 2725 C C . PHE A 1 346 ? -8.066 13.149 25.592 1.00 98.19 346 PHE A C 1
ATOM 2727 O O . PHE A 1 346 ? -8.370 14.117 26.285 1.00 98.19 346 PHE A O 1
ATOM 2734 N N . PHE A 1 347 ? -8.124 11.893 26.042 1.00 97.75 347 PHE A N 1
ATOM 2735 C CA . PHE A 1 347 ? -8.453 11.535 27.420 1.00 97.75 347 PHE A CA 1
ATOM 2736 C C . PHE A 1 347 ? -7.188 11.325 28.248 1.00 97.75 347 PHE A C 1
ATOM 2738 O O . PHE A 1 347 ? -7.046 11.937 29.309 1.00 97.75 347 PHE A O 1
ATOM 2745 N N . SER A 1 348 ? -6.246 10.523 27.750 1.00 96.75 348 SER A N 1
ATOM 2746 C CA . SER A 1 348 ? -5.034 10.169 28.495 1.00 96.75 348 SER A CA 1
ATOM 2747 C C . SER A 1 348 ? -4.082 11.350 28.710 1.00 96.75 348 SER A C 1
ATOM 2749 O O . SER A 1 348 ? -3.420 11.416 29.742 1.00 96.75 348 SER A O 1
ATOM 2751 N N . LEU A 1 349 ? -4.080 12.342 27.810 1.00 97.06 349 LEU A N 1
ATOM 2752 C CA . LEU A 1 349 ? -3.314 13.588 27.955 1.00 97.06 349 LEU A CA 1
ATOM 2753 C C . LEU A 1 349 ? -4.141 14.750 28.526 1.00 97.06 349 LEU A C 1
ATOM 2755 O O . LEU A 1 349 ? -3.682 15.889 28.526 1.00 97.06 349 LEU A O 1
ATOM 2759 N N . SER A 1 350 ? -5.363 14.508 29.012 1.00 95.38 350 SER A N 1
ATOM 2760 C CA . SER A 1 350 ? -6.269 15.578 29.471 1.00 95.38 350 SER A CA 1
ATOM 2761 C C . SER A 1 350 ? -5.705 16.434 30.613 1.00 95.38 350 SER A C 1
ATOM 2763 O O . SER A 1 350 ? -6.061 17.606 30.723 1.00 95.38 350 SER A O 1
ATOM 2765 N N . GLN A 1 351 ? -4.812 15.876 31.442 1.00 95.69 351 GLN A N 1
ATOM 2766 C CA . GLN A 1 351 ? -4.143 16.609 32.528 1.00 95.69 351 GLN A CA 1
ATOM 2767 C C . GLN A 1 351 ? -2.912 17.403 32.057 1.00 95.69 351 GLN A C 1
ATOM 2769 O O . GLN A 1 351 ? -2.419 18.249 32.798 1.00 95.69 351 GLN A O 1
ATOM 2774 N N . ASP A 1 352 ? -2.436 17.169 30.830 1.00 97.12 352 ASP A N 1
ATOM 2775 C CA . ASP A 1 352 ? -1.349 17.917 30.195 1.00 97.12 352 ASP A CA 1
ATOM 2776 C C . ASP A 1 352 ? -1.827 18.523 28.872 1.00 97.12 352 ASP A C 1
ATOM 2778 O O . ASP A 1 352 ? -1.519 18.081 27.759 1.00 97.12 352 ASP A O 1
ATOM 2782 N N . THR A 1 353 ? -2.618 19.587 29.002 1.00 96.12 353 THR A N 1
ATOM 2783 C CA . THR A 1 353 ? -3.177 20.289 27.847 1.00 96.12 353 THR A CA 1
ATOM 2784 C C . THR A 1 353 ? -2.095 20.872 26.940 1.00 96.12 353 THR A C 1
ATOM 2786 O O . THR A 1 353 ? -2.340 21.031 25.748 1.00 96.12 353 THR A O 1
ATOM 2789 N N . GLY A 1 354 ? -0.909 21.195 27.473 1.00 97.94 354 GLY A N 1
ATOM 2790 C CA . GLY A 1 354 ? 0.201 21.739 26.689 1.00 97.94 354 GLY A CA 1
ATOM 2791 C C . GLY A 1 354 ? 0.734 20.714 25.691 1.00 97.94 354 GLY A C 1
ATOM 2792 O O . GLY A 1 354 ? 0.809 20.996 24.491 1.00 97.94 354 GLY A O 1
ATOM 2793 N N . LEU A 1 355 ? 1.015 19.501 26.171 1.00 98.31 355 LEU A N 1
ATOM 2794 C CA . LEU A 1 355 ? 1.439 18.388 25.327 1.00 98.31 355 LEU A CA 1
ATOM 2795 C C . LEU A 1 355 ? 0.348 17.981 24.324 1.00 98.31 355 LEU A C 1
ATOM 2797 O O . LEU A 1 355 ? 0.637 17.817 23.134 1.00 98.31 355 LEU A O 1
ATOM 2801 N N . LEU A 1 356 ? -0.915 17.893 24.764 1.00 98.31 356 LEU A N 1
ATOM 2802 C CA . LEU A 1 356 ? -2.047 17.580 23.884 1.00 98.31 356 LEU A CA 1
ATOM 2803 C C . LEU A 1 356 ? -2.199 18.608 22.752 1.00 98.31 356 LEU A C 1
ATOM 2805 O O . LEU A 1 356 ? -2.346 18.233 21.586 1.00 98.31 356 LEU A O 1
ATOM 2809 N N . ILE A 1 357 ? -2.148 19.906 23.078 1.00 98.31 357 ILE A N 1
ATOM 2810 C CA . ILE A 1 357 ? -2.231 20.988 22.090 1.00 98.31 357 ILE A CA 1
ATOM 2811 C C . ILE A 1 357 ? -1.087 20.863 21.088 1.00 98.31 357 ILE A C 1
ATOM 2813 O O . ILE A 1 357 ? -1.353 20.875 19.886 1.00 98.31 357 ILE A O 1
ATOM 2817 N N . LYS A 1 358 ? 0.152 20.663 21.562 1.00 98.25 358 LYS A N 1
ATOM 2818 C CA . LYS A 1 358 ? 1.319 20.543 20.685 1.00 98.25 358 LYS A CA 1
ATOM 2819 C C . LYS A 1 358 ? 1.167 19.397 19.686 1.00 98.25 358 LYS A C 1
ATOM 2821 O O . LYS A 1 358 ? 1.444 19.593 18.502 1.00 98.25 358 LYS A O 1
ATOM 2826 N N . LEU A 1 359 ? 0.705 18.226 20.130 1.00 98.06 359 LEU A N 1
ATOM 2827 C CA . LEU A 1 359 ? 0.445 17.078 19.252 1.00 98.06 359 LEU A CA 1
ATOM 2828 C C . LEU A 1 359 ? -0.638 17.386 18.209 1.00 98.06 359 LEU A C 1
ATOM 2830 O O . LEU A 1 359 ? -0.459 17.100 17.025 1.00 98.06 359 LEU A O 1
ATOM 2834 N N . CYS A 1 360 ? -1.736 18.023 18.623 1.00 97.44 360 CYS A N 1
ATOM 2835 C CA . CYS A 1 360 ? -2.805 18.413 17.704 1.00 97.44 360 CYS A CA 1
ATOM 2836 C C . CYS A 1 360 ? -2.345 19.454 16.673 1.00 97.44 360 CYS A C 1
ATOM 2838 O O . CYS A 1 360 ? -2.798 19.419 15.531 1.00 97.44 360 CYS A O 1
ATOM 2840 N N . ASP A 1 361 ? -1.429 20.353 17.040 1.00 96.19 361 ASP A N 1
ATOM 2841 C CA . ASP A 1 361 ? -0.898 21.374 16.131 1.00 96.19 361 ASP A CA 1
ATOM 2842 C C . ASP A 1 361 ? -0.103 20.758 14.969 1.00 96.19 361 ASP A C 1
ATOM 2844 O O . ASP A 1 361 ? -0.058 21.333 13.884 1.00 96.19 361 ASP A O 1
ATOM 2848 N N . GLY A 1 362 ? 0.430 19.541 15.134 1.00 95.94 362 GLY A N 1
ATOM 2849 C CA . GLY A 1 362 ? 1.025 18.767 14.040 1.00 95.94 362 GLY A CA 1
ATOM 2850 C C . GLY A 1 362 ? 0.016 18.327 12.968 1.00 95.94 362 GLY A C 1
ATOM 2851 O O . GLY A 1 362 ? 0.423 17.862 11.903 1.00 95.94 362 GLY A O 1
ATOM 2852 N N . LYS A 1 363 ? -1.291 18.472 13.237 1.00 94.94 363 LYS A N 1
ATOM 2853 C CA . LYS A 1 363 ? -2.424 18.206 12.333 1.00 94.94 363 LYS A CA 1
ATOM 2854 C C . LYS A 1 363 ? -3.489 19.312 12.422 1.00 94.94 363 LYS A C 1
ATOM 2856 O O . LYS A 1 363 ? -4.682 19.025 12.340 1.00 94.94 363 LYS A O 1
ATOM 2861 N N . SER A 1 364 ? -3.072 20.573 12.557 1.00 91.62 364 SER A N 1
ATOM 2862 C CA . SER A 1 364 ? -3.958 21.729 12.797 1.00 91.62 364 SER A CA 1
ATOM 2863 C C . SER A 1 364 ? -5.024 21.983 11.721 1.00 91.62 364 SER A C 1
ATOM 2865 O O . SER A 1 364 ? -6.000 22.682 11.983 1.00 91.62 364 SER A O 1
ATOM 2867 N N . PHE A 1 365 ? -4.886 21.407 10.527 1.00 89.62 365 PHE A N 1
ATOM 2868 C CA . PHE A 1 365 ? -5.871 21.504 9.443 1.00 89.62 365 PHE A CA 1
ATOM 2869 C C . PHE A 1 365 ? -6.781 20.267 9.333 1.00 89.62 365 PHE A C 1
ATOM 2871 O O . PHE A 1 365 ? -7.718 20.242 8.534 1.00 89.62 365 PHE A O 1
ATOM 2878 N N . ASN A 1 366 ? -6.569 19.242 10.167 1.00 91.12 366 ASN A N 1
ATOM 2879 C CA . ASN A 1 366 ? -7.441 18.076 10.218 1.00 91.12 366 ASN A CA 1
ATOM 2880 C C . ASN A 1 366 ? -8.697 18.383 11.050 1.00 91.12 366 ASN A C 1
ATOM 2882 O O . ASN A 1 366 ? -8.652 18.470 12.278 1.00 91.12 366 ASN A O 1
ATOM 2886 N N . ALA A 1 367 ? -9.845 18.489 10.376 1.00 91.69 367 ALA A N 1
ATOM 2887 C CA . ALA A 1 367 ? -11.120 18.831 11.008 1.00 91.69 367 ALA A CA 1
ATOM 2888 C C . ALA A 1 367 ? -11.492 17.902 12.178 1.00 91.69 367 ALA A C 1
ATOM 2890 O O . ALA A 1 367 ? -11.989 18.369 13.199 1.00 91.69 367 ALA A O 1
ATOM 2891 N N . LYS A 1 368 ? -11.221 16.597 12.060 1.00 92.50 368 LYS A N 1
ATOM 2892 C CA . LYS A 1 368 ? -11.552 15.621 13.104 1.00 92.50 368 LYS A CA 1
ATOM 2893 C C . LYS A 1 368 ? -10.697 15.826 14.356 1.00 92.50 368 LYS A C 1
ATOM 2895 O O . LYS A 1 368 ? -11.238 15.868 15.456 1.00 92.50 368 LYS A O 1
ATOM 2900 N N . VAL A 1 369 ? -9.387 16.008 14.179 1.00 95.38 369 VAL A N 1
ATOM 2901 C CA . VAL A 1 369 ? -8.459 16.314 15.282 1.00 95.38 369 VAL A CA 1
ATOM 2902 C C . VAL A 1 369 ? -8.874 17.606 15.985 1.00 95.38 369 VAL A C 1
ATOM 2904 O O . VAL A 1 369 ? -8.926 17.639 17.210 1.00 95.38 369 VAL A O 1
ATOM 2907 N N . ASN A 1 370 ? -9.245 18.643 15.230 1.00 95.56 370 ASN A N 1
ATOM 2908 C CA . ASN A 1 370 ? -9.670 19.923 15.798 1.00 95.56 370 ASN A CA 1
ATOM 2909 C C . ASN A 1 370 ? -10.972 19.828 16.598 1.00 95.56 370 ASN A C 1
ATOM 2911 O O . ASN A 1 370 ? -11.049 20.402 17.682 1.00 95.56 370 ASN A O 1
ATOM 2915 N N . ILE A 1 371 ? -11.968 19.085 16.104 1.00 97.00 371 ILE A N 1
ATOM 2916 C CA . ILE A 1 371 ? -13.215 18.843 16.846 1.00 97.00 371 ILE A CA 1
ATOM 2917 C C . ILE A 1 371 ? -12.901 18.144 18.171 1.00 97.00 371 ILE A C 1
ATOM 2919 O O . ILE A 1 371 ? -13.345 18.591 19.224 1.00 97.00 371 ILE A O 1
ATOM 2923 N N . HIS A 1 372 ? -12.090 17.085 18.145 1.00 97.88 372 HIS A N 1
ATOM 2924 C CA . HIS A 1 372 ? -11.722 16.360 19.362 1.00 97.88 372 HIS A CA 1
ATOM 2925 C C . HIS A 1 372 ? -10.921 17.238 20.340 1.00 97.88 372 HIS A C 1
ATOM 2927 O O . HIS A 1 372 ? -11.216 17.252 21.533 1.00 97.88 372 HIS A O 1
ATOM 2933 N N . LYS A 1 373 ? -9.956 18.022 19.835 1.00 97.94 373 LYS A N 1
ATOM 2934 C CA . LYS A 1 373 ? -9.180 18.999 20.618 1.00 97.94 373 LYS A CA 1
ATOM 2935 C C . LYS A 1 373 ? -10.111 19.986 21.316 1.00 97.94 373 LYS A C 1
ATOM 2937 O O . LYS A 1 373 ? -9.977 20.207 22.513 1.00 97.94 373 LYS A O 1
ATOM 2942 N N . GLN A 1 374 ? -11.064 20.559 20.583 1.00 98.12 374 GLN A N 1
ATOM 2943 C CA . GLN A 1 374 ? -12.013 21.522 21.131 1.00 98.12 374 GLN A CA 1
ATOM 2944 C C . GLN A 1 374 ? -12.880 20.900 22.231 1.00 98.12 374 GLN A C 1
ATOM 2946 O O . GLN A 1 374 ? -12.974 21.467 23.315 1.00 98.12 374 GLN A O 1
ATOM 2951 N N . LEU A 1 375 ? -13.460 19.721 21.992 1.00 98.38 375 LEU A N 1
ATOM 2952 C CA . LEU A 1 375 ? -14.292 19.037 22.987 1.00 98.38 375 LEU A CA 1
ATOM 2953 C C . LEU A 1 375 ? -13.509 18.690 24.261 1.00 98.38 375 LEU A C 1
ATOM 2955 O O . LEU A 1 375 ? -14.039 18.855 25.358 1.00 98.38 375 LEU A O 1
ATOM 2959 N N . ALA A 1 376 ? -12.247 18.268 24.124 1.00 97.81 376 ALA A N 1
ATOM 2960 C CA . ALA A 1 376 ? -11.364 18.007 25.260 1.00 97.81 376 ALA A CA 1
ATOM 2961 C C . ALA A 1 376 ? -11.089 19.282 26.075 1.00 97.81 376 ALA A C 1
ATOM 2963 O O . ALA A 1 376 ? -11.228 19.277 27.296 1.00 97.81 376 ALA A O 1
ATOM 2964 N N . LEU A 1 377 ? -10.763 20.397 25.409 1.00 96.62 377 LEU A N 1
ATOM 2965 C CA . LEU A 1 377 ? -10.500 21.682 26.071 1.00 96.62 377 LEU A CA 1
ATOM 2966 C C . LEU A 1 377 ? -11.754 22.291 26.720 1.00 96.62 377 LEU A C 1
ATOM 2968 O O . LEU A 1 377 ? -11.649 22.988 27.726 1.00 96.62 377 LEU A O 1
ATOM 2972 N N . GLU A 1 378 ? -12.936 22.020 26.168 1.00 97.81 378 GLU A N 1
ATOM 2973 C CA . GLU A 1 378 ? -14.227 22.437 26.730 1.00 97.81 378 GLU A CA 1
ATOM 2974 C C . GLU A 1 378 ? -14.736 21.494 27.838 1.00 97.81 378 GLU A C 1
ATOM 2976 O O . GLU A 1 378 ? -15.768 21.773 28.449 1.00 97.81 378 GLU A O 1
ATOM 2981 N N . GLY A 1 379 ? -14.045 20.379 28.107 1.00 97.00 379 GLY A N 1
ATOM 2982 C CA . GLY A 1 379 ? -14.456 19.384 29.102 1.00 97.00 379 GLY A CA 1
ATOM 2983 C C . GLY A 1 379 ? -15.726 18.610 28.728 1.00 97.00 379 GLY A C 1
ATOM 2984 O O . GLY A 1 379 ? -16.406 18.073 29.603 1.00 97.00 379 GLY A O 1
ATOM 2985 N N . LYS A 1 380 ? -16.072 18.546 27.437 1.00 97.94 380 LYS A N 1
ATOM 2986 C CA . LYS A 1 380 ? -17.243 17.825 26.911 1.00 97.94 380 LYS A CA 1
ATOM 2987 C C . LYS A 1 380 ? -16.928 16.340 26.715 1.00 97.94 380 LYS A C 1
ATOM 2989 O O . LYS A 1 380 ? -16.910 15.833 25.595 1.00 97.94 380 LYS A O 1
ATOM 2994 N N . TRP A 1 381 ? -16.646 15.647 27.817 1.00 97.31 381 TRP A N 1
ATOM 2995 C CA . TRP A 1 381 ? -16.080 14.293 27.807 1.00 97.31 381 TRP A CA 1
ATOM 2996 C C . TRP A 1 381 ? -16.975 13.232 27.159 1.00 97.31 381 TRP A C 1
ATOM 2998 O O . TRP A 1 381 ? -16.462 12.392 26.423 1.00 97.31 381 TRP A O 1
ATOM 3008 N N . ASP A 1 382 ? -18.292 13.286 27.368 1.00 97.44 382 ASP A N 1
ATOM 3009 C CA . ASP A 1 382 ? -19.215 12.303 26.781 1.00 97.44 382 ASP A CA 1
ATOM 3010 C C . ASP A 1 382 ? -19.339 12.487 25.261 1.00 97.44 382 ASP A C 1
ATOM 3012 O O . ASP A 1 382 ? -19.266 11.521 24.501 1.00 97.44 382 ASP A O 1
ATOM 3016 N N . GLU A 1 383 ? -19.440 13.738 24.799 1.00 97.81 383 GLU A N 1
ATOM 3017 C CA . GLU A 1 383 ? -19.464 14.067 23.369 1.00 97.81 383 GLU A CA 1
ATOM 3018 C C . GLU A 1 383 ? -18.136 13.695 22.697 1.00 97.81 383 GLU A C 1
ATOM 3020 O O . GLU A 1 383 ? -18.132 13.068 21.634 1.00 97.81 383 GLU A O 1
ATOM 3025 N N . LEU A 1 384 ? -17.007 14.006 23.351 1.00 98.06 384 LEU A N 1
ATOM 3026 C CA . LEU A 1 384 ? -15.677 13.587 22.915 1.00 98.06 384 LEU A CA 1
ATOM 3027 C C . LEU A 1 384 ? -15.587 12.064 22.809 1.00 98.06 384 LEU A C 1
ATOM 3029 O O . LEU A 1 384 ? -15.033 11.555 21.833 1.00 98.06 384 LEU A O 1
ATOM 3033 N N . PHE A 1 385 ? -16.122 11.328 23.786 1.00 98.12 385 PHE A N 1
ATOM 3034 C CA . PHE A 1 385 ? -16.077 9.870 23.780 1.00 98.12 385 PHE A CA 1
ATOM 3035 C C . PHE A 1 385 ? -16.831 9.342 22.570 1.00 98.12 385 PHE A C 1
ATOM 3037 O O . PHE A 1 385 ? -16.241 8.641 21.757 1.00 98.12 385 PHE A O 1
ATOM 3044 N N . ILE A 1 386 ? -18.093 9.739 22.398 1.00 97.69 386 ILE A N 1
ATOM 3045 C CA . ILE A 1 386 ? -18.945 9.259 21.305 1.00 97.69 386 ILE A CA 1
ATOM 3046 C C . ILE A 1 386 ? -18.303 9.573 19.947 1.00 97.69 386 ILE A C 1
ATOM 3048 O O . ILE A 1 386 ? -18.160 8.680 19.106 1.00 97.69 386 ILE A O 1
ATOM 3052 N N . THR A 1 387 ? -17.863 10.818 19.732 1.00 96.88 387 THR A N 1
ATOM 3053 C CA . THR A 1 387 ? -17.309 11.233 18.435 1.00 96.88 387 THR A CA 1
ATOM 3054 C C . THR A 1 387 ? -15.954 10.588 18.138 1.00 96.88 387 THR A C 1
ATOM 3056 O O . THR A 1 387 ? -15.700 10.182 17.001 1.00 96.88 387 THR A O 1
ATOM 3059 N N . SER A 1 388 ? -15.093 10.412 19.147 1.00 97.19 388 SER A N 1
ATOM 3060 C CA . SER A 1 388 ? -13.786 9.776 18.959 1.00 97.19 388 SER A CA 1
ATOM 3061 C C . SER A 1 388 ? -13.907 8.259 18.809 1.00 97.19 388 SER A C 1
ATOM 3063 O O . SER A 1 388 ? -13.326 7.706 17.873 1.00 97.19 388 SER A O 1
ATOM 3065 N N . PHE A 1 389 ? -14.724 7.609 19.644 1.00 97.00 389 PHE A N 1
ATOM 3066 C CA . PHE A 1 389 ? -14.936 6.163 19.667 1.00 97.00 389 PHE A CA 1
ATOM 3067 C C . PHE A 1 389 ? -15.564 5.659 18.368 1.00 97.00 389 PHE A C 1
ATOM 3069 O O . PHE A 1 389 ? -15.011 4.778 17.712 1.00 97.00 389 PHE A O 1
ATOM 3076 N N . PHE A 1 390 ? -16.687 6.239 17.935 1.00 95.75 390 PHE A N 1
ATOM 3077 C CA . PHE A 1 390 ? -17.273 5.867 16.645 1.00 95.75 390 PHE A CA 1
ATOM 3078 C C . PHE A 1 390 ? -16.500 6.462 15.478 1.00 95.75 390 PHE A C 1
ATOM 3080 O O . PHE A 1 390 ? -16.440 5.870 14.404 1.00 95.75 390 PHE A O 1
ATOM 3087 N N . GLY A 1 391 ? -15.845 7.605 15.677 1.00 92.81 391 GLY A N 1
ATOM 3088 C CA . GLY A 1 391 ? -14.999 8.207 14.666 1.00 92.81 391 GLY A CA 1
ATOM 3089 C C . GLY A 1 391 ? -13.878 7.279 14.207 1.00 92.81 391 GLY A C 1
ATOM 3090 O O . GLY A 1 391 ? -13.542 7.316 13.023 1.00 92.81 391 GLY A O 1
ATOM 3091 N N . SER A 1 392 ? -13.261 6.503 15.100 1.00 91.62 392 SER A N 1
ATOM 3092 C CA . SER A 1 392 ? -12.222 5.516 14.755 1.00 91.62 392 SER A CA 1
ATOM 3093 C C . SER A 1 392 ? -12.784 4.228 14.142 1.00 91.62 392 SER A C 1
ATOM 3095 O O . SER A 1 392 ? -12.031 3.409 13.632 1.00 91.62 392 SER A O 1
ATOM 3097 N N . ARG A 1 393 ? -14.110 4.066 14.134 1.00 91.88 393 ARG A N 1
ATOM 3098 C CA . ARG A 1 393 ? -14.820 2.867 13.662 1.00 91.88 393 ARG A CA 1
ATOM 3099 C C . ARG A 1 393 ? -15.741 3.134 12.471 1.00 91.88 393 ARG A C 1
ATOM 3101 O O . ARG A 1 393 ? -16.409 2.226 11.984 1.00 91.88 393 ARG A O 1
ATOM 3108 N N . LYS A 1 394 ? -15.824 4.384 12.010 1.00 91.06 394 LYS A N 1
ATOM 3109 C CA . LYS A 1 394 ? -16.759 4.772 10.956 1.00 91.06 394 LYS A CA 1
ATOM 3110 C C . LYS A 1 394 ? -16.240 4.398 9.575 1.00 91.06 394 LYS A C 1
ATOM 3112 O O . LYS A 1 394 ? -15.078 4.623 9.240 1.00 91.06 394 LYS A O 1
ATOM 3117 N N . PHE A 1 395 ? -17.159 3.929 8.750 1.00 88.50 395 PHE A N 1
ATOM 3118 C CA . PHE A 1 395 ? -16.985 3.700 7.328 1.00 88.50 395 PHE A CA 1
ATOM 3119 C C . PHE A 1 395 ? -17.926 4.631 6.552 1.00 88.50 395 PHE A C 1
ATOM 3121 O O . PHE A 1 395 ? -19.037 4.912 7.009 1.00 88.50 395 PHE A O 1
ATOM 3128 N N . ALA A 1 396 ? -17.478 5.133 5.399 1.00 88.81 396 ALA A N 1
ATOM 3129 C CA . ALA A 1 396 ? -18.279 5.992 4.531 1.00 88.81 396 ALA A CA 1
ATOM 3130 C C . ALA A 1 396 ? -18.914 5.163 3.406 1.00 88.81 396 ALA A C 1
ATOM 3132 O O . ALA A 1 396 ? -18.212 4.547 2.607 1.00 88.81 396 ALA A O 1
ATOM 3133 N N . TYR A 1 397 ? -20.242 5.169 3.333 1.00 85.81 397 TYR A N 1
ATOM 3134 C CA . TYR A 1 397 ? -21.030 4.480 2.311 1.00 85.81 397 TYR A CA 1
ATOM 3135 C C . TYR A 1 397 ? -21.625 5.483 1.337 1.00 85.81 397 TYR A C 1
ATOM 3137 O O . TYR A 1 397 ? -21.999 6.582 1.733 1.00 85.81 397 TYR A O 1
ATOM 3145 N N . GLU A 1 398 ? -21.768 5.119 0.070 1.00 85.25 398 GLU A N 1
ATOM 3146 C CA . GLU A 1 398 ? -22.500 5.956 -0.880 1.00 85.25 398 GLU A CA 1
ATOM 3147 C C . GLU A 1 398 ? -24.001 5.960 -0.553 1.00 85.25 398 GLU A C 1
ATOM 3149 O O . GLU A 1 398 ? -24.623 4.902 -0.421 1.00 85.25 398 GLU A O 1
ATOM 3154 N N . SER A 1 399 ? -24.617 7.145 -0.498 1.00 83.62 399 SER A N 1
ATOM 3155 C CA . SER A 1 399 ? -26.041 7.302 -0.159 1.00 83.62 399 SER A CA 1
ATOM 3156 C C . SER A 1 399 ? -26.989 6.481 -1.043 1.00 83.62 399 SER A C 1
ATOM 3158 O O . SER A 1 399 ? -28.041 6.026 -0.581 1.00 83.62 399 SER A O 1
ATOM 3160 N N . ARG A 1 400 ? -26.617 6.246 -2.310 1.00 83.12 400 ARG A N 1
ATOM 3161 C CA . ARG A 1 400 ? -27.422 5.474 -3.272 1.00 83.12 400 ARG A CA 1
ATOM 3162 C C . ARG A 1 400 ? -27.641 4.019 -2.850 1.00 83.12 400 ARG A C 1
ATOM 3164 O O . ARG A 1 400 ? -28.682 3.454 -3.181 1.00 83.12 400 ARG A O 1
ATOM 3171 N N . LEU A 1 401 ? -26.711 3.438 -2.088 1.00 84.00 401 LEU A N 1
ATOM 3172 C CA . LEU A 1 401 ? -26.810 2.058 -1.599 1.00 84.00 401 LEU A CA 1
ATOM 3173 C C . LEU A 1 401 ? -27.996 1.878 -0.638 1.00 84.00 401 LEU A C 1
ATOM 3175 O O . LEU A 1 401 ? -28.600 0.812 -0.591 1.00 84.00 401 LEU A O 1
ATOM 3179 N N . TYR A 1 402 ? -28.407 2.955 0.037 1.00 82.31 402 TYR A N 1
ATOM 3180 C CA . TYR A 1 402 ? -29.542 2.984 0.962 1.00 82.31 402 TYR A CA 1
ATOM 3181 C C . TYR A 1 402 ? -30.771 3.700 0.379 1.00 82.31 402 TYR A C 1
ATOM 3183 O O . TYR A 1 402 ? -31.641 4.163 1.113 1.00 82.31 402 TYR A O 1
ATOM 3191 N N . LYS A 1 403 ? -30.867 3.800 -0.956 1.00 79.81 403 LYS A N 1
ATOM 3192 C CA . LYS A 1 403 ? -32.008 4.399 -1.680 1.00 79.81 403 LYS A CA 1
ATOM 3193 C C . LYS A 1 403 ? -32.306 5.861 -1.301 1.00 79.81 403 LYS A C 1
ATOM 3195 O O . LYS A 1 403 ? -33.439 6.323 -1.465 1.00 79.81 403 LYS A O 1
ATOM 3200 N N . ARG A 1 404 ? -31.306 6.618 -0.833 1.00 75.12 404 ARG A N 1
ATOM 3201 C CA . ARG A 1 404 ? -31.436 8.071 -0.641 1.00 75.12 404 ARG A CA 1
ATOM 3202 C C . ARG A 1 404 ? -31.428 8.784 -1.997 1.00 75.12 404 ARG A C 1
ATOM 3204 O O . ARG A 1 404 ? -30.694 8.396 -2.900 1.00 75.12 404 ARG A O 1
ATOM 3211 N N . LYS A 1 405 ? -32.253 9.830 -2.133 1.00 66.88 405 LYS A N 1
ATOM 3212 C CA . LYS A 1 405 ? -32.305 10.670 -3.347 1.00 66.88 405 LYS A CA 1
ATOM 3213 C C . LYS A 1 405 ? -31.132 11.646 -3.457 1.00 66.88 405 LYS A C 1
ATOM 3215 O O . LYS A 1 405 ? -30.849 12.112 -4.551 1.00 66.88 405 LYS A O 1
ATOM 3220 N N . GLU A 1 406 ? -30.507 11.979 -2.334 1.00 74.62 406 GLU A N 1
ATOM 3221 C CA . GLU A 1 406 ? -29.409 12.940 -2.265 1.00 74.62 406 GLU A CA 1
ATOM 3222 C C . GLU A 1 406 ? -28.070 12.233 -2.477 1.00 74.62 406 GLU A C 1
ATOM 3224 O O . GLU A 1 406 ? -27.785 11.210 -1.845 1.00 74.62 406 GLU A O 1
ATOM 3229 N N . GLU A 1 407 ? -27.255 12.788 -3.372 1.00 76.38 407 GLU A N 1
ATOM 3230 C CA . GLU A 1 407 ? -25.870 12.367 -3.565 1.00 76.38 407 GLU A CA 1
ATOM 3231 C C . GLU A 1 407 ? -25.033 12.732 -2.333 1.00 76.38 407 GLU A C 1
ATOM 3233 O O . GLU A 1 407 ? -25.232 13.774 -1.710 1.00 76.38 407 GLU A O 1
ATOM 3238 N N . GLY A 1 408 ? -24.111 11.847 -1.952 1.00 83.31 408 GLY A N 1
ATOM 3239 C CA . GLY A 1 408 ? -23.231 12.047 -0.804 1.00 83.31 408 GLY A CA 1
ATOM 3240 C C . GLY A 1 408 ? -22.816 10.741 -0.135 1.00 83.31 408 GLY A C 1
ATOM 3241 O O . GLY A 1 408 ? -23.049 9.647 -0.662 1.00 83.31 408 GLY A O 1
ATOM 3242 N N . HIS A 1 409 ? -22.222 10.880 1.051 1.00 85.19 409 HIS A N 1
ATOM 3243 C CA . HIS A 1 409 ? -21.800 9.764 1.888 1.00 85.19 409 HIS A CA 1
ATOM 3244 C C . HIS A 1 409 ? -22.609 9.682 3.183 1.00 85.19 409 HIS A C 1
ATOM 3246 O O . HIS A 1 409 ? -22.957 10.700 3.779 1.00 85.19 409 HIS A O 1
ATOM 3252 N N . ILE A 1 410 ? -22.856 8.457 3.636 1.00 88.56 410 ILE A N 1
ATOM 3253 C CA . ILE A 1 410 ? -23.492 8.131 4.913 1.00 88.56 410 ILE A CA 1
ATOM 3254 C C . ILE A 1 410 ? -22.458 7.427 5.786 1.00 88.56 410 ILE A C 1
ATOM 3256 O O . ILE A 1 410 ? -21.722 6.566 5.305 1.00 88.56 410 ILE A O 1
ATOM 3260 N N . SER A 1 411 ? -22.390 7.789 7.066 1.00 91.44 411 SER A N 1
ATOM 3261 C CA . SER A 1 411 ? -21.484 7.140 8.017 1.00 91.44 411 SER A CA 1
ATOM 3262 C C . SER A 1 411 ? -22.169 5.958 8.698 1.00 91.44 411 SER A C 1
ATOM 3264 O O . SER A 1 411 ? -23.260 6.096 9.249 1.00 91.44 411 SER A O 1
ATOM 3266 N N . GLY A 1 412 ? -21.508 4.807 8.719 1.00 93.56 412 GLY A N 1
ATOM 3267 C CA . GLY A 1 412 ? -21.962 3.645 9.482 1.00 93.56 412 GLY A CA 1
ATOM 3268 C C . GLY A 1 412 ? -20.801 2.794 9.978 1.00 93.56 412 GLY A C 1
ATOM 3269 O O . GLY A 1 412 ? -19.642 3.177 9.835 1.00 93.56 412 GLY A O 1
ATOM 3270 N N . LEU A 1 413 ? -21.113 1.640 10.556 1.00 94.00 413 LEU A N 1
ATOM 3271 C CA . LEU A 1 413 ? -20.144 0.735 11.172 1.00 94.00 413 LEU A CA 1
ATOM 3272 C C . LEU A 1 413 ? -20.125 -0.617 10.457 1.00 94.00 413 LEU A C 1
ATOM 3274 O O . LEU A 1 413 ? -21.160 -1.085 9.980 1.00 94.00 413 LEU A O 1
ATOM 3278 N N . LEU A 1 414 ? -18.959 -1.267 10.418 1.00 90.81 414 LEU A N 1
ATOM 3279 C CA . LEU A 1 414 ? -18.892 -2.696 10.100 1.00 90.81 414 LEU A CA 1
ATOM 3280 C C . LEU A 1 414 ? -19.195 -3.476 11.376 1.00 90.81 414 LEU A C 1
ATOM 3282 O O . LEU A 1 414 ? -18.624 -3.186 12.426 1.00 90.81 414 LEU A O 1
ATOM 3286 N N . SER A 1 415 ? -20.057 -4.486 11.278 1.00 86.94 415 SER A N 1
ATOM 3287 C CA . SER A 1 415 ? -20.577 -5.254 12.422 1.00 86.94 415 SER A CA 1
ATOM 3288 C C . SER A 1 415 ? -19.515 -5.943 13.289 1.00 86.94 415 SER A C 1
ATOM 3290 O O . SER A 1 415 ? -19.797 -6.349 14.411 1.00 86.94 415 SER A O 1
ATOM 3292 N N . ILE A 1 416 ? -18.296 -6.078 12.770 1.00 90.00 416 ILE A N 1
ATOM 3293 C CA . ILE A 1 416 ? -17.138 -6.697 13.423 1.00 90.00 416 ILE A CA 1
ATOM 3294 C C . ILE A 1 416 ? -15.865 -5.851 13.234 1.00 90.00 416 ILE A C 1
ATOM 3296 O O . ILE A 1 416 ? -14.765 -6.393 13.156 1.00 90.00 416 ILE A O 1
ATOM 3300 N N . ILE A 1 417 ? -16.001 -4.526 13.102 1.00 88.25 417 ILE A N 1
ATOM 3301 C CA . ILE A 1 417 ? -14.867 -3.644 12.782 1.00 88.25 417 ILE A CA 1
ATOM 3302 C C . ILE A 1 417 ? -13.716 -3.745 13.787 1.00 88.25 417 ILE A C 1
ATOM 3304 O O . ILE A 1 417 ? -12.565 -3.790 13.373 1.00 88.25 417 ILE A O 1
ATOM 3308 N N . ASP A 1 418 ? -14.023 -3.859 15.081 1.00 89.62 418 ASP A N 1
ATOM 3309 C CA . ASP A 1 418 ? -13.027 -3.924 16.156 1.00 89.62 418 ASP A CA 1
ATOM 3310 C C . ASP A 1 418 ? -12.180 -5.201 16.159 1.00 89.62 418 ASP A C 1
ATOM 3312 O O . ASP A 1 418 ? -11.191 -5.262 16.878 1.00 89.62 418 ASP A O 1
ATOM 3316 N N . PHE A 1 419 ? -12.553 -6.223 15.384 1.00 93.75 419 PHE A N 1
ATOM 3317 C CA . PHE A 1 419 ? -11.726 -7.421 15.244 1.00 93.75 419 PHE A CA 1
ATOM 3318 C C . PHE A 1 419 ? -10.636 -7.251 14.184 1.00 93.75 419 PHE A C 1
ATOM 3320 O O . PHE A 1 419 ? -9.675 -8.017 14.153 1.00 93.75 419 PHE A O 1
ATOM 3327 N N . PHE A 1 420 ? -10.789 -6.297 13.271 1.00 91.88 420 PHE A N 1
ATOM 3328 C CA . PHE A 1 420 ? -9.746 -6.019 12.304 1.00 91.88 420 PHE A CA 1
ATOM 3329 C C . PHE A 1 420 ? -8.716 -5.103 12.942 1.00 91.88 420 PHE A C 1
ATOM 3331 O O . PHE A 1 420 ? -9.075 -4.097 13.538 1.00 91.88 420 PHE A O 1
ATOM 3338 N N . ASN A 1 421 ? -7.440 -5.458 12.805 1.00 90.62 421 ASN A N 1
ATOM 3339 C CA . ASN A 1 421 ? -6.329 -4.604 13.198 1.00 90.62 421 ASN A CA 1
ATOM 3340 C C . ASN A 1 421 ? -5.756 -3.878 11.978 1.00 90.62 421 ASN A C 1
ATOM 3342 O O . ASN A 1 421 ? -5.801 -4.377 10.846 1.00 90.62 421 ASN A O 1
ATOM 3346 N N . HIS A 1 422 ? -5.196 -2.691 12.205 1.00 89.00 422 HIS A N 1
ATOM 3347 C CA . HIS A 1 422 ? -4.588 -1.904 11.140 1.00 89.00 422 HIS A CA 1
ATOM 3348 C C . HIS A 1 422 ? -3.176 -2.381 10.823 1.00 89.00 422 HIS A C 1
ATOM 3350 O O . HIS A 1 422 ? -2.382 -2.618 11.730 1.00 89.00 422 HIS A O 1
ATOM 3356 N N . ARG A 1 423 ? -2.833 -2.421 9.535 1.00 85.38 423 ARG A N 1
ATOM 3357 C CA . ARG A 1 423 ? -1.437 -2.417 9.098 1.00 85.38 423 ARG A CA 1
ATOM 3358 C C . ARG A 1 423 ? -1.301 -1.711 7.760 1.00 85.38 423 ARG A C 1
ATOM 3360 O O . ARG A 1 423 ? -2.022 -2.037 6.809 1.00 85.38 423 ARG A O 1
ATOM 3367 N N . CYS A 1 424 ? -0.348 -0.789 7.662 1.00 80.00 424 CYS A N 1
ATOM 3368 C CA . CYS A 1 424 ? -0.002 -0.166 6.391 1.00 80.00 424 CYS A CA 1
ATOM 3369 C C . CYS A 1 424 ? 0.379 -1.239 5.348 1.00 80.00 424 CYS A C 1
ATOM 3371 O O . CYS A 1 424 ? 1.125 -2.178 5.626 1.00 80.00 424 CYS A O 1
ATOM 3373 N N . GLY A 1 425 ? -0.180 -1.131 4.139 1.00 76.00 425 GLY A N 1
ATOM 3374 C CA . GLY A 1 425 ? 0.079 -2.072 3.040 1.00 76.00 425 GLY A CA 1
ATOM 3375 C C . GLY A 1 425 ? -0.690 -3.399 3.101 1.00 76.00 425 GLY A C 1
ATOM 3376 O O . GLY A 1 425 ? -0.567 -4.203 2.176 1.00 76.00 425 GLY A O 1
ATOM 3377 N N . ALA A 1 426 ? -1.508 -3.638 4.132 1.00 84.38 426 ALA A N 1
ATOM 3378 C CA . ALA A 1 426 ? -2.433 -4.770 4.141 1.00 84.38 426 ALA A CA 1
ATOM 3379 C C . ALA A 1 426 ? -3.542 -4.619 3.080 1.00 84.38 426 ALA A C 1
ATOM 3381 O O . ALA A 1 426 ? -3.729 -3.559 2.476 1.00 84.38 426 ALA A O 1
ATOM 3382 N N . SER A 1 427 ? -4.301 -5.693 2.843 1.00 84.38 427 SER A N 1
ATOM 3383 C CA . SER A 1 427 ? -5.434 -5.638 1.911 1.00 84.38 427 SER A CA 1
ATOM 3384 C C . SER A 1 427 ? -6.513 -4.679 2.441 1.00 84.38 427 SER A C 1
ATOM 3386 O O . SER A 1 427 ? -6.858 -4.759 3.623 1.00 84.38 427 SER A O 1
ATOM 3388 N N . PRO A 1 428 ? -7.045 -3.764 1.612 1.00 87.94 428 PRO A N 1
ATOM 3389 C CA . PRO A 1 428 ? -8.132 -2.888 2.028 1.00 87.94 428 PRO A CA 1
ATOM 3390 C C . PRO A 1 428 ? -9.465 -3.648 2.065 1.00 87.94 428 PRO A C 1
ATOM 3392 O O . PRO A 1 428 ? -9.602 -4.742 1.506 1.00 87.94 428 PRO A O 1
ATOM 3395 N N . TYR A 1 429 ? -10.475 -3.027 2.672 1.00 89.81 429 TYR A N 1
ATOM 3396 C CA . TYR A 1 429 ? -11.864 -3.456 2.527 1.00 89.81 429 TYR A CA 1
ATOM 3397 C C . TYR A 1 429 ? -12.289 -3.414 1.053 1.00 89.81 429 TYR A C 1
ATOM 3399 O O . TYR A 1 429 ? -11.994 -2.454 0.339 1.00 89.81 429 TYR A O 1
ATOM 3407 N N . LYS A 1 430 ? -13.013 -4.437 0.590 1.00 90.38 430 LYS A N 1
ATOM 3408 C CA . LYS A 1 430 ? -13.606 -4.460 -0.752 1.00 90.38 430 LYS A CA 1
ATOM 3409 C C . LYS A 1 430 ? -15.088 -4.130 -0.655 1.00 90.38 430 LYS A C 1
ATOM 3411 O O . LYS A 1 430 ? -15.881 -4.964 -0.219 1.00 90.38 430 LYS A O 1
ATOM 3416 N N . LEU A 1 431 ? -15.441 -2.917 -1.070 1.00 87.56 431 LEU A N 1
ATOM 3417 C CA . LEU A 1 431 ? -16.824 -2.457 -1.151 1.00 87.56 431 LEU A CA 1
ATOM 3418 C C . LEU A 1 431 ? -17.501 -3.001 -2.418 1.00 87.56 431 LEU A C 1
ATOM 3420 O O . LEU A 1 431 ? -16.905 -3.019 -3.495 1.00 87.56 431 LEU A O 1
ATOM 3424 N N . SER A 1 432 ? -18.753 -3.425 -2.282 1.00 87.19 432 SER A N 1
ATOM 3425 C CA . SER A 1 432 ? -19.639 -3.824 -3.376 1.00 87.19 432 SER A CA 1
ATOM 3426 C C . SER A 1 432 ? -21.030 -3.216 -3.184 1.00 87.19 432 SER A C 1
ATOM 3428 O O . SER A 1 432 ? -21.339 -2.646 -2.139 1.00 87.19 432 SER A O 1
ATOM 3430 N N . ASP A 1 433 ? -21.892 -3.386 -4.180 1.00 85.56 433 ASP A N 1
ATOM 3431 C CA . ASP A 1 433 ? -23.312 -3.035 -4.117 1.00 85.56 433 ASP A CA 1
ATOM 3432 C C . ASP A 1 433 ? -24.101 -3.838 -3.067 1.00 85.56 433 ASP A C 1
ATOM 3434 O O . ASP A 1 433 ? -25.192 -3.429 -2.677 1.00 85.56 433 ASP A O 1
ATOM 3438 N N . LYS A 1 434 ? -23.552 -4.964 -2.596 1.00 87.75 434 LYS A N 1
ATOM 3439 C CA . LYS A 1 434 ? -24.196 -5.866 -1.630 1.00 87.75 434 LYS A CA 1
ATOM 3440 C C . LYS A 1 434 ? -23.660 -5.743 -0.208 1.00 87.75 434 LYS A C 1
ATOM 3442 O O . LYS A 1 434 ? -24.298 -6.233 0.718 1.00 87.75 434 LYS A O 1
ATOM 3447 N N . GLY A 1 435 ? -22.503 -5.115 -0.023 1.00 91.31 435 GLY A N 1
ATOM 3448 C CA . GLY A 1 435 ? -21.826 -5.103 1.268 1.00 91.31 435 GLY A CA 1
ATOM 3449 C C . GLY A 1 435 ? -20.316 -4.960 1.160 1.00 91.31 435 GLY A C 1
ATOM 3450 O O . GLY A 1 435 ? -19.786 -4.493 0.147 1.00 91.31 435 GLY A O 1
ATOM 3451 N N . ILE A 1 436 ? -19.622 -5.365 2.220 1.00 92.69 436 ILE A N 1
ATOM 3452 C CA . ILE A 1 436 ? -18.167 -5.276 2.342 1.00 92.69 436 ILE A CA 1
ATOM 3453 C C . ILE A 1 436 ? -17.586 -6.658 2.575 1.00 92.69 436 ILE A C 1
ATOM 3455 O O . ILE A 1 436 ? -17.982 -7.365 3.499 1.00 92.69 436 ILE A O 1
ATOM 3459 N N . SER A 1 437 ? -16.572 -6.986 1.780 1.00 93.56 437 SER A N 1
ATOM 3460 C CA . SER A 1 437 ? -15.799 -8.208 1.938 1.00 93.56 437 SER A CA 1
ATOM 3461 C C . SER A 1 437 ? -14.366 -7.907 2.354 1.00 93.56 437 SER A C 1
ATOM 3463 O O . SER A 1 437 ? -13.757 -6.918 1.932 1.00 93.56 437 SER A O 1
ATOM 3465 N N . VAL A 1 438 ? -13.799 -8.799 3.164 1.00 91.56 438 VAL A N 1
ATOM 3466 C CA . VAL A 1 438 ? -12.373 -8.787 3.495 1.00 91.56 438 VAL A CA 1
ATOM 3467 C C . VAL A 1 438 ? -11.726 -10.022 2.900 1.00 91.56 438 VAL A C 1
ATOM 3469 O O . VAL A 1 438 ? -12.103 -11.156 3.195 1.00 91.56 438 VAL A O 1
ATOM 3472 N N . SER A 1 439 ? -10.750 -9.792 2.022 1.00 89.62 439 SER A N 1
ATOM 3473 C CA . SER A 1 439 ? -9.876 -10.836 1.492 1.00 89.62 439 SER A CA 1
ATOM 3474 C C . SER A 1 439 ? -8.484 -10.638 2.062 1.00 89.62 439 SER A C 1
ATOM 3476 O O . SER A 1 439 ? -7.920 -9.563 1.882 1.00 89.62 439 SER A O 1
ATOM 3478 N N . ALA A 1 440 ? -7.923 -11.651 2.713 1.00 84.06 440 ALA A N 1
ATOM 3479 C CA . ALA A 1 440 ? -6.585 -11.547 3.280 1.00 84.06 440 ALA A CA 1
ATOM 3480 C C . ALA A 1 440 ? -5.887 -12.907 3.360 1.00 84.06 440 ALA A C 1
ATOM 3482 O O . ALA A 1 440 ? -6.506 -13.967 3.225 1.00 84.06 440 ALA A O 1
ATOM 3483 N N . VAL A 1 441 ? -4.579 -12.847 3.583 1.00 80.06 441 VAL A N 1
ATOM 3484 C CA . VAL A 1 441 ? -3.740 -13.961 4.028 1.00 80.06 441 VAL A CA 1
ATOM 3485 C C . VAL A 1 441 ? -3.135 -13.518 5.366 1.00 80.06 441 VAL A C 1
ATOM 3487 O O . VAL A 1 441 ? -2.789 -12.337 5.480 1.00 80.06 441 VAL A O 1
ATOM 3490 N N . PRO A 1 442 ? -3.053 -14.393 6.384 1.00 81.69 442 PRO A N 1
ATOM 3491 C CA . PRO A 1 442 ? -2.462 -14.043 7.675 1.00 81.69 442 PRO A CA 1
ATOM 3492 C C . PRO A 1 442 ? -1.056 -13.465 7.515 1.00 81.69 442 PRO A C 1
ATOM 3494 O O . PRO A 1 442 ? -0.264 -13.950 6.713 1.00 81.69 442 PRO A O 1
ATOM 3497 N N . SER A 1 443 ? -0.729 -12.421 8.271 1.00 68.94 443 SER A N 1
ATOM 3498 C CA . SER A 1 443 ? 0.512 -11.666 8.038 1.00 68.94 443 SER A CA 1
ATOM 3499 C C . SER A 1 443 ? 1.714 -12.139 8.863 1.00 68.94 443 SER A C 1
ATOM 3501 O O . SER A 1 443 ? 2.824 -11.631 8.680 1.00 68.94 443 SER A O 1
ATOM 3503 N N . ASN A 1 444 ? 1.496 -13.059 9.804 1.00 70.06 444 ASN A N 1
ATOM 3504 C CA . ASN A 1 444 ? 2.487 -13.483 10.785 1.00 70.06 444 ASN A CA 1
ATOM 3505 C C . ASN A 1 444 ? 2.269 -14.941 11.233 1.00 70.06 444 ASN A C 1
ATOM 3507 O O . ASN A 1 444 ? 1.292 -15.595 10.862 1.00 70.06 444 ASN A O 1
ATOM 3511 N N . ALA A 1 445 ? 3.189 -15.433 12.067 1.00 70.94 445 ALA A N 1
ATOM 3512 C CA . ALA A 1 445 ? 3.113 -16.769 12.658 1.00 70.94 445 ALA A CA 1
ATOM 3513 C C . ALA A 1 445 ? 1.879 -16.969 13.560 1.00 70.94 445 ALA A C 1
ATOM 3515 O O . ALA A 1 445 ? 1.416 -18.094 13.730 1.00 70.94 445 ALA A O 1
ATOM 3516 N N . GLU A 1 446 ? 1.320 -15.882 14.101 1.00 80.81 446 GLU A N 1
ATOM 3517 C CA . GLU A 1 446 ? 0.134 -15.902 14.966 1.00 80.81 446 GLU A CA 1
ATOM 3518 C C . GLU A 1 446 ? -1.190 -15.971 14.200 1.00 80.81 446 GLU A C 1
ATOM 3520 O O . GLU A 1 446 ? -2.251 -15.955 14.831 1.00 80.81 446 GLU A O 1
ATOM 3525 N N . ALA A 1 447 ? -1.122 -16.069 12.869 1.00 88.50 447 ALA A N 1
ATOM 3526 C CA . ALA A 1 447 ? -2.256 -16.125 11.961 1.00 88.50 447 ALA A CA 1
ATOM 3527 C C . ALA A 1 447 ? -3.110 -14.841 11.919 1.00 88.50 447 ALA A C 1
ATOM 3529 O O . ALA A 1 447 ? -4.231 -14.875 11.422 1.00 88.50 447 ALA A O 1
ATOM 3530 N N . GLU A 1 448 ? -2.602 -13.708 12.406 1.00 91.69 448 GLU A N 1
ATOM 3531 C CA . GLU A 1 448 ? -3.356 -12.453 12.519 1.00 91.69 448 GLU A CA 1
ATOM 3532 C C . GLU A 1 448 ? -3.643 -11.825 11.142 1.00 91.69 448 GLU A C 1
ATOM 3534 O O . GLU A 1 448 ? -2.759 -11.722 10.275 1.00 91.69 448 GLU A O 1
ATOM 3539 N N . VAL A 1 449 ? -4.886 -11.377 10.956 1.00 91.44 449 VAL A N 1
ATOM 3540 C CA . VAL A 1 449 ? -5.362 -10.678 9.761 1.00 91.44 449 VAL A CA 1
ATOM 3541 C C . VAL A 1 449 ? -5.403 -9.180 10.018 1.00 91.44 449 VAL A C 1
ATOM 3543 O O . VAL A 1 449 ? -6.168 -8.693 10.845 1.00 91.44 449 VAL A O 1
ATOM 3546 N N . PHE A 1 450 ? -4.640 -8.444 9.217 1.00 90.88 450 PHE A N 1
ATOM 3547 C CA . PHE A 1 450 ? -4.667 -6.988 9.209 1.00 90.88 450 PHE A CA 1
ATOM 3548 C C . PHE A 1 450 ? -5.377 -6.467 7.968 1.00 90.88 450 PHE A C 1
ATOM 3550 O O . PHE A 1 450 ? -5.380 -7.115 6.916 1.00 90.88 450 PHE A O 1
ATOM 3557 N N . VAL A 1 451 ? -5.921 -5.260 8.075 1.00 89.81 451 VAL A N 1
ATOM 3558 C CA . VAL A 1 451 ? -6.503 -4.525 6.953 1.00 89.81 451 VAL A CA 1
ATOM 3559 C C . VAL A 1 451 ? -5.959 -3.102 6.903 1.00 89.81 451 VAL A C 1
ATOM 3561 O O . VAL A 1 451 ? -5.587 -2.497 7.913 1.00 89.81 451 VAL A O 1
ATOM 3564 N N . ASN A 1 452 ? -5.905 -2.552 5.697 1.00 86.62 452 ASN A N 1
ATOM 3565 C CA . ASN A 1 452 ? -5.487 -1.174 5.501 1.00 86.62 452 ASN A CA 1
ATOM 3566 C C . ASN A 1 452 ? -6.718 -0.260 5.516 1.00 86.62 452 ASN A C 1
ATOM 3568 O O . ASN A 1 452 ? -7.521 -0.294 4.583 1.00 86.62 452 ASN A O 1
ATOM 3572 N N . TYR A 1 453 ? -6.881 0.528 6.584 1.00 81.25 453 TYR A N 1
ATOM 3573 C CA . TYR A 1 453 ? -8.026 1.427 6.746 1.00 81.25 453 TYR A CA 1
ATOM 3574 C C . TYR A 1 453 ? -7.963 2.605 5.787 1.00 81.25 453 TYR A C 1
ATOM 3576 O O . TYR A 1 453 ? -8.974 2.969 5.201 1.00 81.25 453 TYR A O 1
ATOM 3584 N N . ASN A 1 454 ? -6.789 3.227 5.704 1.00 78.50 454 ASN A N 1
ATOM 3585 C CA . ASN A 1 454 ? -6.528 4.495 5.041 1.00 78.50 454 ASN A CA 1
ATOM 3586 C C . ASN A 1 454 ? -5.018 4.757 5.060 1.00 78.50 454 ASN A C 1
ATOM 3588 O O . ASN A 1 454 ? -4.259 4.073 5.745 1.00 78.50 454 ASN A O 1
ATOM 3592 N N . GLN A 1 455 ? -4.591 5.790 4.339 1.00 78.81 455 GLN A N 1
ATOM 3593 C CA . GLN A 1 455 ? -3.209 6.247 4.360 1.00 78.81 455 GLN A CA 1
ATOM 3594 C C . GLN A 1 455 ? -2.951 7.200 5.538 1.00 78.81 455 GLN A C 1
ATOM 3596 O O . GLN A 1 455 ? -3.261 8.389 5.453 1.00 78.81 455 GLN A O 1
ATOM 3601 N N . PHE A 1 456 ? -2.396 6.684 6.636 1.00 86.94 456 PHE A N 1
ATOM 3602 C CA . PHE A 1 456 ? -2.083 7.460 7.837 1.00 86.94 456 PHE A CA 1
ATOM 3603 C C . PHE A 1 456 ? -0.595 7.408 8.198 1.00 86.94 456 PHE A C 1
ATOM 3605 O O . PHE A 1 456 ? 0.098 6.419 7.954 1.00 86.94 456 PHE A O 1
ATOM 3612 N N . ASP A 1 457 ? -0.113 8.500 8.792 1.00 92.44 457 ASP A N 1
ATOM 3613 C CA . ASP A 1 457 ? 1.191 8.541 9.448 1.00 92.44 457 ASP A CA 1
ATOM 3614 C C . ASP A 1 457 ? 1.051 8.199 10.944 1.00 92.44 457 ASP A C 1
ATOM 3616 O O . ASP A 1 457 ? -0.068 8.207 11.472 1.00 92.44 457 ASP A O 1
ATOM 3620 N N . PRO A 1 458 ? 2.163 7.934 11.655 1.00 95.06 458 PRO A N 1
ATOM 3621 C CA . PRO A 1 458 ? 2.110 7.539 13.062 1.00 95.06 458 PRO A CA 1
ATOM 3622 C C . PRO A 1 458 ? 1.400 8.560 13.970 1.00 95.06 458 PRO A C 1
ATOM 3624 O O . PRO A 1 458 ? 0.745 8.184 14.940 1.00 95.06 458 PRO A O 1
ATOM 3627 N N . LEU A 1 459 ? 1.498 9.861 13.656 1.00 96.69 459 LEU A N 1
ATOM 3628 C CA . LEU A 1 459 ? 0.825 10.918 14.418 1.00 96.69 459 LEU A CA 1
ATOM 3629 C C . LEU A 1 459 ? -0.692 10.842 14.247 1.00 96.69 459 LEU A C 1
ATOM 3631 O O . LEU A 1 459 ? -1.431 10.939 15.225 1.00 96.69 459 LEU A O 1
ATOM 3635 N N . LEU A 1 460 ? -1.173 10.674 13.016 1.00 94.31 460 LEU A N 1
ATOM 3636 C CA . LEU A 1 460 ? -2.603 10.613 12.769 1.00 94.31 460 LEU A CA 1
ATOM 3637 C C . LEU A 1 460 ? -3.211 9.302 13.268 1.00 94.31 460 LEU A C 1
ATOM 3639 O O . LEU A 1 460 ? -4.327 9.341 13.785 1.00 94.31 460 LEU A O 1
ATOM 3643 N N . THR A 1 461 ? -2.504 8.167 13.186 1.00 94.44 461 THR A N 1
ATOM 3644 C CA . THR A 1 461 ? -2.991 6.930 13.820 1.00 94.44 461 THR A CA 1
ATOM 3645 C C . THR A 1 461 ? -3.104 7.098 15.328 1.00 94.44 461 THR A C 1
ATOM 3647 O O . THR A 1 461 ? -4.114 6.702 15.900 1.00 94.44 461 THR A O 1
ATOM 3650 N N . TYR A 1 462 ? -2.146 7.779 15.960 1.00 97.00 462 TYR A N 1
ATOM 3651 C CA . TYR A 1 462 ? -2.194 8.032 17.396 1.00 97.00 462 TYR A CA 1
ATOM 3652 C C . TYR A 1 462 ? -3.372 8.938 17.769 1.00 97.00 462 TYR A C 1
ATOM 3654 O O . TYR A 1 462 ? -4.201 8.570 18.598 1.00 97.00 462 TYR A O 1
ATOM 3662 N N . LEU A 1 463 ? -3.520 10.078 17.087 1.00 96.81 463 LEU A N 1
ATOM 3663 C CA . LEU A 1 463 ? -4.607 11.026 17.345 1.00 96.81 463 LEU A CA 1
ATOM 3664 C C . LEU A 1 463 ? -5.994 10.461 17.012 1.00 96.81 463 LEU A C 1
ATOM 3666 O O . LEU A 1 463 ? -6.978 10.861 17.624 1.00 96.81 463 LEU A O 1
ATOM 3670 N N . VAL A 1 464 ? -6.117 9.568 16.030 1.00 94.12 464 VAL A N 1
ATOM 3671 C CA . VAL A 1 464 ? -7.429 9.093 15.567 1.00 94.12 464 VAL A CA 1
ATOM 3672 C C . VAL A 1 464 ? -7.816 7.734 16.140 1.00 94.12 464 VAL A C 1
ATOM 3674 O O . VAL A 1 464 ? -9.009 7.511 16.342 1.00 94.12 464 VAL A O 1
ATOM 3677 N N . TYR A 1 465 ? -6.853 6.849 16.384 1.00 93.75 465 TYR A N 1
ATOM 3678 C CA . TYR A 1 465 ? -7.075 5.454 16.777 1.00 93.75 465 TYR A CA 1
ATOM 3679 C C . TYR A 1 465 ? -6.417 5.072 18.109 1.00 93.75 465 TYR A C 1
ATOM 3681 O O . TYR A 1 465 ? -6.614 3.947 18.548 1.00 93.75 465 TYR A O 1
ATOM 3689 N N . GLY A 1 466 ? -5.657 5.965 18.752 1.00 94.88 466 GLY A N 1
ATOM 3690 C CA . GLY A 1 466 ? -5.048 5.696 20.060 1.00 94.88 466 GLY A CA 1
ATOM 3691 C C . GLY A 1 466 ? -3.767 4.856 20.023 1.00 94.88 466 GLY A C 1
ATOM 3692 O O . GLY A 1 466 ? -3.263 4.485 21.076 1.00 94.88 466 GLY A O 1
ATOM 3693 N N . PHE A 1 467 ? -3.193 4.571 18.845 1.00 94.25 467 PHE A N 1
ATOM 3694 C CA . PHE A 1 467 ? -1.949 3.795 18.728 1.00 94.25 467 PHE A CA 1
ATOM 3695 C C . PHE A 1 467 ? -0.954 4.387 17.719 1.00 94.25 467 PHE A C 1
ATOM 3697 O O . PHE A 1 467 ? -1.321 5.042 16.741 1.00 94.25 467 PHE A O 1
ATOM 3704 N N . VAL A 1 468 ? 0.334 4.116 17.934 1.00 95.31 468 VAL A N 1
ATOM 3705 C CA . VAL A 1 468 ? 1.420 4.524 17.029 1.00 95.31 468 VAL A CA 1
ATOM 3706 C C . VAL A 1 468 ? 1.650 3.429 15.989 1.00 95.31 468 VAL A C 1
ATOM 3708 O O . VAL A 1 468 ? 2.116 2.344 16.337 1.00 95.31 468 VAL A O 1
ATOM 3711 N N . ASP A 1 469 ? 1.351 3.698 14.715 1.00 92.50 469 ASP A N 1
ATOM 3712 C CA . ASP A 1 469 ? 1.652 2.753 13.635 1.00 92.50 469 ASP A CA 1
ATOM 3713 C C . ASP A 1 469 ? 3.150 2.760 13.308 1.00 92.50 469 ASP A C 1
ATOM 3715 O O . ASP A 1 469 ? 3.686 3.705 12.731 1.00 92.50 469 ASP A O 1
ATOM 3719 N N . ARG A 1 470 ? 3.833 1.680 13.681 1.00 91.12 470 ARG A N 1
ATOM 3720 C CA . ARG A 1 470 ? 5.277 1.498 13.471 1.00 91.12 470 ARG A CA 1
ATOM 3721 C C . ARG A 1 470 ? 5.611 0.938 12.088 1.00 91.12 470 ARG A C 1
ATOM 3723 O O . ARG A 1 470 ? 6.774 0.956 11.691 1.00 91.12 470 ARG A O 1
ATOM 3730 N N . ASP A 1 471 ? 4.602 0.450 11.370 1.00 86.56 471 ASP A N 1
ATOM 3731 C CA . ASP A 1 471 ? 4.722 -0.101 10.021 1.00 86.56 471 ASP A CA 1
ATOM 3732 C C . ASP A 1 471 ? 4.438 0.954 8.935 1.00 86.56 471 ASP A C 1
ATOM 3734 O O . ASP A 1 471 ? 4.471 0.636 7.745 1.00 86.56 471 ASP A O 1
ATOM 3738 N N . SER A 1 472 ? 4.175 2.210 9.316 1.00 88.56 472 SER A N 1
ATOM 3739 C CA . SER A 1 472 ? 3.951 3.294 8.360 1.00 88.56 472 SER A CA 1
ATOM 3740 C C . SER A 1 472 ? 5.209 3.602 7.534 1.00 88.56 472 SER A C 1
ATOM 3742 O O . SER A 1 472 ? 6.330 3.724 8.039 1.00 88.56 472 SER A O 1
ATOM 3744 N N . ASP A 1 473 ? 5.008 3.761 6.225 1.00 86.69 473 ASP A N 1
ATOM 3745 C CA . ASP A 1 473 ? 6.079 3.953 5.239 1.00 86.69 473 ASP A CA 1
ATOM 3746 C C . ASP A 1 473 ? 6.383 5.421 4.935 1.00 86.69 473 ASP A C 1
ATOM 3748 O O . ASP A 1 473 ? 7.323 5.736 4.190 1.00 86.69 473 ASP A O 1
ATOM 3752 N N . TYR A 1 474 ? 5.590 6.324 5.502 1.00 90.88 474 TYR A N 1
ATOM 3753 C CA . TYR A 1 474 ? 5.697 7.757 5.292 1.00 90.88 474 TYR A CA 1
ATOM 3754 C C . TYR A 1 474 ? 5.228 8.542 6.515 1.00 90.88 474 TYR A C 1
ATOM 3756 O O . TYR A 1 474 ? 4.373 8.118 7.284 1.00 90.88 474 TYR A O 1
ATOM 3764 N N . LEU A 1 475 ? 5.807 9.722 6.675 1.00 94.62 475 LEU A N 1
ATOM 3765 C CA . LEU A 1 475 ? 5.410 10.710 7.663 1.00 94.62 475 LEU A CA 1
ATOM 3766 C C . LEU A 1 475 ? 4.870 11.924 6.909 1.00 94.62 475 LEU A C 1
ATOM 3768 O O . LEU A 1 475 ? 5.573 12.460 6.049 1.00 94.62 475 LEU A O 1
ATOM 3772 N N . PHE A 1 476 ? 3.644 12.363 7.199 1.00 94.69 476 PHE A N 1
ATOM 3773 C CA . PHE A 1 476 ? 3.192 13.644 6.665 1.00 94.69 476 PHE A CA 1
ATOM 3774 C C . PHE A 1 476 ? 3.949 14.753 7.387 1.00 94.69 476 PHE A C 1
ATOM 3776 O O . PHE A 1 476 ? 4.077 14.736 8.612 1.00 94.69 476 PHE A O 1
ATOM 3783 N N . SER A 1 477 ? 4.429 15.726 6.622 1.00 95.56 477 SER A N 1
ATOM 3784 C CA . SER A 1 477 ? 5.037 16.922 7.183 1.00 95.56 477 SER A CA 1
ATOM 3785 C C . SER A 1 477 ? 4.083 17.611 8.160 1.00 95.56 477 SER A C 1
ATOM 3787 O O . SER A 1 477 ? 2.877 17.679 7.908 1.00 95.56 477 SER A O 1
ATOM 3789 N N . ILE A 1 478 ? 4.618 18.122 9.266 1.00 96.44 478 ILE A N 1
ATOM 3790 C CA . ILE A 1 478 ? 3.886 19.044 10.141 1.00 96.44 478 ILE A CA 1
ATOM 3791 C C . ILE A 1 478 ? 3.671 20.395 9.443 1.00 96.44 478 ILE A C 1
ATOM 3793 O O . ILE A 1 478 ? 4.418 20.714 8.512 1.00 96.44 478 ILE A O 1
ATOM 3797 N N . PRO A 1 479 ? 2.690 21.205 9.882 1.00 96.25 479 PRO A N 1
ATOM 3798 C CA . PRO A 1 479 ? 2.505 22.539 9.338 1.00 96.25 479 PRO A CA 1
ATOM 3799 C C . PRO A 1 479 ? 3.775 23.382 9.462 1.00 96.25 479 PRO A C 1
ATOM 3801 O O . PRO A 1 479 ? 4.280 23.584 10.568 1.00 96.25 479 PRO A O 1
ATOM 3804 N N . CYS A 1 480 ? 4.316 23.850 8.340 1.00 96.56 480 CYS A N 1
ATOM 3805 C CA . CYS A 1 480 ? 5.599 24.547 8.320 1.00 96.56 480 CYS A CA 1
ATOM 3806 C C . CYS A 1 480 ? 5.666 25.614 7.230 1.00 96.56 480 CYS A C 1
ATOM 3808 O O . CYS A 1 480 ? 4.921 25.573 6.251 1.00 96.56 480 CYS A O 1
ATOM 3810 N N . HIS A 1 481 ? 6.610 26.537 7.386 1.00 97.19 481 HIS A N 1
ATOM 3811 C CA . HIS A 1 481 ? 6.790 27.670 6.490 1.00 97.19 481 HIS A CA 1
ATOM 3812 C C . HIS A 1 481 ? 8.170 27.630 5.842 1.00 97.19 481 HIS A C 1
ATOM 3814 O O . HIS A 1 481 ? 9.175 27.525 6.540 1.00 97.19 481 HIS A O 1
ATOM 3820 N N . ILE A 1 482 ? 8.238 27.674 4.517 1.00 97.81 482 ILE A N 1
ATOM 3821 C CA . ILE A 1 482 ? 9.489 27.531 3.768 1.00 97.81 482 ILE A CA 1
ATOM 3822 C C . ILE A 1 482 ? 9.658 28.748 2.872 1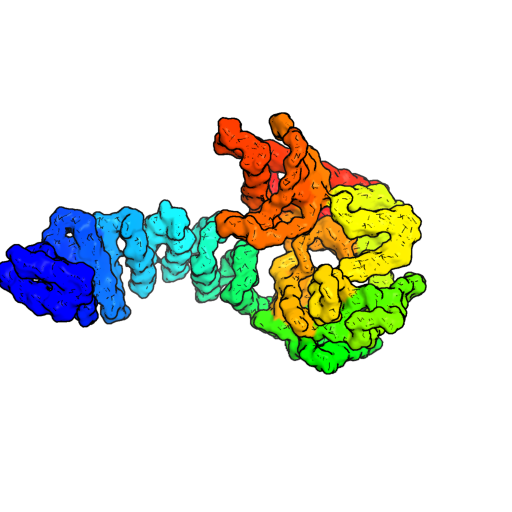.00 97.81 482 ILE A C 1
ATOM 3824 O O . ILE A 1 482 ? 8.807 29.013 2.029 1.00 97.81 482 ILE A O 1
ATOM 3828 N N . SER A 1 483 ? 10.789 29.433 3.013 1.00 96.12 483 SER A N 1
ATOM 3829 C CA . SER A 1 483 ? 11.099 30.633 2.235 1.00 96.12 483 SER A CA 1
ATOM 3830 C C . SER A 1 483 ? 12.171 30.308 1.199 1.00 96.12 483 SER A C 1
ATOM 3832 O O . SER A 1 483 ? 13.250 29.797 1.533 1.00 96.12 483 SER A O 1
ATOM 3834 N N . LEU A 1 484 ? 11.887 30.578 -0.077 1.00 93.38 484 LEU A N 1
ATOM 3835 C CA . LEU A 1 484 ? 12.814 30.342 -1.187 1.00 93.38 484 LEU A CA 1
ATOM 3836 C C . LEU A 1 484 ? 12.759 31.488 -2.191 1.00 93.38 484 LEU A C 1
ATOM 3838 O O . LEU A 1 484 ? 11.754 31.683 -2.871 1.00 93.38 484 LEU A O 1
ATOM 3842 N N . ALA A 1 485 ? 13.887 32.186 -2.344 1.00 86.19 485 ALA A N 1
ATOM 3843 C CA . ALA A 1 485 ? 13.965 33.413 -3.134 1.00 86.19 485 ALA A CA 1
ATOM 3844 C C . ALA A 1 485 ? 12.892 34.422 -2.674 1.00 86.19 485 ALA A C 1
ATOM 3846 O O . ALA A 1 485 ? 12.911 34.803 -1.508 1.00 86.19 485 ALA A O 1
ATOM 3847 N N . ASP A 1 486 ? 11.973 34.810 -3.561 1.00 88.56 486 ASP A N 1
ATOM 3848 C CA . ASP A 1 486 ? 10.876 35.748 -3.278 1.00 88.56 486 ASP A CA 1
ATOM 3849 C C . ASP A 1 486 ? 9.527 35.037 -3.037 1.00 88.56 486 ASP A C 1
ATOM 3851 O O . ASP A 1 486 ? 8.473 35.672 -3.093 1.00 88.56 486 ASP A O 1
ATOM 3855 N N . LEU A 1 487 ? 9.536 33.709 -2.860 1.00 93.06 487 LEU A N 1
ATOM 3856 C CA . LEU A 1 487 ? 8.336 32.902 -2.646 1.00 93.06 487 LEU A CA 1
ATOM 3857 C C . LEU A 1 487 ? 8.279 32.3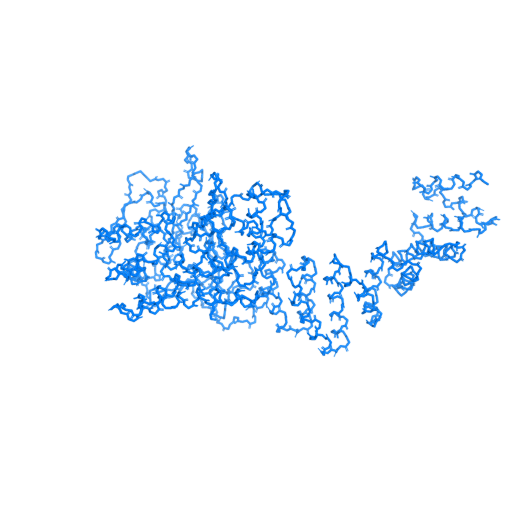51 -1.226 1.00 93.06 487 LEU A C 1
ATOM 3859 O O . LEU A 1 487 ? 9.263 31.822 -0.703 1.00 93.06 487 LEU A O 1
ATOM 3863 N N . GLU A 1 488 ? 7.074 32.392 -0.672 1.00 96.56 488 GLU A N 1
ATOM 3864 C CA . GLU A 1 488 ? 6.744 31.841 0.631 1.00 96.56 488 GLU A CA 1
ATOM 3865 C C . GLU A 1 488 ? 5.820 30.637 0.479 1.00 96.56 488 GLU A C 1
ATOM 3867 O O . GLU A 1 488 ? 4.724 30.736 -0.074 1.00 96.56 488 GLU A O 1
ATOM 3872 N N . PHE A 1 489 ? 6.248 29.490 0.990 1.00 96.88 489 PHE A N 1
ATOM 3873 C CA . PHE A 1 489 ? 5.499 28.244 0.933 1.00 96.88 489 PHE A CA 1
ATOM 3874 C C . PHE A 1 489 ? 4.922 27.922 2.309 1.00 96.88 489 PHE A C 1
ATOM 3876 O O . PHE A 1 489 ? 5.647 27.858 3.301 1.00 96.88 489 PHE A O 1
ATOM 3883 N N . GLU A 1 490 ? 3.619 27.677 2.369 1.00 95.88 490 GLU A N 1
ATOM 3884 C CA . GLU A 1 490 ? 2.918 27.226 3.566 1.00 95.88 490 GLU A CA 1
ATOM 3885 C C . GLU A 1 490 ? 2.500 25.769 3.371 1.00 95.88 490 GLU A C 1
ATOM 3887 O O . GLU A 1 490 ? 1.649 25.457 2.541 1.00 95.88 490 GLU A O 1
ATOM 3892 N N . VAL A 1 491 ? 3.132 24.859 4.108 1.00 95.44 491 VAL A N 1
ATOM 3893 C CA . VAL A 1 491 ? 2.780 23.437 4.103 1.00 95.44 491 VAL A CA 1
ATOM 3894 C C . VAL A 1 491 ? 1.758 23.210 5.207 1.00 95.44 491 VAL A C 1
ATOM 3896 O O . VAL A 1 491 ? 2.046 23.499 6.362 1.00 95.44 491 VAL A O 1
ATOM 3899 N N . PHE A 1 492 ? 0.582 22.677 4.874 1.00 90.56 492 PHE A N 1
ATOM 3900 C CA . PHE A 1 492 ? -0.525 22.504 5.822 1.00 90.56 492 PHE A CA 1
ATOM 3901 C C . PHE A 1 492 ? -0.507 21.155 6.563 1.00 90.56 492 PHE A C 1
ATOM 3903 O O . PHE A 1 492 ? -1.161 21.007 7.591 1.00 90.56 492 PHE A O 1
ATOM 3910 N N . GLY A 1 493 ? 0.211 20.144 6.064 1.00 85.50 493 GLY A N 1
ATOM 3911 C CA . GLY A 1 493 ? 0.277 18.818 6.702 1.00 85.50 493 GLY A CA 1
ATOM 3912 C C . GLY A 1 493 ? -1.034 18.014 6.658 1.00 85.50 493 GLY A C 1
ATOM 3913 O O . GLY A 1 493 ? -1.284 17.164 7.518 1.00 85.50 493 GLY A O 1
ATOM 3914 N N . ASN A 1 494 ? -1.885 18.285 5.665 1.00 81.25 494 ASN A N 1
ATOM 3915 C CA . ASN A 1 494 ? -3.140 17.584 5.414 1.00 81.25 494 ASN A CA 1
ATOM 3916 C C . ASN A 1 494 ? -2.928 16.134 4.959 1.00 81.25 494 ASN A C 1
ATOM 3918 O O . ASN A 1 494 ? -1.849 15.714 4.549 1.00 81.25 494 ASN A O 1
ATOM 3922 N N . THR A 1 495 ? -4.009 15.356 5.016 1.00 71.00 495 THR A N 1
ATOM 3923 C CA . THR A 1 495 ? -4.018 13.923 4.664 1.00 71.00 495 THR A CA 1
ATOM 3924 C C . THR A 1 495 ? -4.981 13.581 3.530 1.00 71.00 495 THR A C 1
ATOM 3926 O O . THR A 1 495 ? -5.124 12.415 3.175 1.00 71.00 495 THR A O 1
ATOM 3929 N N . ALA A 1 496 ? -5.620 14.586 2.922 1.00 60.84 496 ALA A N 1
ATOM 3930 C CA . ALA A 1 496 ? -6.508 14.374 1.786 1.00 60.84 496 ALA A CA 1
ATOM 3931 C C . ALA A 1 496 ? -5.729 13.781 0.597 1.00 60.84 496 ALA A C 1
ATOM 3933 O O . ALA A 1 496 ? -4.621 14.215 0.266 1.00 60.84 496 ALA A O 1
ATOM 3934 N N . VAL A 1 497 ? -6.284 12.744 -0.026 1.00 55.31 497 VAL A N 1
ATOM 3935 C CA . VAL A 1 497 ? -5.754 12.138 -1.254 1.00 55.31 497 VAL A CA 1
ATOM 3936 C C . VAL A 1 497 ? -6.468 12.785 -2.441 1.00 55.31 497 VAL A C 1
ATOM 3938 O O . VAL A 1 497 ? -7.671 13.019 -2.379 1.00 55.31 497 VAL A O 1
ATOM 3941 N N . LEU A 1 498 ? -5.714 13.117 -3.491 1.00 49.53 498 LEU A N 1
ATOM 3942 C CA . LEU A 1 498 ? -6.249 13.600 -4.766 1.00 49.53 498 LEU A CA 1
ATOM 3943 C C . LEU A 1 498 ? -7.196 12.560 -5.380 1.00 49.53 498 LEU A C 1
ATOM 3945 O O . LEU A 1 498 ? -6.856 11.376 -5.418 1.00 49.53 498 LEU A O 1
ATOM 3949 N N . ASP A 1 499 ? -8.317 13.010 -5.948 1.00 48.41 499 ASP A N 1
ATOM 3950 C CA . ASP A 1 499 ? -9.071 12.192 -6.899 1.00 48.41 499 ASP A CA 1
ATOM 3951 C C . ASP A 1 499 ? -8.195 11.959 -8.136 1.00 48.41 499 ASP A C 1
ATOM 3953 O O . ASP A 1 499 ? -7.815 12.888 -8.856 1.00 48.41 499 ASP A O 1
ATOM 3957 N N . ALA A 1 500 ? -7.832 10.697 -8.365 1.00 45.00 500 ALA A N 1
ATOM 3958 C CA . ALA A 1 500 ? -6.891 10.286 -9.405 1.00 45.00 500 ALA A CA 1
ATOM 3959 C C . ALA A 1 500 ? -7.412 10.515 -10.840 1.00 45.00 500 ALA A C 1
ATOM 3961 O O . ALA A 1 500 ? -6.655 10.349 -11.797 1.00 45.00 500 ALA A O 1
ATOM 3962 N N . GLU A 1 501 ? -8.677 10.915 -11.006 1.00 45.66 501 GLU A N 1
ATOM 3963 C CA . GLU A 1 501 ? -9.362 10.992 -12.303 1.00 45.66 501 GLU A CA 1
ATOM 3964 C C . GLU A 1 501 ? -8.774 12.032 -13.277 1.00 45.66 501 GLU A C 1
ATOM 3966 O O . GLU A 1 501 ? -9.038 11.952 -14.474 1.00 45.66 501 GLU A O 1
ATOM 3971 N N . ASN A 1 502 ? -7.921 12.958 -12.816 1.00 40.88 502 ASN A N 1
ATOM 3972 C CA . ASN A 1 502 ? -7.354 14.031 -13.651 1.00 40.88 502 ASN A CA 1
ATOM 3973 C C . ASN A 1 502 ? -5.829 13.969 -13.881 1.00 40.88 502 ASN A C 1
ATOM 3975 O O . ASN A 1 502 ? -5.261 14.914 -14.436 1.00 40.88 502 ASN A O 1
ATOM 3979 N N . GLN A 1 503 ? -5.134 12.893 -13.495 1.00 48.25 503 GLN A N 1
ATOM 3980 C CA . GLN A 1 503 ? -3.680 12.802 -13.703 1.00 48.25 503 GLN A CA 1
ATOM 3981 C C . GLN A 1 503 ? -3.315 12.118 -15.029 1.00 48.25 503 GLN A C 1
ATOM 3983 O O . GLN A 1 503 ? -3.822 11.055 -15.376 1.00 48.25 503 GLN A O 1
ATOM 3988 N N . SER A 1 504 ? -2.394 12.720 -15.788 1.00 49.88 504 SER A N 1
ATOM 3989 C CA . SER A 1 504 ? -1.850 12.108 -17.007 1.00 49.88 504 SER A CA 1
ATOM 3990 C C . SER A 1 504 ? -1.086 10.810 -16.689 1.00 49.88 504 SER A C 1
ATOM 3992 O O . SER A 1 504 ? -0.389 10.744 -15.678 1.00 49.88 504 SER A O 1
ATOM 3994 N N . ASN A 1 505 ? -1.109 9.816 -17.589 1.00 52.38 505 ASN A N 1
ATOM 3995 C CA . ASN A 1 505 ? -0.413 8.521 -17.429 1.00 52.38 505 ASN A CA 1
ATOM 3996 C C . ASN A 1 505 ? 1.100 8.610 -17.108 1.00 52.38 505 ASN A C 1
ATOM 3998 O O . ASN A 1 505 ? 1.705 7.597 -16.776 1.00 52.38 505 ASN A O 1
ATOM 4002 N N . ARG A 1 506 ? 1.739 9.784 -17.235 1.00 46.22 506 ARG A N 1
ATOM 4003 C CA . ARG A 1 506 ? 3.182 9.973 -17.002 1.00 46.22 506 ARG A CA 1
ATOM 4004 C C . ARG A 1 506 ? 3.579 10.147 -15.531 1.00 46.22 506 ARG A C 1
ATOM 4006 O O . ARG A 1 506 ? 4.767 10.078 -15.246 1.00 46.22 506 ARG A O 1
ATOM 4013 N N . THR A 1 507 ? 2.634 10.361 -14.615 1.00 59.38 507 THR A N 1
ATOM 4014 C CA . THR A 1 507 ? 2.911 10.575 -13.177 1.00 59.38 507 THR A CA 1
ATOM 4015 C C . THR A 1 507 ? 2.177 9.587 -12.275 1.00 59.38 507 THR A C 1
ATOM 4017 O O . THR A 1 507 ? 2.011 9.841 -11.085 1.00 59.38 507 THR A O 1
ATOM 4020 N N . SER A 1 508 ? 1.729 8.448 -12.812 1.00 63.50 508 SER A N 1
ATOM 4021 C CA . SER A 1 508 ? 0.912 7.491 -12.058 1.00 63.50 508 SER A CA 1
ATOM 4022 C C . SER A 1 508 ? 1.612 6.950 -10.805 1.00 63.50 508 SER A C 1
ATOM 4024 O O . SER A 1 508 ? 0.935 6.638 -9.831 1.00 63.50 508 SER A O 1
ATOM 4026 N N . HIS A 1 509 ? 2.951 6.868 -10.790 1.00 73.38 509 HIS A N 1
ATOM 4027 C CA . HIS A 1 509 ? 3.715 6.447 -9.605 1.00 73.38 509 HIS A CA 1
ATOM 4028 C C . HIS A 1 509 ? 3.767 7.512 -8.502 1.00 73.38 509 HIS A C 1
ATOM 4030 O O . HIS A 1 509 ? 3.924 7.163 -7.335 1.00 73.38 509 HIS A O 1
ATOM 4036 N N . LEU A 1 510 ? 3.585 8.792 -8.847 1.00 73.38 510 LEU A N 1
ATOM 4037 C CA . LEU A 1 510 ? 3.565 9.911 -7.901 1.00 73.38 510 LEU A CA 1
ATOM 4038 C C . LEU A 1 510 ? 2.161 10.271 -7.416 1.00 73.38 510 LEU A C 1
ATOM 4040 O O . LEU A 1 510 ? 2.036 11.125 -6.543 1.00 73.38 510 LEU A O 1
ATOM 4044 N N . ALA A 1 511 ? 1.106 9.641 -7.937 1.00 76.38 511 ALA A N 1
ATOM 4045 C CA . ALA A 1 511 ? -0.271 10.073 -7.699 1.00 76.38 511 ALA A CA 1
ATOM 4046 C C . ALA A 1 511 ? -0.634 10.214 -6.207 1.00 76.38 511 ALA A C 1
ATOM 4048 O O . ALA A 1 511 ? -1.337 11.151 -5.835 1.00 76.38 511 ALA A O 1
ATOM 4049 N N . ALA A 1 512 ? -0.106 9.337 -5.345 1.00 75.69 512 ALA A N 1
ATOM 4050 C CA . ALA A 1 512 ? -0.317 9.395 -3.895 1.00 75.69 512 ALA A CA 1
ATOM 4051 C C . ALA A 1 512 ? 0.572 10.428 -3.162 1.00 75.69 512 ALA A C 1
ATOM 4053 O O . ALA A 1 512 ? 0.253 10.827 -2.040 1.00 75.69 512 ALA A O 1
ATOM 4054 N N . PHE A 1 513 ? 1.670 10.860 -3.787 1.00 84.31 513 PHE A N 1
ATOM 4055 C CA . PHE A 1 513 ? 2.717 11.705 -3.201 1.00 84.31 513 PHE A CA 1
ATOM 4056 C C . PHE A 1 513 ? 2.638 13.169 -3.639 1.00 84.31 513 PHE A C 1
ATOM 4058 O O . PHE A 1 513 ? 3.177 14.033 -2.947 1.00 84.31 513 PHE A O 1
ATOM 4065 N N . LEU A 1 514 ? 1.978 13.461 -4.764 1.00 87.25 514 LEU A N 1
ATOM 4066 C CA . LEU A 1 514 ? 1.805 14.832 -5.232 1.00 87.25 514 LEU A CA 1
ATOM 4067 C C . LEU A 1 514 ? 0.842 15.612 -4.323 1.00 87.25 514 LEU A C 1
ATOM 4069 O O . LEU A 1 514 ? -0.234 15.101 -3.991 1.00 87.25 514 LEU A O 1
ATOM 4073 N N . PRO A 1 515 ? 1.203 16.847 -3.940 1.00 90.06 515 PRO A N 1
ATOM 4074 C CA . PRO A 1 515 ? 0.305 17.726 -3.212 1.00 90.06 515 PRO A CA 1
ATOM 4075 C C . PRO A 1 515 ? -0.697 18.447 -4.107 1.00 90.06 515 PRO A C 1
ATOM 4077 O O . PRO A 1 515 ? -0.466 18.655 -5.300 1.00 90.06 515 PRO A O 1
ATOM 4080 N N . ASN A 1 516 ? -1.760 18.939 -3.478 1.00 86.88 516 ASN A N 1
ATOM 4081 C CA . ASN A 1 516 ? -2.526 20.067 -3.984 1.00 86.88 516 ASN A CA 1
ATOM 4082 C C . ASN A 1 516 ? -1.787 21.374 -3.693 1.00 86.88 516 ASN A C 1
ATOM 4084 O O . ASN A 1 516 ? -1.272 21.589 -2.593 1.00 86.88 516 ASN A O 1
ATOM 4088 N N . ILE A 1 517 ? -1.784 22.261 -4.685 1.00 90.06 517 ILE A N 1
ATOM 4089 C CA . ILE A 1 517 ? -1.085 23.542 -4.634 1.00 90.06 517 ILE A CA 1
ATOM 4090 C C . ILE A 1 517 ? -2.102 24.651 -4.891 1.00 90.06 517 ILE A C 1
ATOM 4092 O O . ILE A 1 517 ? -2.836 24.614 -5.879 1.00 90.06 517 ILE A O 1
ATOM 4096 N N . ALA A 1 518 ? -2.127 25.652 -4.016 1.00 88.00 518 ALA A N 1
ATOM 4097 C CA . ALA A 1 518 ? -2.885 26.882 -4.198 1.00 88.00 518 ALA A CA 1
ATOM 4098 C C . ALA A 1 518 ? -1.920 28.070 -4.233 1.00 88.00 518 ALA A C 1
ATOM 4100 O O . ALA A 1 518 ? -1.157 28.276 -3.295 1.00 88.00 518 ALA A O 1
ATOM 4101 N N . VAL A 1 519 ? -1.948 28.862 -5.306 1.00 89.38 519 VAL A N 1
ATOM 4102 C CA . VAL A 1 519 ? -1.054 30.018 -5.474 1.00 89.38 519 VAL A CA 1
ATOM 4103 C C . VAL A 1 519 ? -1.839 31.310 -5.288 1.00 89.38 519 VAL A C 1
ATOM 4105 O O . VAL A 1 519 ? -2.861 31.522 -5.945 1.00 89.38 519 VAL A O 1
ATOM 4108 N N . LYS A 1 520 ? -1.346 32.193 -4.418 1.00 87.88 520 LYS A N 1
ATOM 4109 C CA . LYS A 1 520 ? -1.877 33.541 -4.211 1.00 87.88 520 LYS A CA 1
ATOM 4110 C C . LYS A 1 520 ? -0.722 34.531 -4.084 1.00 87.88 520 LYS A C 1
ATOM 4112 O O . LYS A 1 520 ? -0.061 34.594 -3.053 1.00 87.88 520 LYS A O 1
ATOM 4117 N N . GLU A 1 521 ? -0.521 35.338 -5.123 1.00 86.25 521 GLU A N 1
ATOM 4118 C CA . GLU A 1 521 ? 0.579 36.313 -5.198 1.00 86.25 521 GLU A CA 1
ATOM 4119 C C . GLU A 1 521 ? 1.948 35.637 -4.985 1.00 86.25 521 GLU A C 1
ATOM 4121 O O . GLU A 1 521 ? 2.326 34.786 -5.786 1.00 86.25 521 GLU A O 1
ATOM 4126 N N . GLN A 1 522 ? 2.680 36.006 -3.929 1.00 87.75 522 GLN A N 1
ATOM 4127 C CA . GLN A 1 522 ? 3.980 35.430 -3.556 1.00 87.75 522 GLN A CA 1
ATOM 4128 C C . GLN A 1 522 ? 3.863 34.265 -2.559 1.00 87.75 522 GLN A C 1
ATOM 4130 O O . GLN A 1 522 ? 4.877 33.748 -2.097 1.00 87.75 522 GLN A O 1
ATOM 4135 N N . SER A 1 523 ? 2.640 33.848 -2.221 1.00 92.38 523 SER A N 1
ATOM 4136 C CA . SER A 1 523 ? 2.377 32.761 -1.283 1.00 92.38 523 SER A CA 1
ATOM 4137 C C . SER A 1 523 ? 1.861 31.514 -2.002 1.00 92.38 523 SER A C 1
ATOM 4139 O O . SER A 1 523 ? 0.978 31.582 -2.865 1.00 92.38 523 SER A O 1
ATOM 4141 N N . VAL A 1 524 ? 2.416 30.364 -1.632 1.00 93.88 524 VAL A N 1
ATOM 4142 C CA . VAL A 1 524 ? 2.078 29.048 -2.171 1.00 93.88 524 VAL A CA 1
ATOM 4143 C C . VAL A 1 524 ? 1.631 28.144 -1.026 1.00 93.88 524 VAL A C 1
ATOM 4145 O O . VAL A 1 524 ? 2.438 27.727 -0.202 1.00 93.88 524 VAL A O 1
ATOM 4148 N N . GLY A 1 525 ? 0.347 27.807 -0.990 1.00 93.12 525 GLY A N 1
ATOM 4149 C CA . GLY A 1 525 ? -0.193 26.800 -0.084 1.00 93.12 525 GLY A CA 1
ATOM 4150 C C . GLY A 1 525 ? 0.012 25.397 -0.649 1.00 93.12 525 GLY A C 1
ATOM 4151 O O . GLY A 1 525 ? -0.368 25.132 -1.789 1.00 93.12 525 GLY A O 1
ATOM 4152 N N . ILE A 1 526 ? 0.579 24.500 0.151 1.00 93.75 526 ILE A N 1
ATOM 4153 C CA . ILE A 1 526 ? 0.801 23.088 -0.163 1.00 93.75 526 ILE A CA 1
ATOM 4154 C C . ILE A 1 526 ? 0.033 22.267 0.864 1.00 93.75 526 ILE A C 1
ATOM 4156 O O . ILE A 1 526 ? 0.297 22.356 2.062 1.00 93.75 526 ILE A O 1
ATOM 4160 N N . ASP A 1 527 ? -0.910 21.440 0.423 1.00 90.50 527 ASP A N 1
ATOM 4161 C CA . ASP A 1 527 ? -1.714 20.657 1.361 1.00 90.50 527 ASP A CA 1
ATOM 4162 C C . ASP A 1 527 ? -0.883 19.658 2.170 1.00 90.50 527 ASP A C 1
ATOM 4164 O O . ASP A 1 527 ? -1.056 19.589 3.384 1.00 90.50 527 ASP A O 1
ATOM 4168 N N . LYS A 1 528 ? 0.043 18.924 1.551 1.00 91.06 528 LYS A N 1
ATOM 4169 C CA . LYS A 1 528 ? 0.825 17.881 2.220 1.00 91.06 528 LYS A CA 1
ATOM 4170 C C . LYS A 1 528 ? 2.190 17.670 1.585 1.00 91.06 528 LYS A C 1
ATOM 4172 O O . LYS A 1 528 ? 2.378 17.873 0.401 1.00 91.06 528 LYS A O 1
ATOM 4177 N N . LEU A 1 529 ? 3.148 17.166 2.348 1.00 94.44 529 LEU A N 1
ATOM 4178 C CA . LEU A 1 529 ? 4.380 16.589 1.807 1.00 94.44 529 LEU A CA 1
ATOM 4179 C C . LEU A 1 529 ? 4.693 15.329 2.603 1.00 94.44 529 LEU A C 1
ATOM 4181 O O . LEU A 1 529 ? 4.532 15.323 3.823 1.00 94.44 529 LEU A O 1
ATOM 4185 N N . LEU A 1 530 ? 5.100 14.260 1.920 1.00 94.12 530 LEU A N 1
ATOM 4186 C CA . LEU A 1 530 ? 5.329 12.955 2.536 1.00 94.12 530 LEU A CA 1
ATOM 4187 C C . LEU A 1 530 ? 6.829 12.678 2.636 1.00 94.12 530 LEU A C 1
ATOM 4189 O O . LEU A 1 530 ? 7.525 12.602 1.628 1.00 94.12 530 LEU A O 1
ATOM 4193 N N . ILE A 1 531 ? 7.320 12.470 3.853 1.00 95.44 531 ILE A N 1
ATOM 4194 C CA . ILE A 1 531 ? 8.685 12.023 4.126 1.00 95.44 531 ILE A CA 1
ATOM 4195 C C . ILE A 1 531 ? 8.669 10.495 4.138 1.00 95.44 531 ILE A C 1
ATOM 4197 O O . ILE A 1 531 ? 8.217 9.889 5.108 1.00 95.44 531 ILE A O 1
ATOM 4201 N N . THR A 1 532 ? 9.151 9.861 3.067 1.00 91.69 532 THR A N 1
ATOM 4202 C CA . THR A 1 532 ? 9.178 8.395 2.942 1.00 91.69 532 THR A CA 1
ATOM 4203 C C . THR A 1 532 ? 10.613 7.858 2.898 1.00 91.69 532 THR A C 1
ATOM 4205 O O . THR A 1 532 ? 11.317 8.006 1.901 1.00 91.69 532 THR A O 1
ATOM 4208 N N . PRO A 1 533 ? 11.100 7.207 3.970 1.00 87.56 533 PRO A N 1
ATOM 4209 C CA . PRO A 1 533 ? 12.460 6.676 3.986 1.00 87.56 533 PRO A CA 1
ATOM 4210 C C . PRO A 1 533 ? 12.656 5.513 3.020 1.00 87.56 533 PRO A C 1
ATOM 4212 O O . PRO A 1 533 ? 13.786 5.260 2.614 1.00 87.56 533 PRO A O 1
ATOM 4215 N N . LYS A 1 534 ? 11.593 4.772 2.676 1.00 84.12 534 LYS A N 1
ATOM 4216 C CA . LYS A 1 534 ? 11.678 3.655 1.726 1.00 84.12 534 LYS A CA 1
ATOM 4217 C C . LYS A 1 534 ? 11.959 4.158 0.308 1.00 84.12 534 LYS A C 1
ATOM 4219 O O . LYS A 1 534 ? 12.869 3.615 -0.310 1.00 84.12 534 LYS A O 1
ATOM 4224 N N . HIS A 1 535 ? 11.296 5.240 -0.105 1.00 86.31 535 HIS A N 1
ATOM 4225 C CA . HIS A 1 535 ? 11.410 5.849 -1.439 1.00 86.31 535 HIS A CA 1
ATOM 4226 C C . HIS A 1 535 ? 11.795 7.329 -1.346 1.00 86.31 535 HIS A C 1
ATOM 4228 O O . HIS A 1 535 ? 10.989 8.214 -1.648 1.00 86.31 535 HIS A O 1
ATOM 4234 N N . PRO A 1 536 ? 13.005 7.633 -0.853 1.00 87.44 536 PRO A N 1
ATOM 4235 C CA . PRO A 1 536 ? 13.396 9.001 -0.531 1.00 87.44 536 PRO A CA 1
ATOM 4236 C C . PRO A 1 536 ? 13.435 9.931 -1.761 1.00 87.44 536 PRO A C 1
ATOM 4238 O O . PRO A 1 536 ? 13.432 11.150 -1.616 1.00 87.44 536 PRO A O 1
ATOM 4241 N N . GLU A 1 537 ? 13.477 9.391 -2.977 1.00 89.50 537 GLU A N 1
ATOM 4242 C CA . GLU A 1 537 ? 13.363 10.125 -4.236 1.00 89.50 537 GLU A CA 1
ATOM 4243 C C . GLU A 1 537 ? 11.990 10.786 -4.430 1.00 89.50 537 GLU A C 1
ATOM 4245 O O . GLU A 1 537 ? 11.923 11.885 -4.979 1.00 89.50 537 GLU A O 1
ATOM 4250 N N . LEU A 1 538 ? 10.906 10.195 -3.911 1.00 90.69 538 LEU A N 1
ATOM 4251 C CA . LEU A 1 538 ? 9.541 10.661 -4.188 1.00 90.69 538 LEU A CA 1
ATOM 4252 C C . LEU A 1 538 ? 9.249 12.029 -3.569 1.00 90.69 538 LEU A C 1
ATOM 4254 O O . LEU A 1 538 ? 8.547 12.837 -4.174 1.00 90.69 538 LEU A O 1
ATOM 4258 N N . LEU A 1 539 ? 9.815 12.333 -2.395 1.00 94.56 539 LEU A N 1
ATOM 4259 C CA . LEU A 1 539 ? 9.692 13.669 -1.806 1.00 94.56 539 LEU A CA 1
ATOM 4260 C C . LEU A 1 539 ? 10.415 14.716 -2.664 1.00 94.56 539 LEU A C 1
ATOM 4262 O O . LEU A 1 539 ? 9.891 15.808 -2.865 1.00 94.56 539 LEU A O 1
ATOM 4266 N N . ARG A 1 540 ? 11.585 14.385 -3.223 1.00 94.12 540 ARG A N 1
ATOM 4267 C CA . ARG A 1 540 ? 12.308 15.291 -4.127 1.00 94.12 540 ARG A CA 1
ATOM 4268 C C . ARG A 1 540 ? 11.553 15.520 -5.424 1.00 94.12 540 ARG A C 1
ATOM 4270 O O . ARG A 1 540 ? 11.444 16.666 -5.841 1.00 94.12 540 ARG A O 1
ATOM 4277 N N . GLU A 1 541 ? 11.003 14.467 -6.024 1.00 92.19 541 GLU A N 1
ATOM 4278 C CA . GLU A 1 541 ? 10.163 14.575 -7.223 1.00 92.19 541 GLU A CA 1
ATOM 4279 C C . GLU A 1 541 ? 8.899 15.407 -6.954 1.00 92.19 541 GLU A C 1
ATOM 4281 O O . GLU A 1 541 ? 8.523 16.250 -7.774 1.00 92.19 541 GLU A O 1
ATOM 4286 N N . ALA A 1 542 ? 8.275 15.243 -5.781 1.00 92.56 542 ALA A N 1
ATOM 4287 C CA . ALA A 1 542 ? 7.133 16.053 -5.364 1.00 92.56 542 ALA A CA 1
ATOM 4288 C C . ALA A 1 542 ? 7.515 17.533 -5.189 1.00 92.56 542 ALA A C 1
ATOM 4290 O O . ALA A 1 542 ? 6.855 18.402 -5.756 1.00 92.56 542 ALA A O 1
ATOM 4291 N N . ILE A 1 543 ? 8.614 17.833 -4.484 1.00 95.94 543 ILE A N 1
ATOM 4292 C CA . ILE A 1 543 ? 9.131 19.204 -4.323 1.00 95.94 543 ILE A CA 1
ATOM 4293 C C . ILE A 1 543 ? 9.485 19.811 -5.685 1.00 95.94 543 ILE A C 1
ATOM 4295 O O . ILE A 1 543 ? 9.114 20.946 -5.973 1.00 95.94 543 ILE A O 1
ATOM 4299 N N . GLN A 1 544 ? 10.168 19.062 -6.551 1.00 94.44 544 GLN A N 1
ATOM 4300 C CA . GLN A 1 544 ? 10.517 19.507 -7.898 1.00 94.44 544 GLN A CA 1
ATOM 4301 C C . GLN A 1 544 ? 9.262 19.858 -8.705 1.00 94.44 544 GLN A C 1
ATOM 4303 O O . GLN A 1 544 ? 9.223 20.898 -9.360 1.00 94.44 544 GLN A O 1
ATOM 4308 N N . THR A 1 545 ? 8.226 19.022 -8.621 1.00 91.50 545 THR A N 1
ATOM 4309 C CA . THR A 1 545 ? 6.938 19.259 -9.284 1.00 91.50 545 THR A CA 1
ATOM 4310 C C . THR A 1 545 ? 6.266 20.525 -8.755 1.00 91.50 545 THR A C 1
ATOM 4312 O O . THR A 1 545 ? 5.806 21.343 -9.551 1.00 91.50 545 THR A O 1
ATOM 4315 N N . VAL A 1 546 ? 6.269 20.734 -7.433 1.00 92.50 546 VAL A N 1
ATOM 4316 C CA . VAL A 1 546 ? 5.758 21.964 -6.810 1.00 92.50 546 VAL A CA 1
ATOM 4317 C C . VAL A 1 546 ? 6.497 23.185 -7.351 1.00 92.50 546 VAL A C 1
ATOM 4319 O O . VAL A 1 546 ? 5.860 24.097 -7.875 1.00 92.50 546 VAL A O 1
ATOM 4322 N N . LEU A 1 547 ? 7.831 23.192 -7.300 1.00 94.06 547 LEU A N 1
ATOM 4323 C CA . LEU A 1 547 ? 8.645 24.324 -7.751 1.00 94.06 547 LEU A CA 1
ATOM 4324 C C . LEU A 1 547 ? 8.421 24.634 -9.239 1.00 94.06 547 LEU A C 1
ATOM 4326 O O . LEU A 1 547 ? 8.191 25.785 -9.602 1.00 94.06 547 LEU A O 1
ATOM 4330 N N . LEU A 1 548 ? 8.397 23.610 -10.096 1.00 91.75 548 LEU A N 1
ATOM 4331 C CA . LEU A 1 548 ? 8.141 23.765 -11.533 1.00 91.75 548 LEU A CA 1
ATOM 4332 C C . LEU A 1 548 ? 6.716 24.237 -11.864 1.00 91.75 548 LEU A C 1
ATOM 4334 O O . LEU A 1 548 ? 6.483 24.716 -12.976 1.00 91.75 548 LEU A O 1
ATOM 4338 N N . SER A 1 549 ? 5.764 24.078 -10.939 1.00 90.44 549 SER A N 1
ATOM 4339 C CA . SER A 1 549 ? 4.378 24.521 -11.125 1.00 90.44 549 SER A CA 1
ATOM 4340 C C . SER A 1 549 ? 4.155 25.997 -10.788 1.00 90.44 549 SER A C 1
ATOM 4342 O O . SER A 1 549 ? 3.241 26.606 -11.341 1.00 90.44 549 SER A O 1
ATOM 4344 N N . VAL A 1 550 ? 4.987 26.576 -9.913 1.00 91.31 550 VAL A N 1
ATOM 4345 C CA . VAL A 1 550 ? 4.792 27.944 -9.396 1.00 91.31 550 VAL A CA 1
ATOM 4346 C C . VAL A 1 550 ? 5.848 28.935 -9.867 1.00 91.31 550 VAL A C 1
ATOM 4348 O O . VAL A 1 550 ? 5.612 30.140 -9.846 1.00 91.31 550 VAL A O 1
ATOM 4351 N N . MET A 1 551 ? 7.014 28.452 -10.291 1.00 89.44 551 MET A N 1
ATOM 4352 C CA . MET A 1 551 ? 8.116 29.312 -10.694 1.00 89.44 551 MET A CA 1
ATOM 4353 C C . MET A 1 551 ? 8.194 29.492 -12.214 1.00 89.44 551 MET A C 1
ATOM 4355 O O . MET A 1 551 ? 7.770 28.645 -13.000 1.00 89.44 551 MET A O 1
ATOM 4359 N N . ASP A 1 552 ? 8.777 30.618 -12.625 1.00 86.38 552 ASP A N 1
ATOM 4360 C CA . ASP A 1 552 ? 8.986 30.968 -14.028 1.00 86.38 552 ASP A CA 1
ATOM 4361 C C . ASP A 1 552 ? 9.998 30.018 -14.692 1.00 86.38 552 ASP A C 1
ATOM 4363 O O . ASP A 1 552 ? 11.174 29.972 -14.315 1.00 86.38 552 ASP A O 1
ATOM 4367 N N . LYS A 1 553 ? 9.533 29.271 -15.702 1.00 84.25 553 LYS A N 1
ATOM 4368 C CA . LYS A 1 553 ? 10.335 28.278 -16.433 1.00 84.25 553 LYS A CA 1
ATOM 4369 C C . LYS A 1 553 ? 11.533 28.900 -17.142 1.00 84.25 553 LYS A C 1
ATOM 4371 O O . LYS A 1 553 ? 12.543 28.224 -17.300 1.00 84.25 553 LYS A O 1
ATOM 4376 N N . ASP A 1 554 ? 11.457 30.178 -17.506 1.00 84.31 554 ASP A N 1
ATOM 4377 C CA . ASP A 1 554 ? 12.555 30.868 -18.185 1.00 84.31 554 ASP A CA 1
ATOM 4378 C C . ASP A 1 554 ? 13.688 31.250 -17.216 1.00 84.31 554 ASP A C 1
ATOM 4380 O O . ASP A 1 554 ? 14.803 31.563 -17.640 1.00 84.31 554 ASP A O 1
ATOM 4384 N N . LYS A 1 555 ? 13.429 31.201 -15.901 1.00 82.75 555 LYS A N 1
ATOM 4385 C CA . LYS A 1 555 ? 14.393 31.547 -14.842 1.00 82.75 555 LYS A CA 1
ATOM 4386 C C . LYS A 1 555 ? 15.007 30.332 -14.149 1.00 82.75 555 LYS A C 1
ATOM 4388 O O . LYS A 1 555 ? 15.923 30.502 -13.344 1.00 82.75 555 LYS A O 1
ATOM 4393 N N . ILE A 1 556 ? 14.530 29.124 -14.444 1.00 87.56 556 ILE A N 1
ATOM 4394 C CA . ILE A 1 556 ? 14.975 27.890 -13.793 1.00 87.56 556 ILE A CA 1
ATOM 4395 C C . ILE A 1 556 ? 15.632 26.968 -14.810 1.00 87.56 556 ILE A C 1
ATOM 4397 O O . ILE A 1 556 ? 14.991 26.466 -15.726 1.00 87.56 556 ILE A O 1
ATOM 4401 N N . ASN A 1 557 ? 16.916 26.693 -14.592 1.00 90.44 557 ASN A N 1
ATOM 4402 C CA . ASN A 1 557 ? 17.611 25.571 -15.215 1.00 90.44 557 ASN A CA 1
ATOM 4403 C C . ASN A 1 557 ? 17.782 24.422 -14.206 1.00 90.44 557 ASN A C 1
ATOM 4405 O O . ASN A 1 557 ? 17.531 24.597 -13.013 1.00 90.44 557 ASN A O 1
ATOM 4409 N N . ASP A 1 558 ? 18.252 23.265 -14.674 1.00 88.44 558 ASP A N 1
ATOM 4410 C CA . ASP A 1 558 ? 18.388 22.054 -13.850 1.00 88.44 558 ASP A CA 1
ATOM 4411 C C . ASP A 1 558 ? 19.284 22.247 -12.615 1.00 88.44 558 ASP A C 1
ATOM 4413 O O . ASP A 1 558 ? 19.022 21.666 -11.563 1.00 88.44 558 ASP A O 1
ATOM 4417 N N . VAL A 1 559 ? 20.320 23.088 -12.715 1.00 91.44 559 VAL A N 1
ATOM 4418 C CA . VAL A 1 559 ? 21.237 23.373 -11.598 1.00 91.44 559 VAL A CA 1
ATOM 4419 C C . VAL A 1 559 ? 20.526 24.193 -10.523 1.00 91.44 559 VAL A C 1
ATOM 4421 O O . VAL A 1 559 ? 20.534 23.814 -9.354 1.00 91.44 559 VAL A O 1
ATOM 4424 N N . ILE A 1 560 ? 19.854 25.275 -10.926 1.00 92.06 560 ILE A N 1
ATOM 4425 C CA . ILE A 1 560 ? 19.072 26.130 -10.023 1.00 92.06 560 ILE A CA 1
ATOM 4426 C C . ILE A 1 560 ? 17.953 25.315 -9.370 1.00 92.06 560 ILE A C 1
ATOM 4428 O O . ILE A 1 560 ? 17.752 25.402 -8.161 1.00 92.06 560 ILE A O 1
ATOM 4432 N N . LEU A 1 561 ? 17.251 24.487 -10.148 1.00 92.38 561 LEU A N 1
ATOM 4433 C CA . LEU A 1 561 ? 16.189 23.625 -9.640 1.00 92.38 561 LEU A CA 1
ATOM 4434 C C . LEU A 1 561 ? 16.712 22.652 -8.582 1.00 92.38 561 LEU A C 1
ATOM 4436 O O . LEU A 1 561 ? 16.114 22.537 -7.517 1.00 92.38 561 LEU A O 1
ATOM 4440 N N . ALA A 1 562 ? 17.837 21.985 -8.847 1.00 92.94 562 ALA A N 1
ATOM 4441 C CA . ALA A 1 562 ? 18.439 21.054 -7.900 1.00 92.94 562 ALA A CA 1
ATOM 4442 C C . ALA A 1 562 ? 18.828 21.738 -6.577 1.00 92.94 562 ALA A C 1
ATOM 4444 O O . ALA A 1 562 ? 18.633 21.158 -5.506 1.00 92.94 562 ALA A O 1
ATOM 4445 N N . ASP A 1 563 ? 19.344 22.967 -6.628 1.00 94.19 563 ASP A N 1
ATOM 4446 C CA . ASP A 1 563 ? 19.699 23.734 -5.429 1.00 94.19 563 ASP A CA 1
ATOM 4447 C C . ASP A 1 563 ? 18.462 24.212 -4.655 1.00 94.19 563 ASP A C 1
ATOM 4449 O O . ASP A 1 563 ? 18.428 24.115 -3.423 1.00 94.19 563 ASP A O 1
ATOM 4453 N N . LEU A 1 564 ? 17.411 24.647 -5.357 1.00 95.19 564 LEU A N 1
ATOM 4454 C CA . LEU A 1 564 ? 16.131 25.009 -4.743 1.00 95.19 564 LEU A CA 1
ATOM 4455 C C . LEU A 1 564 ? 15.465 23.806 -4.069 1.00 95.19 564 LEU A C 1
ATOM 4457 O O . LEU A 1 564 ? 15.037 23.925 -2.923 1.00 95.19 564 LEU A O 1
ATOM 4461 N N . VAL A 1 565 ? 15.443 22.640 -4.727 1.00 95.88 565 VAL A N 1
ATOM 4462 C CA . VAL A 1 565 ? 14.914 21.390 -4.152 1.00 95.88 565 VAL A CA 1
ATOM 4463 C C . VAL A 1 565 ? 15.659 21.037 -2.865 1.00 95.88 565 VAL A C 1
ATOM 4465 O O . VAL A 1 565 ? 15.020 20.775 -1.849 1.00 95.88 565 VAL A O 1
ATOM 4468 N N . LYS A 1 566 ? 16.999 21.086 -2.864 1.00 95.56 566 LYS A N 1
ATOM 4469 C CA . LYS A 1 566 ? 17.808 20.815 -1.661 1.00 95.56 566 LYS A CA 1
ATOM 4470 C C . LYS A 1 566 ? 17.530 21.810 -0.535 1.00 95.56 566 LYS A C 1
ATOM 4472 O O . LYS A 1 566 ? 17.472 21.415 0.629 1.00 95.56 566 LYS A O 1
ATOM 4477 N N . SER A 1 567 ? 17.383 23.095 -0.861 1.00 96.25 567 SER A N 1
ATOM 4478 C CA . SER A 1 567 ? 17.076 24.135 0.127 1.00 96.25 567 SER A CA 1
ATOM 4479 C C . SER A 1 567 ? 15.689 23.929 0.743 1.00 96.25 567 SER A C 1
ATOM 4481 O O . SER A 1 567 ? 15.563 23.924 1.969 1.00 96.25 567 SER A O 1
ATOM 4483 N N . PHE A 1 568 ? 14.677 23.671 -0.094 1.00 97.75 568 PHE A N 1
ATOM 4484 C CA . PHE A 1 568 ? 13.316 23.335 0.330 1.00 97.75 568 PHE A CA 1
ATOM 4485 C C . PHE A 1 568 ? 13.333 22.132 1.277 1.00 97.75 568 PHE A C 1
ATOM 4487 O O . PHE A 1 568 ? 12.862 22.203 2.412 1.00 97.75 568 PHE A O 1
ATOM 4494 N N . GLU A 1 569 ? 13.922 21.027 0.813 1.00 97.38 569 GLU A N 1
ATOM 4495 C CA . GLU A 1 569 ? 14.029 19.757 1.529 1.00 97.38 569 GLU A CA 1
ATOM 4496 C C . GLU A 1 569 ? 14.690 19.950 2.899 1.00 97.38 569 GLU A C 1
ATOM 4498 O O . GLU A 1 569 ? 14.174 19.488 3.917 1.00 97.38 569 GLU A O 1
ATOM 4503 N N . LYS A 1 570 ? 15.797 20.696 2.964 1.00 97.00 570 LYS A N 1
ATOM 4504 C CA . LYS A 1 570 ? 16.490 20.965 4.226 1.00 97.00 570 LYS A CA 1
ATOM 4505 C C . LYS A 1 570 ? 15.624 21.753 5.211 1.00 97.00 570 LYS A C 1
ATOM 4507 O O . LYS A 1 570 ? 15.595 21.397 6.391 1.00 97.00 570 LYS A O 1
ATOM 4512 N N . GLN A 1 571 ? 14.932 22.802 4.762 1.00 97.94 571 GLN A N 1
ATOM 4513 C CA . GLN A 1 571 ? 14.059 23.606 5.629 1.00 97.94 571 GLN A CA 1
ATOM 4514 C C . GLN A 1 571 ? 12.884 22.777 6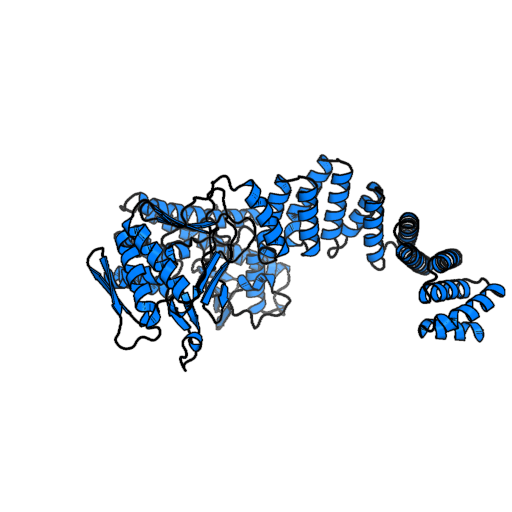.163 1.00 97.94 571 GLN A C 1
ATOM 4516 O O . GLN A 1 571 ? 12.618 22.804 7.367 1.00 97.94 571 GLN A O 1
ATOM 4521 N N . LEU A 1 572 ? 12.254 21.984 5.289 1.00 98.00 572 LEU A N 1
ATOM 4522 C CA . LEU A 1 572 ? 11.161 21.070 5.625 1.00 98.00 572 LEU A CA 1
ATOM 4523 C C . LEU A 1 572 ? 11.568 20.103 6.745 1.00 98.00 572 LEU A C 1
ATOM 4525 O O . LEU A 1 572 ? 10.911 20.027 7.786 1.00 98.00 572 LEU A O 1
ATOM 4529 N N . LEU A 1 573 ? 12.675 19.379 6.554 1.00 98.00 573 LEU A N 1
ATOM 4530 C CA . LEU A 1 573 ? 13.148 18.386 7.521 1.00 98.00 573 LEU A CA 1
ATOM 4531 C C . LEU A 1 573 ? 13.610 19.032 8.836 1.00 98.00 573 LEU A C 1
ATOM 4533 O O . LEU A 1 573 ? 13.390 18.464 9.904 1.00 98.00 573 LEU A O 1
ATOM 4537 N N . THR A 1 574 ? 14.210 20.227 8.774 1.00 97.62 574 THR A N 1
ATOM 4538 C CA . THR A 1 574 ? 14.662 20.972 9.962 1.00 97.62 574 THR A CA 1
ATOM 4539 C C . THR A 1 574 ? 13.485 21.392 10.847 1.00 97.62 574 THR A C 1
ATOM 4541 O O . THR A 1 574 ? 13.532 21.229 12.065 1.00 97.62 574 THR A O 1
ATOM 4544 N N . GLN A 1 575 ? 12.398 21.888 10.257 1.00 98.12 575 GLN A N 1
ATOM 4545 C CA . GLN A 1 575 ? 11.211 22.265 11.030 1.00 98.12 575 GLN A CA 1
ATOM 4546 C C . GLN A 1 575 ? 10.491 21.041 11.598 1.00 98.12 575 GLN A C 1
ATOM 4548 O O . GLN A 1 575 ? 10.119 21.036 12.770 1.00 98.12 575 GLN A O 1
ATOM 4553 N N . ASN A 1 576 ? 10.387 19.965 10.812 1.00 98.12 576 ASN A N 1
ATOM 4554 C CA . ASN A 1 576 ? 9.814 18.707 11.288 1.00 98.12 576 ASN A CA 1
ATOM 4555 C C . ASN A 1 576 ? 10.610 18.130 12.467 1.00 98.12 576 ASN A C 1
ATOM 4557 O O . ASN A 1 576 ? 10.015 17.702 13.453 1.00 98.12 576 ASN A O 1
ATOM 4561 N N . ILE A 1 577 ? 11.948 18.145 12.418 1.00 97.62 577 ILE A N 1
ATOM 4562 C CA . ILE A 1 577 ? 12.746 17.633 13.536 1.00 97.62 577 ILE A CA 1
ATOM 4563 C C . ILE A 1 577 ? 12.677 18.532 14.774 1.00 97.62 577 ILE A C 1
ATOM 4565 O O . ILE A 1 577 ? 12.658 18.010 15.888 1.00 97.62 577 ILE A O 1
ATOM 4569 N N . SER A 1 578 ? 12.600 19.858 14.597 1.00 97.88 578 SER A N 1
ATOM 4570 C CA . SER A 1 578 ? 12.387 20.796 15.710 1.00 97.88 578 SER A CA 1
ATOM 4571 C C . SER A 1 578 ? 11.073 20.503 16.422 1.00 97.88 578 SER A C 1
ATOM 4573 O O . SER A 1 578 ? 11.065 20.324 17.636 1.00 97.88 578 SER A O 1
ATOM 4575 N N . TYR A 1 579 ? 9.990 20.339 15.656 1.00 98.44 579 TYR A N 1
ATOM 4576 C CA . TYR A 1 579 ? 8.676 20.012 16.196 1.00 98.44 579 TYR A CA 1
ATOM 4577 C C . TYR A 1 579 ? 8.720 18.774 17.103 1.00 98.44 579 TYR A C 1
ATOM 4579 O O . TYR A 1 579 ? 8.255 18.826 18.239 1.00 98.44 579 TYR A O 1
ATOM 4587 N N . TRP A 1 580 ? 9.337 17.679 16.648 1.00 98.31 580 TRP A N 1
ATOM 4588 C CA . TRP A 1 580 ? 9.411 16.446 17.441 1.00 98.31 580 TRP A CA 1
ATOM 4589 C C . TRP A 1 580 ? 10.328 16.550 18.664 1.00 98.31 580 TRP A C 1
ATOM 4591 O O . TRP A 1 580 ? 10.076 15.881 19.663 1.00 98.31 580 TRP A O 1
ATOM 4601 N N . ARG A 1 581 ? 11.371 17.389 18.621 1.00 97.94 581 ARG A N 1
ATOM 4602 C CA . ARG A 1 581 ? 12.195 17.694 19.806 1.00 97.94 581 ARG A CA 1
ATOM 4603 C C . ARG A 1 581 ? 11.404 18.473 20.854 1.00 97.94 581 ARG A C 1
ATOM 4605 O O . ARG A 1 581 ? 11.563 18.217 22.039 1.00 97.94 581 ARG A O 1
ATOM 4612 N N . GLU A 1 582 ? 10.543 19.390 20.423 1.00 98.44 582 GLU A N 1
ATOM 4613 C CA . GLU A 1 582 ? 9.666 20.139 21.327 1.00 98.44 582 GLU A CA 1
ATOM 4614 C C . GLU A 1 582 ? 8.612 19.232 21.974 1.00 98.44 582 GLU A C 1
ATOM 4616 O O . GLU A 1 582 ? 8.389 19.332 23.176 1.00 98.44 582 GLU A O 1
ATOM 4621 N N . VAL A 1 583 ? 8.009 18.305 21.216 1.00 98.56 583 VAL A N 1
ATOM 4622 C CA . VAL A 1 583 ? 7.090 17.293 21.777 1.00 98.56 583 VAL A CA 1
ATOM 4623 C C . VAL A 1 583 ? 7.803 16.422 22.816 1.00 98.56 583 VAL A C 1
ATOM 4625 O O . VAL A 1 583 ? 7.265 16.196 23.893 1.00 98.56 583 VAL A O 1
ATOM 4628 N N . GLU A 1 584 ? 9.020 15.957 22.523 1.00 98.00 584 GLU A N 1
ATOM 4629 C CA . GLU A 1 584 ? 9.821 15.154 23.458 1.00 98.00 584 GLU A CA 1
ATOM 4630 C C . GLU A 1 584 ? 10.191 15.928 24.732 1.00 98.00 584 GLU A C 1
ATOM 4632 O O . GLU A 1 584 ? 10.129 15.366 25.822 1.00 98.00 584 GLU A O 1
ATOM 4637 N N . ALA A 1 585 ? 10.527 17.217 24.617 1.00 98.19 585 ALA A N 1
ATOM 4638 C CA . ALA A 1 585 ? 10.797 18.067 25.774 1.00 98.19 585 ALA A CA 1
ATOM 4639 C C . ALA A 1 585 ? 9.552 18.238 26.659 1.00 98.19 585 ALA A C 1
ATOM 4641 O O . ALA A 1 585 ? 9.637 18.038 27.867 1.00 98.19 585 ALA A O 1
ATOM 4642 N N . LEU A 1 586 ? 8.389 18.517 26.059 1.00 98.31 586 LEU A N 1
ATOM 4643 C CA . LEU A 1 586 ? 7.119 18.610 26.789 1.00 98.31 586 LEU A CA 1
ATOM 4644 C C . LEU A 1 586 ? 6.754 17.282 27.467 1.00 98.31 586 LEU A C 1
ATOM 4646 O O . LEU A 1 586 ? 6.347 17.273 28.623 1.00 98.31 586 LEU A O 1
ATOM 4650 N N . ALA A 1 587 ? 6.947 16.152 26.781 1.00 97.50 587 ALA A N 1
ATOM 4651 C CA . ALA A 1 587 ? 6.697 14.830 27.349 1.00 97.50 587 ALA A CA 1
ATOM 4652 C C . ALA A 1 587 ? 7.612 14.523 28.547 1.00 97.50 587 ALA A C 1
ATOM 4654 O O . ALA A 1 587 ? 7.161 13.924 29.519 1.00 97.50 587 ALA A O 1
ATOM 4655 N N . ALA A 1 588 ? 8.874 14.962 28.508 1.00 97.00 588 ALA A N 1
ATOM 4656 C CA . ALA A 1 588 ? 9.820 14.792 29.611 1.00 97.00 588 ALA A CA 1
ATOM 4657 C C . ALA A 1 588 ? 9.488 15.654 30.845 1.00 97.00 588 ALA A C 1
ATOM 4659 O O . ALA A 1 588 ? 9.881 15.304 31.957 1.00 97.00 588 ALA A O 1
ATOM 4660 N N . GLU A 1 589 ? 8.786 16.772 30.655 1.00 96.88 589 GLU A N 1
ATOM 4661 C CA . GLU A 1 589 ? 8.328 17.666 31.728 1.00 96.88 589 GLU A CA 1
ATOM 4662 C C . GLU A 1 589 ? 6.952 17.274 32.292 1.00 96.88 589 GLU A C 1
ATOM 4664 O O . GLU A 1 589 ? 6.540 17.783 33.338 1.00 96.88 589 GLU A O 1
ATOM 4669 N N . SER A 1 590 ? 6.244 16.365 31.619 1.00 96.06 590 SER A N 1
ATOM 4670 C CA . SER A 1 590 ? 4.894 15.953 31.985 1.00 96.06 590 SER A CA 1
ATOM 4671 C C . SER A 1 590 ? 4.858 15.145 33.286 1.00 96.06 590 SER A C 1
ATOM 4673 O O . SER A 1 590 ? 5.708 14.294 33.542 1.00 96.06 590 SER A O 1
ATOM 4675 N N . ALA A 1 591 ? 3.823 15.374 34.099 1.00 95.00 591 ALA A N 1
ATOM 4676 C CA . ALA A 1 591 ? 3.569 14.631 35.338 1.00 95.00 591 ALA A CA 1
ATOM 4677 C C . ALA A 1 591 ? 2.609 13.437 35.149 1.00 95.00 591 ALA A C 1
ATOM 4679 O O . ALA A 1 591 ? 2.132 12.869 36.134 1.00 95.00 591 ALA A O 1
ATOM 4680 N N . LEU A 1 592 ? 2.277 13.099 33.900 1.00 94.62 592 LEU A N 1
ATOM 4681 C CA . LEU A 1 592 ? 1.397 11.984 33.559 1.00 94.62 592 LEU A CA 1
ATOM 4682 C C . LEU A 1 592 ? 2.030 10.623 33.886 1.00 94.62 592 LEU A C 1
ATOM 4684 O O . LEU A 1 592 ? 3.234 10.500 34.111 1.00 94.62 592 LEU A O 1
ATOM 4688 N N . GLU A 1 593 ? 1.202 9.580 33.893 1.00 91.44 593 GLU A N 1
ATOM 4689 C CA . GLU A 1 593 ? 1.671 8.208 34.073 1.00 91.44 593 GLU A CA 1
ATOM 4690 C C . GLU A 1 593 ? 2.647 7.785 32.967 1.00 91.44 593 GLU A C 1
ATOM 4692 O O . GLU A 1 593 ? 2.484 8.132 31.793 1.00 91.44 593 GLU A O 1
ATOM 4697 N N . ASN A 1 594 ? 3.634 6.964 33.340 1.00 90.69 594 ASN A N 1
ATOM 4698 C CA . ASN A 1 594 ? 4.678 6.507 32.421 1.00 90.69 594 ASN A CA 1
ATOM 4699 C C . ASN A 1 594 ? 4.109 5.820 31.172 1.00 90.69 594 ASN A C 1
ATOM 4701 O O . ASN A 1 594 ? 4.627 6.046 30.090 1.00 90.69 594 ASN A O 1
ATOM 4705 N N . SER A 1 595 ? 3.029 5.042 31.288 1.00 90.69 595 SER A N 1
ATOM 4706 C CA . SER A 1 595 ? 2.399 4.344 30.153 1.00 90.69 595 SER A CA 1
ATOM 4707 C C . SER A 1 595 ? 1.902 5.302 29.059 1.00 90.69 595 SER A C 1
ATOM 4709 O O . SER A 1 595 ? 2.060 5.033 27.864 1.00 90.69 595 SER A O 1
ATOM 4711 N N . VAL A 1 596 ? 1.338 6.445 29.456 1.00 92.62 596 VAL A N 1
ATOM 4712 C CA . VAL A 1 596 ? 0.860 7.483 28.535 1.00 92.62 596 VAL A CA 1
ATOM 4713 C C . VAL A 1 596 ? 2.048 8.164 27.855 1.00 92.62 596 VAL A C 1
ATOM 4715 O O . VAL A 1 596 ? 2.079 8.307 26.630 1.00 92.62 596 VAL A O 1
ATOM 4718 N N . ILE A 1 597 ? 3.066 8.522 28.640 1.00 97.06 597 ILE A N 1
ATOM 4719 C CA . ILE A 1 597 ? 4.287 9.166 28.145 1.00 97.06 597 ILE A CA 1
ATOM 4720 C C . ILE A 1 597 ? 5.114 8.228 27.258 1.00 97.06 597 ILE A C 1
ATOM 4722 O O . ILE A 1 597 ? 5.677 8.672 26.260 1.00 97.06 597 ILE A O 1
ATOM 4726 N N . ASP A 1 598 ? 5.121 6.926 27.531 1.00 96.38 598 ASP A N 1
ATOM 4727 C CA . ASP A 1 598 ? 5.783 5.913 26.708 1.00 96.38 598 ASP A CA 1
ATOM 4728 C C . ASP A 1 598 ? 5.204 5.868 25.289 1.00 96.38 598 ASP A C 1
ATOM 4730 O O . ASP A 1 598 ? 5.955 5.740 24.319 1.00 96.38 598 ASP A O 1
ATOM 4734 N N . SER A 1 599 ? 3.888 6.055 25.143 1.00 95.81 599 SER A N 1
ATOM 4735 C CA . SER A 1 599 ? 3.235 6.133 23.829 1.00 95.81 599 SER A CA 1
ATOM 4736 C C . SER A 1 599 ? 3.666 7.381 23.048 1.00 95.81 599 SER A C 1
ATOM 4738 O O . SER A 1 599 ? 3.970 7.296 21.855 1.00 95.81 599 SER A O 1
ATOM 4740 N N . VAL A 1 600 ? 3.779 8.532 23.720 1.00 98.06 600 VAL A N 1
ATOM 4741 C CA . VAL A 1 600 ? 4.285 9.778 23.114 1.00 98.06 600 VAL A CA 1
ATOM 4742 C C . VAL A 1 600 ? 5.770 9.653 22.755 1.00 98.06 600 VAL A C 1
ATOM 4744 O O . VAL A 1 600 ? 6.185 10.033 21.659 1.00 98.06 600 VAL A O 1
ATOM 4747 N N . ASN A 1 601 ? 6.579 9.055 23.629 1.00 97.75 601 ASN A N 1
ATOM 4748 C CA . ASN A 1 601 ? 7.995 8.797 23.380 1.00 97.75 601 ASN A CA 1
ATOM 4749 C C . ASN A 1 601 ? 8.199 7.850 22.194 1.00 97.75 601 ASN A C 1
ATOM 4751 O O . ASN A 1 601 ? 9.085 8.078 21.364 1.00 97.75 601 ASN A O 1
ATOM 4755 N N . LEU A 1 602 ? 7.368 6.811 22.078 1.00 97.44 602 LEU A N 1
ATOM 4756 C CA . LEU A 1 602 ? 7.356 5.921 20.924 1.00 97.44 602 LEU A CA 1
ATOM 4757 C C . LEU A 1 602 ? 7.034 6.696 19.641 1.00 97.44 602 LEU A C 1
ATOM 4759 O O . LEU A 1 602 ? 7.774 6.576 18.666 1.00 97.44 602 LEU A O 1
ATOM 4763 N N . LEU A 1 603 ? 6.003 7.545 19.654 1.00 98.00 603 LEU A N 1
ATOM 4764 C CA . LEU A 1 603 ? 5.646 8.397 18.518 1.00 98.00 603 LEU A CA 1
ATOM 4765 C C . LEU A 1 603 ? 6.803 9.319 18.090 1.00 98.00 603 LEU A C 1
ATOM 4767 O O . LEU A 1 603 ? 7.141 9.385 16.903 1.00 98.00 603 LEU A O 1
ATOM 4771 N N . CYS A 1 604 ? 7.449 9.990 19.048 1.00 98.25 604 CYS A N 1
ATOM 4772 C CA . CYS A 1 604 ? 8.625 10.826 18.806 1.00 98.25 604 CYS A CA 1
ATOM 4773 C C . CYS A 1 604 ? 9.781 10.013 18.217 1.00 98.25 604 CYS A C 1
ATOM 4775 O O . CYS A 1 604 ? 10.431 10.445 17.262 1.00 98.25 604 CYS A O 1
ATOM 4777 N N . LYS A 1 605 ? 10.052 8.826 18.767 1.00 97.12 605 LYS A N 1
ATOM 4778 C CA . LYS A 1 605 ? 11.114 7.934 18.296 1.00 97.12 605 LYS A CA 1
ATOM 4779 C C . LYS A 1 605 ? 10.883 7.498 16.852 1.00 97.12 605 LYS A C 1
ATOM 4781 O O . LYS A 1 605 ? 11.803 7.629 16.043 1.00 97.12 605 LYS A O 1
ATOM 4786 N N . GLU A 1 606 ? 9.690 7.007 16.525 1.00 96.12 606 GLU A N 1
ATOM 4787 C CA . GLU A 1 606 ? 9.370 6.531 15.175 1.00 96.12 606 GLU A CA 1
ATOM 4788 C C . GLU A 1 606 ? 9.429 7.686 14.162 1.00 96.12 606 GLU A C 1
ATOM 4790 O O . GLU A 1 606 ? 10.134 7.592 13.154 1.00 96.12 606 GLU A O 1
ATOM 4795 N N . SER A 1 607 ? 8.822 8.835 14.479 1.00 97.38 607 SER A N 1
ATOM 4796 C CA . SER A 1 607 ? 8.813 10.007 13.590 1.00 97.38 607 SER A CA 1
ATOM 4797 C C . SER A 1 607 ? 10.221 10.557 13.328 1.00 97.38 607 SER A C 1
ATOM 4799 O O . SER A 1 607 ? 10.611 10.777 12.176 1.00 97.38 607 SER A O 1
ATOM 4801 N N . LYS A 1 608 ? 11.045 10.711 14.377 1.00 97.06 608 LYS A N 1
ATOM 4802 C CA . LYS A 1 608 ? 12.452 11.127 14.234 1.00 97.06 608 LYS A CA 1
ATOM 4803 C C . LYS A 1 608 ? 13.273 10.096 13.458 1.00 97.06 608 LYS A C 1
ATOM 4805 O O . LYS A 1 608 ? 14.087 10.486 12.622 1.00 97.06 608 LYS A O 1
ATOM 4810 N N . SER A 1 609 ? 13.054 8.799 13.693 1.00 95.50 609 SER A N 1
ATOM 4811 C CA . SER A 1 609 ? 13.748 7.724 12.974 1.00 95.50 609 SER A CA 1
ATOM 4812 C C . SER A 1 609 ? 13.437 7.744 11.476 1.00 95.50 609 SER A C 1
ATOM 4814 O O . SER A 1 609 ? 14.333 7.542 10.655 1.00 95.50 609 SER A O 1
ATOM 4816 N N . MET A 1 610 ? 12.192 8.029 11.084 1.00 95.38 610 MET A N 1
ATOM 4817 C CA . MET A 1 610 ? 11.833 8.193 9.673 1.00 95.38 610 MET A CA 1
ATOM 4818 C C . MET A 1 610 ? 12.575 9.377 9.046 1.00 95.38 610 MET A C 1
ATOM 4820 O O . MET A 1 610 ? 13.249 9.202 8.032 1.00 95.38 610 MET A O 1
ATOM 4824 N N . ILE A 1 611 ? 12.555 10.546 9.689 1.00 97.00 611 ILE A N 1
ATOM 4825 C CA . ILE A 1 611 ? 13.290 11.732 9.216 1.00 97.00 611 ILE A CA 1
ATOM 4826 C C . ILE A 1 611 ? 14.795 11.433 9.091 1.00 97.00 611 ILE A C 1
ATOM 4828 O O . ILE A 1 611 ? 15.409 11.767 8.080 1.00 97.00 611 ILE A O 1
ATOM 4832 N N . GLN A 1 612 ? 15.389 10.750 10.075 1.00 94.50 612 GLN A N 1
ATOM 4833 C CA . GLN A 1 612 ? 16.801 10.344 10.070 1.00 94.50 612 GLN A CA 1
ATOM 4834 C C . GLN A 1 612 ? 17.145 9.404 8.918 1.00 94.50 612 GLN A C 1
ATOM 4836 O O . GLN A 1 612 ? 18.123 9.635 8.210 1.00 94.50 612 GLN A O 1
ATOM 4841 N N . ARG A 1 613 ? 16.348 8.347 8.724 1.00 93.56 613 ARG A N 1
ATOM 4842 C CA . ARG A 1 613 ? 16.554 7.375 7.642 1.00 93.56 613 ARG A CA 1
ATOM 4843 C C . ARG A 1 613 ? 16.386 8.015 6.266 1.00 93.56 613 ARG A C 1
ATOM 4845 O O . ARG A 1 613 ? 17.104 7.649 5.344 1.00 93.56 613 ARG A O 1
ATOM 4852 N N . TYR A 1 614 ? 15.464 8.966 6.125 1.00 95.12 614 TYR A N 1
ATOM 4853 C CA . TYR A 1 614 ? 15.335 9.759 4.905 1.00 95.12 614 TYR A CA 1
ATOM 4854 C C . TYR A 1 614 ? 16.589 10.619 4.672 1.00 95.12 614 TYR A C 1
ATOM 4856 O O . TYR A 1 614 ? 17.220 10.543 3.620 1.00 95.12 614 TYR A O 1
ATOM 4864 N N . ALA A 1 615 ? 16.986 11.401 5.680 1.00 93.38 615 ALA A N 1
ATOM 4865 C CA . ALA A 1 615 ? 18.107 12.330 5.592 1.00 93.38 615 ALA A CA 1
ATOM 4866 C C . ALA A 1 615 ? 19.441 11.626 5.304 1.00 93.38 615 ALA A C 1
ATOM 4868 O O . ALA A 1 615 ? 20.240 12.129 4.512 1.00 93.38 615 ALA A O 1
ATOM 4869 N N . SER A 1 616 ? 19.672 10.446 5.891 1.00 90.50 616 SER A N 1
ATOM 4870 C CA . SER A 1 616 ? 20.901 9.675 5.683 1.00 90.50 616 SER A CA 1
ATOM 4871 C C . SER A 1 616 ? 21.051 9.182 4.243 1.00 90.50 616 SER A C 1
ATOM 4873 O O . SER A 1 616 ? 22.144 9.288 3.687 1.00 90.50 616 SER A O 1
ATOM 4875 N N . LYS A 1 617 ? 19.962 8.737 3.599 1.00 90.88 617 LYS A N 1
ATOM 4876 C CA . LYS A 1 617 ? 19.971 8.330 2.181 1.00 90.88 617 LYS A CA 1
ATOM 4877 C C . LYS A 1 617 ? 20.365 9.469 1.237 1.00 90.88 617 LYS A C 1
ATOM 4879 O O . LYS A 1 617 ? 20.907 9.222 0.166 1.00 90.88 617 LYS A O 1
ATOM 4884 N N . HIS A 1 618 ? 20.150 10.709 1.665 1.00 89.88 618 HIS A N 1
ATOM 4885 C CA . HIS A 1 618 ? 20.415 11.920 0.893 1.00 89.88 618 HIS A CA 1
ATOM 4886 C C . HIS A 1 618 ? 21.608 12.743 1.389 1.00 89.88 618 HIS A C 1
ATOM 4888 O O . HIS A 1 618 ? 21.842 13.839 0.879 1.00 89.88 618 HIS A O 1
ATOM 4894 N N . SER A 1 619 ? 22.379 12.221 2.351 1.00 89.69 619 SER A N 1
ATOM 4895 C CA . SER A 1 619 ? 23.524 12.910 2.972 1.00 89.69 619 SER A CA 1
ATOM 4896 C C . SER A 1 619 ? 23.184 14.294 3.553 1.00 89.69 619 SER A C 1
ATOM 4898 O O . SER A 1 619 ? 23.983 15.227 3.473 1.00 89.69 619 SER A O 1
ATOM 4900 N N . ILE A 1 620 ? 21.992 14.446 4.136 1.00 88.50 620 ILE A N 1
ATOM 4901 C CA . ILE A 1 620 ? 21.549 15.694 4.772 1.00 88.50 620 ILE A CA 1
ATOM 4902 C C . ILE A 1 620 ? 21.903 15.649 6.261 1.00 88.50 620 ILE A C 1
ATOM 4904 O O . ILE A 1 620 ? 21.390 14.814 7.006 1.00 88.50 620 ILE A O 1
ATOM 4908 N N . THR A 1 621 ? 22.743 16.574 6.722 1.00 85.94 621 THR A N 1
ATOM 4909 C CA . THR A 1 621 ? 23.073 16.703 8.149 1.00 85.94 621 THR A CA 1
ATOM 4910 C C . THR A 1 621 ? 21.985 17.493 8.881 1.00 85.94 621 THR A C 1
ATOM 4912 O O . THR A 1 621 ? 21.835 18.694 8.653 1.00 85.94 621 THR A O 1
ATOM 4915 N N . LEU A 1 622 ? 21.232 16.818 9.756 1.00 78.75 622 LEU A N 1
ATOM 4916 C CA . LEU A 1 622 ? 20.175 17.402 10.606 1.00 78.75 622 LEU A CA 1
ATOM 4917 C C . LEU A 1 622 ? 20.457 17.264 12.117 1.00 78.75 622 LEU A C 1
ATOM 4919 O O . LEU A 1 622 ? 19.749 17.862 12.933 1.00 78.75 622 LEU A O 1
ATOM 4923 N N . PHE A 1 623 ? 21.449 16.447 12.485 1.00 66.88 623 PHE A N 1
ATOM 4924 C CA . PHE A 1 623 ? 21.759 16.027 13.854 1.00 66.88 623 PHE A CA 1
ATOM 4925 C C . PHE A 1 623 ? 23.193 16.361 14.220 1.00 66.88 623 PHE A C 1
ATOM 4927 O O . PHE A 1 623 ? 24.064 16.206 13.331 1.00 66.88 623 PHE A O 1
#

Sequence (623 aa):
MKDLAQLELLIEKQKYKKALPLAKKLVNHDSGFRVTELLGMAQHGVGQYGLAAINLKKAAELAATSSQKAVLYRNAGICYQNLGDKYQLQALQAFELSLQFDPGFDNIQMRIVAAELAFSLNQYDLALSLAAKLIAYSDYAALGLVITLRAHLAKGDQTSFEKQMLIIEGESNAFPEQEAKNLLVTLKEADKQSWFMNMLGLFSNRFSHQAWFQYLQGLQIQQQLTAEKPEELIVSDSNEVAEIIRQLVEEIKRYGGSVSEDLRLVACQGNLSIKAFNQQPKVLIDIPLECMPLLDDFEFEVNGNTLISTPKKELLNPTSVKTMSLMVELYNKADKVTQWKEECPFFSLSQDTGLLIKLCDGKSFNAKVNIHKQLALEGKWDELFITSFFGSRKFAYESRLYKRKEEGHISGLLSIIDFFNHRCGASPYKLSDKGISVSAVPSNAEAEVFVNYNQFDPLLTYLVYGFVDRDSDYLFSIPCHISLADLEFEVFGNTAVLDAENQSNRTSHLAAFLPNIAVKEQSVGIDKLLITPKHPELLREAIQTVLLSVMDKDKINDVILADLVKSFEKQLLTQNISYWREVEALAAESALENSVIDSVNLLCKESKSMIQRYASKHSITLF

pLDDT: mean 91.83, std 9.45, range [40.88, 98.56]

Radius of gyration: 32.63 Å; chains: 1; bounding box: 68×66×101 Å

InterPro domains:
  IPR011990 Tetratricopeptide-like helical domain superfamily [G3DSA:1.25.40.10] (2-255)
  IPR011990 Tetratricopeptide-like helical domain superfamily [SSF48452] (10-110)
  IPR046341 SET domain superfamily [SSF82199] (304-470)

Foldseek 3Di:
DVLLVVLVVCLVVLVLVVNQVSLVVVCVVPVALSSLLSNLSSCVSVLVLVSSLVSLCVSLVRDDALQSNLVSLQSSLVSQVSVDDVSLVVSLVSLVSSCVSPVDPVSLVSLLSNLVSCVVVLVLVSNLVSLVSLCVDLVRNLVSLLSNLLSCLSVVPVVSNVVSLVVCLVCLVSDDPVSLLSNLVSCVVSVVVVSNVSSLVLCLLPPVVPQSSQLSVLQVVVVFQPDDQDQDQEAEPDPQLSVLVVVLQVLQVVLPKDADSQWHWYAYLLATAIFGDDSHWDWHIWGFPLQWFFPVQWDWWDDPQQIDIDGDPDGLRPSNPSLVVSLSVSCSVSSVSVVCLCQACLNQCLVPLVLLVLLLLLQVVPPLLVVLNVCSVVVVVGVSSVSLVVQLFWDWDFPVLSVDPDTDTTITGGSRSSRAAAAPSFAAWDDDSGGITDIGFQDGNRRTHHHHDAQDAQSCCCNRVRAGHLRHQKDKFGFDWADDDQAIETENSARDADPQPPDDPPCVVLRRAAWDWDDDDRYIYTDIHILGLSCLVSSLVNLLVSCVVPDDPVPDDPVNSVVRSVRRLLRRLLVRLVSLVVSLVSLVVDPGDPVSSVRSVVNSVSSVVSSVSSCVVVVHDND

Organism: Pseudoalteromonas piscicida (NCBI:txid43662)